Protein AF-0000000083174637 (afdb_homodimer)

Nearest PDB structures (foldseek):
  4gqa-assembly2_C-3  TM=7.521E-01  e=1.423E-23  Klebsiella pneumoniae 342
  4gqa-assembly1_A-2  TM=7.428E-01  e=2.565E-23  Klebsiella pneumoniae 342
  5yab-assembly1_A  TM=7.566E-01  e=2.714E-22  Paracoccus laeviglucosivorans
  6ktk-assembly1_A  TM=7.624E-01  e=8.827E-22  Paracoccus laeviglucosivorans
  1zh8-assembly1_B  TM=8.279E-01  e=1.247E-18  Thermotoga maritima MSB8

Organism: Aspergillus parasiticus (NCBI:txid5067)

pLDDT: mean 96.3, std 4.86, range [44.06, 98.94]

Structure (mmCIF, N/CA/C/O backbone):
data_AF-0000000083174637-model_v1
#
loop_
_entity.id
_entity.type
_entity.pdbx_description
1 polymer 'Uncharacterized protein'
#
loop_
_atom_site.group_PDB
_atom_site.id
_atom_site.type_symbol
_atom_site.label_atom_id
_atom_site.label_alt_id
_atom_site.label_comp_id
_atom_site.label_asym_id
_atom_site.label_entity_id
_atom_site.label_seq_id
_atom_site.pdbx_PDB_ins_code
_atom_site.Cartn_x
_atom_site.Cartn_y
_atom_site.Cartn_z
_atom_site.occupancy
_atom_site.B_iso_or_equiv
_atom_site.auth_seq_id
_atom_site.auth_comp_id
_atom_site.auth_asym_id
_atom_site.auth_atom_id
_atom_site.pdbx_PDB_model_num
ATOM 1 N N . MET A 1 1 ? 16.266 41.781 21.344 1 73.75 1 MET A N 1
ATOM 2 C CA . MET A 1 1 ? 15.414 42.25 20.25 1 73.75 1 MET A CA 1
ATOM 3 C C . MET A 1 1 ? 13.953 42.281 20.672 1 73.75 1 MET A C 1
ATOM 5 O O . MET A 1 1 ? 13.531 41.5 21.531 1 73.75 1 MET A O 1
ATOM 9 N N . SER A 1 2 ? 13.164 43.219 20.297 1 92.94 2 SER A N 1
ATOM 10 C CA . SER A 1 2 ? 11.75 43.312 20.641 1 92.94 2 SER A CA 1
ATOM 11 C C . SER A 1 2 ? 10.961 42.125 20.109 1 92.94 2 SER A C 1
ATOM 13 O O . SER A 1 2 ? 11.281 41.594 19.062 1 92.94 2 SER A O 1
ATOM 15 N N . PRO A 1 3 ? 10.078 41.656 20.859 1 97.19 3 PRO A N 1
ATOM 16 C CA . PRO A 1 3 ? 9.289 40.5 20.422 1 97.19 3 PRO A CA 1
ATOM 17 C C . PRO A 1 3 ? 8.469 40.812 19.156 1 97.19 3 PRO A C 1
ATOM 19 O O . PRO A 1 3 ? 8.102 41.969 18.906 1 97.19 3 PRO A O 1
ATOM 22 N N . ILE A 1 4 ? 8.289 39.812 18.391 1 98.62 4 ILE A N 1
ATOM 23 C CA . ILE A 1 4 ? 7.359 39.906 17.266 1 98.62 4 ILE A CA 1
ATOM 24 C C . ILE A 1 4 ? 5.926 39.969 17.797 1 98.62 4 ILE A C 1
ATOM 26 O O . ILE A 1 4 ? 5.492 39.094 18.547 1 98.62 4 ILE A O 1
ATOM 30 N N . ARG A 1 5 ? 5.195 41.062 17.484 1 98.69 5 ARG A N 1
ATOM 31 C CA . ARG A 1 5 ? 3.832 41.281 17.953 1 98.69 5 ARG A CA 1
ATOM 32 C C . ARG A 1 5 ? 2.824 40.562 17.062 1 98.69 5 ARG A C 1
ATOM 34 O O . ARG A 1 5 ? 2.705 40.875 15.875 1 98.69 5 ARG A O 1
ATOM 41 N N . VAL A 1 6 ? 2.088 39.625 17.703 1 98.81 6 VAL A N 1
ATOM 42 C CA . VAL A 1 6 ? 1.252 38.688 16.969 1 98.81 6 VAL A CA 1
ATOM 43 C C . VAL A 1 6 ? -0.214 39.094 17.078 1 98.81 6 VAL A C 1
ATOM 45 O O . VAL A 1 6 ? -0.707 39.375 18.188 1 98.81 6 VAL A O 1
ATOM 48 N N . GLY A 1 7 ? -0.849 39.25 15.953 1 98.88 7 GLY A N 1
ATOM 49 C CA . GLY A 1 7 ? -2.301 39.156 15.898 1 98.88 7 GLY A CA 1
ATOM 50 C C . GLY A 1 7 ? -2.82 37.781 15.578 1 98.88 7 GLY A C 1
ATOM 51 O O . GLY A 1 7 ? -2.645 37.281 14.461 1 98.88 7 GLY A O 1
ATOM 52 N N . LEU A 1 8 ? -3.512 37.156 16.531 1 98.69 8 LEU A N 1
ATOM 53 C CA . LEU A 1 8 ? -3.984 35.781 16.391 1 98.69 8 LEU A CA 1
ATOM 54 C C . LEU A 1 8 ? -5.441 35.75 15.945 1 98.69 8 LEU A C 1
ATOM 56 O O . LEU A 1 8 ? -6.281 36.469 16.5 1 98.69 8 LEU A O 1
ATOM 60 N N . ILE A 1 9 ? -5.676 34.969 14.891 1 98.5 9 ILE A N 1
ATOM 61 C CA . ILE A 1 9 ? -7.035 34.812 14.383 1 98.5 9 ILE A CA 1
ATOM 62 C C . ILE A 1 9 ? -7.547 33.438 14.719 1 98.5 9 ILE A C 1
ATOM 64 O O . ILE A 1 9 ? -6.98 32.438 14.273 1 98.5 9 ILE A O 1
ATOM 68 N N . GLY A 1 10 ? -8.633 33.344 15.414 1 96.25 10 GLY A N 1
ATOM 69 C CA . GLY A 1 10 ? -9.305 32.062 15.562 1 96.25 10 GLY A CA 1
ATOM 70 C C . GLY A 1 10 ? -8.984 31.375 16.875 1 96.25 10 GLY A C 1
ATOM 71 O O . GLY A 1 10 ? -8.648 30.188 16.891 1 96.25 10 GLY A O 1
ATOM 72 N N . LEU A 1 11 ? -8.969 31.984 18.016 1 96.25 11 LEU A N 1
ATOM 73 C CA . LEU A 1 11 ? -8.93 31.391 19.328 1 96.25 11 LEU A CA 1
ATOM 74 C C . LEU A 1 11 ? -10.344 31.125 19.844 1 96.25 11 LEU A C 1
ATOM 76 O O . LEU A 1 11 ? -11.125 32.062 20.031 1 96.25 11 LEU A O 1
ATOM 80 N N . PRO A 1 12 ? -10.656 29.828 20.062 1 94.81 12 PRO A N 1
ATOM 81 C CA . PRO A 1 12 ? -12.047 29.484 20.344 1 94.81 12 PRO A CA 1
ATOM 82 C C . PRO A 1 12 ? -12.547 30.062 21.672 1 94.81 12 PRO A C 1
ATOM 84 O O . PRO A 1 12 ? -11.836 30.016 22.672 1 94.81 12 PRO A O 1
ATOM 87 N N . SER A 1 13 ? -13.758 30.578 21.656 1 93.81 13 SER A N 1
ATOM 88 C CA . SER A 1 13 ? -14.375 31.156 22.844 1 93.81 13 SER A CA 1
ATOM 89 C C . SER A 1 13 ? -15.547 30.297 23.312 1 93.81 13 SER A C 1
ATOM 91 O O . SER A 1 13 ? -15.984 30.422 24.469 1 93.81 13 SER A O 1
ATOM 93 N N . ALA A 1 14 ? -15.984 29.453 22.453 1 87.81 14 ALA A N 1
ATOM 94 C CA . ALA A 1 14 ? -17.188 28.672 22.734 1 87.81 14 ALA A CA 1
ATOM 95 C C . ALA A 1 14 ? -16.922 27.641 23.828 1 87.81 14 ALA A C 1
ATOM 97 O O . ALA A 1 14 ? -15.781 27.203 24.016 1 87.81 14 ALA A O 1
ATOM 98 N N . SER A 1 15 ? -17.969 27.312 24.484 1 83.31 15 SER A N 1
ATOM 99 C CA . SER A 1 15 ? -17.891 26.219 25.453 1 83.31 15 SER A CA 1
ATOM 100 C C . SER A 1 15 ? -17.672 24.891 24.734 1 83.31 15 SER A C 1
ATOM 102 O O . SER A 1 15 ? -17.891 24.781 23.531 1 83.31 15 SER A O 1
ATOM 104 N N . ALA A 1 16 ? -17.188 23.969 25.484 1 76.69 16 ALA A N 1
ATOM 105 C CA . ALA A 1 16 ? -16.891 22.656 24.953 1 76.69 16 ALA A CA 1
ATOM 106 C C . ALA A 1 16 ? -18.109 22.062 24.234 1 76.69 16 ALA A C 1
ATOM 108 O O . ALA A 1 16 ? -17.969 21.422 23.188 1 76.69 16 ALA A O 1
ATOM 109 N N . GLU A 1 17 ? -19.234 22.281 24.797 1 80.75 17 GLU A N 1
ATOM 110 C CA . GLU A 1 17 ? -20.469 21.703 24.281 1 80.75 17 GLU A CA 1
ATOM 111 C C . GLU A 1 17 ? -20.859 22.328 22.938 1 80.75 17 GLU A C 1
ATOM 113 O O . GLU A 1 17 ? -21.469 21.672 22.094 1 80.75 17 GLU A O 1
ATOM 118 N N . ASN A 1 18 ? -20.453 23.516 22.797 1 84.25 18 ASN A N 1
ATOM 119 C CA . ASN A 1 18 ? -20.875 24.25 21.609 1 84.25 18 ASN A CA 1
ATOM 120 C C . ASN A 1 18 ? -19.734 24.406 20.609 1 84.25 18 ASN A C 1
ATOM 122 O O . ASN A 1 18 ? -19.906 25 19.547 1 84.25 18 ASN A O 1
ATOM 126 N N . TYR A 1 19 ? -18.703 23.828 20.969 1 84.62 19 TYR A N 1
ATOM 127 C CA . TYR A 1 19 ? -17.531 24.016 20.125 1 84.62 19 TYR A CA 1
ATOM 128 C C . TYR A 1 19 ? -17.484 23 19 1 84.62 19 TYR A C 1
ATOM 130 O O . TYR A 1 19 ? -17.766 21.812 19.219 1 84.62 19 TYR A O 1
ATOM 138 N N . GLU A 1 20 ? -17.219 23.469 17.812 1 87.44 20 GLU A N 1
ATOM 139 C CA . GLU A 1 20 ? -16.891 22.625 16.672 1 87.44 20 GLU A CA 1
ATOM 140 C C . GLU A 1 20 ? -15.539 22.984 16.078 1 87.44 20 GLU A C 1
ATOM 142 O O . GLU A 1 20 ? -15.281 24.156 15.781 1 87.44 20 GLU A O 1
ATOM 147 N N . GLY A 1 21 ? -14.688 22.047 16.078 1 89.5 21 GLY A N 1
ATOM 148 C CA . GLY A 1 21 ? -13.328 22.25 15.594 1 89.5 21 GLY A CA 1
ATOM 149 C C . GLY A 1 21 ? -12.305 21.406 16.328 1 89.5 21 GLY A C 1
ATOM 150 O O . GLY A 1 21 ? -12.664 20.531 17.125 1 89.5 21 GLY A O 1
ATOM 151 N N . THR A 1 22 ? -11.039 21.609 16.062 1 88.12 22 THR A N 1
ATOM 152 C CA . THR A 1 22 ? -10 20.75 16.625 1 88.12 22 THR A CA 1
ATOM 153 C C . THR A 1 22 ? -9.18 21.5 17.672 1 88.12 22 THR A C 1
ATOM 155 O O . THR A 1 22 ? -8.25 20.938 18.25 1 88.12 22 THR A O 1
ATOM 158 N N . SER A 1 23 ? -9.469 22.781 17.922 1 91.62 23 SER A N 1
ATOM 159 C CA . SER A 1 23 ? -8.766 23.625 18.891 1 91.62 23 SER A CA 1
ATOM 160 C C . SER A 1 23 ? -7.266 23.656 18.609 1 91.62 23 SER A C 1
ATOM 162 O O . SER A 1 23 ? -6.445 23.594 19.531 1 91.62 23 SER A O 1
ATOM 164 N N . TRP A 1 24 ? -6.949 23.734 17.375 1 95.69 24 TRP A N 1
ATOM 165 C CA . TRP A 1 24 ? -5.547 23.703 16.969 1 95.69 24 TRP A CA 1
ATOM 166 C C . TRP A 1 24 ? -4.816 24.953 17.469 1 95.69 24 TRP A C 1
ATOM 168 O O . TRP A 1 24 ? -3.676 24.859 17.938 1 95.69 24 TRP A O 1
ATOM 178 N N . SER A 1 25 ? -5.449 26.141 17.422 1 96.88 25 SER A N 1
ATOM 179 C CA . SER A 1 25 ? -4.816 27.359 17.891 1 96.88 25 SER A CA 1
ATOM 180 C C . SER A 1 25 ? -4.453 27.266 19.375 1 96.88 25 SER A C 1
ATOM 182 O O . SER A 1 25 ? -3.389 27.719 19.797 1 96.88 25 SER A O 1
ATOM 184 N N . VAL A 1 26 ? -5.297 26.562 20.125 1 97.06 26 VAL A N 1
ATOM 185 C CA . VAL A 1 26 ? -5.105 26.422 21.562 1 97.06 26 VAL A CA 1
ATOM 186 C C . VAL A 1 26 ? -3.975 25.422 21.828 1 97.06 26 VAL A C 1
ATOM 188 O O . VAL A 1 26 ? -3.092 25.688 22.656 1 97.06 26 VAL A O 1
ATOM 191 N N . ASN A 1 27 ? -3.975 24.359 21.094 1 97.44 27 ASN A N 1
ATOM 192 C CA . ASN A 1 27 ? -3.096 23.234 21.406 1 97.44 27 ASN A CA 1
ATOM 193 C C . ASN A 1 27 ? -1.725 23.391 20.766 1 97.44 27 ASN A C 1
ATOM 195 O O . ASN A 1 27 ? -0.72 22.922 21.297 1 97.44 27 ASN A O 1
ATOM 199 N N . ALA A 1 28 ? -1.687 24.094 19.641 1 98.12 28 ALA A N 1
ATOM 200 C CA . ALA A 1 28 ? -0.456 24.109 18.844 1 98.12 28 ALA A CA 1
ATOM 201 C C . ALA A 1 28 ? 0.231 25.469 18.922 1 98.12 28 ALA A C 1
ATOM 203 O O . ALA A 1 28 ? 1.46 25.547 19 1 98.12 28 ALA A O 1
ATOM 204 N N . HIS A 1 29 ? -0.526 26.562 18.969 1 98.62 29 HIS A N 1
ATOM 205 C CA . HIS A 1 29 ? 0.062 27.891 18.875 1 98.62 29 HIS A CA 1
ATOM 206 C C . HIS A 1 29 ? 0.232 28.516 20.266 1 98.62 29 HIS A C 1
ATOM 208 O O . HIS A 1 29 ? 1.304 29.031 20.578 1 98.62 29 HIS A O 1
ATOM 214 N N . LEU A 1 30 ? -0.749 28.438 21.078 1 98.31 30 LEU A N 1
ATOM 215 C CA . LEU A 1 30 ? -0.792 29.172 22.344 1 98.31 30 LEU A CA 1
ATOM 216 C C . LEU A 1 30 ? 0.344 28.75 23.266 1 98.31 30 LEU A C 1
ATOM 218 O O . LEU A 1 30 ? 1.001 29.594 23.875 1 98.31 30 LEU A O 1
ATOM 222 N N . PRO A 1 31 ? 0.582 27.406 23.344 1 98.12 31 PRO A N 1
ATOM 223 C CA . PRO A 1 31 ? 1.629 26.984 24.281 1 98.12 31 PRO A CA 1
ATOM 224 C C . PRO A 1 31 ? 2.984 27.625 23.969 1 98.12 31 PRO A C 1
ATOM 226 O O . PRO A 1 31 ? 3.762 27.906 24.875 1 98.12 31 PRO A O 1
ATOM 229 N N . PHE A 1 32 ? 3.289 27.828 22.75 1 98.31 32 PHE A N 1
ATOM 230 C CA . PHE A 1 32 ? 4.551 28.453 22.359 1 98.31 32 PHE A CA 1
ATOM 231 C C . PHE A 1 32 ? 4.465 29.969 22.5 1 98.31 32 PHE A C 1
ATOM 233 O O . PHE A 1 32 ? 5.344 30.594 23.094 1 98.31 32 PHE A O 1
ATOM 240 N N . LEU A 1 33 ? 3.365 30.578 22 1 98.25 33 LEU A N 1
ATOM 241 C CA . LEU A 1 33 ? 3.25 32.031 21.891 1 98.25 33 LEU A CA 1
ATOM 242 C C . LEU A 1 33 ? 3.164 32.688 23.281 1 98.25 33 LEU A C 1
ATOM 244 O O . LEU A 1 33 ? 3.6 33.812 23.453 1 98.25 33 LEU A O 1
ATOM 248 N N . THR A 1 34 ? 2.645 31.969 24.219 1 97.06 34 THR A N 1
ATOM 249 C CA . THR A 1 34 ? 2.471 32.562 25.547 1 97.06 34 THR A CA 1
ATOM 250 C C . THR A 1 34 ? 3.736 32.375 26.375 1 97.06 34 THR A C 1
ATOM 252 O O . THR A 1 34 ? 3.902 33.031 27.406 1 97.06 34 THR A O 1
ATOM 255 N N . LYS A 1 35 ? 4.609 31.531 25.953 1 95.69 35 LYS A N 1
ATOM 256 C CA . LYS A 1 35 ? 5.809 31.266 26.75 1 95.69 35 LYS A CA 1
ATOM 257 C C . LYS A 1 35 ? 7.043 31.891 26.109 1 95.69 35 LYS A C 1
ATOM 259 O O . LYS A 1 35 ? 8.047 32.125 26.781 1 95.69 35 LYS A O 1
ATOM 264 N N . SER A 1 36 ? 6.977 32.156 24.906 1 96.69 36 SER A N 1
ATOM 265 C CA . SER A 1 36 ? 8.133 32.656 24.172 1 96.69 36 SER A CA 1
ATOM 266 C C . SER A 1 36 ? 8.453 34.094 24.516 1 96.69 36 SER A C 1
ATOM 268 O O . SER A 1 36 ? 7.562 34.938 24.531 1 96.69 36 SER A O 1
ATOM 270 N N . PRO A 1 37 ? 9.734 34.406 24.766 1 96.75 37 PRO A N 1
ATOM 271 C CA . PRO A 1 37 ? 10.117 35.812 24.938 1 96.75 37 PRO A CA 1
ATOM 272 C C . PRO A 1 37 ? 10.242 36.531 23.609 1 96.75 37 PRO A C 1
ATOM 274 O O . PRO A 1 37 ? 10.422 37.75 23.578 1 96.75 37 PRO A O 1
ATOM 277 N N . ASN A 1 38 ? 10.164 35.75 22.531 1 98.12 38 ASN A N 1
ATOM 278 C CA . ASN A 1 38 ? 10.43 36.312 21.219 1 98.12 38 ASN A CA 1
ATOM 279 C C . ASN A 1 38 ? 9.133 36.688 20.484 1 98.12 38 ASN A C 1
ATOM 281 O O . ASN A 1 38 ? 9.164 37.281 19.422 1 98.12 38 ASN A O 1
ATOM 285 N N . TYR A 1 39 ? 8.016 36.312 21.062 1 98.5 39 TYR A N 1
ATOM 286 C CA . TYR A 1 39 ? 6.699 36.594 20.5 1 98.5 39 TYR A CA 1
ATOM 287 C C . TYR A 1 39 ? 5.758 37.125 21.578 1 98.5 39 TYR A C 1
ATOM 289 O O . TYR A 1 39 ? 5.902 36.812 22.75 1 98.5 39 TYR A O 1
ATOM 297 N N . GLU A 1 40 ? 4.84 37.938 21.125 1 97.94 40 GLU A N 1
ATOM 298 C CA . GLU A 1 40 ? 3.824 38.469 22.031 1 97.94 40 GLU A CA 1
ATOM 299 C C . GLU A 1 40 ? 2.482 38.625 21.328 1 97.94 40 GLU A C 1
ATOM 301 O O . GLU A 1 40 ? 2.4 39.281 20.297 1 97.94 40 GLU A O 1
ATOM 306 N N . ILE A 1 41 ? 1.478 38 21.906 1 98.56 41 ILE A N 1
ATOM 307 C CA . ILE A 1 41 ? 0.141 38.219 21.359 1 98.56 41 ILE A CA 1
ATOM 308 C C . ILE A 1 41 ? -0.358 39.625 21.766 1 98.56 41 ILE A C 1
ATOM 310 O O . ILE A 1 41 ? -0.527 39.906 22.953 1 98.56 41 ILE A O 1
ATOM 314 N N . VAL A 1 42 ? -0.657 40.438 20.781 1 98.69 42 VAL A N 1
ATOM 315 C CA . VAL A 1 42 ? -1.045 41.781 21.109 1 98.69 42 VAL A CA 1
ATOM 316 C C . VAL A 1 42 ? -2.477 42.062 20.656 1 98.69 42 VAL A C 1
ATOM 318 O O . VAL A 1 42 ? -3.092 43.062 21.031 1 98.69 42 VAL A O 1
ATOM 321 N N . ALA A 1 43 ? -2.975 41.156 19.844 1 98.88 43 ALA A N 1
ATOM 322 C CA . ALA A 1 43 ? -4.332 41.312 19.328 1 98.88 43 ALA A CA 1
ATOM 323 C C . ALA A 1 43 ? -4.945 39.938 19.016 1 98.88 43 ALA A C 1
ATOM 325 O O . ALA A 1 43 ? -4.23 39 18.688 1 98.88 43 ALA A O 1
ATOM 326 N N . LEU A 1 44 ? -6.25 39.875 19.203 1 98.69 44 LEU A N 1
ATOM 327 C CA . LEU A 1 44 ? -7.027 38.688 18.859 1 98.69 44 LEU A CA 1
ATOM 328 C C . LEU A 1 44 ? -8.211 39.062 17.969 1 98.69 44 LEU A C 1
ATOM 330 O O . LEU A 1 44 ? -8.93 40.031 18.25 1 98.69 44 LEU A O 1
ATOM 334 N N . LEU A 1 45 ? -8.336 38.312 16.844 1 98.69 45 LEU A N 1
ATOM 335 C CA . LEU A 1 45 ? -9.5 38.438 15.969 1 98.69 45 LEU A CA 1
ATOM 336 C C . LEU A 1 45 ? -10.352 37.188 16.031 1 98.69 45 LEU A C 1
ATOM 338 O O . LEU A 1 45 ? -9.859 36.062 15.789 1 98.69 45 LEU A O 1
ATOM 342 N N . ASN A 1 46 ? -11.57 37.281 16.422 1 97.62 46 ASN A N 1
ATOM 343 C CA . ASN A 1 46 ? -12.594 36.25 16.312 1 97.62 46 ASN A CA 1
ATOM 344 C C . ASN A 1 46 ? -13.789 36.719 15.5 1 97.62 46 ASN A C 1
ATOM 346 O O . ASN A 1 46 ? -13.688 37.656 14.742 1 97.62 46 ASN A O 1
ATOM 350 N N . SER A 1 47 ? -14.852 35.906 15.5 1 95.44 47 SER A N 1
ATOM 351 C CA . SER A 1 47 ? -16.031 36.188 14.68 1 95.44 47 SER A CA 1
ATOM 352 C C . SER A 1 47 ? -16.719 37.469 15.164 1 95.44 47 SER A C 1
ATOM 354 O O . SER A 1 47 ? -17.484 38.062 14.414 1 95.44 47 SER A O 1
ATOM 356 N N . SER A 1 48 ? -16.469 37.844 16.469 1 97.38 48 SER A N 1
ATOM 357 C CA . SER A 1 48 ? -16.969 39.094 17.047 1 97.38 48 SER A CA 1
ATOM 358 C C . SER A 1 48 ? -16.016 39.625 18.109 1 97.38 48 SER A C 1
ATOM 360 O O . SER A 1 48 ? -15.164 38.875 18.609 1 97.38 48 SER A O 1
ATOM 362 N N . VAL A 1 49 ? -16.188 40.938 18.359 1 98.25 49 VAL A N 1
ATOM 363 C CA . VAL A 1 49 ? -15.383 41.531 19.406 1 98.25 49 VAL A CA 1
ATOM 364 C C . VAL A 1 49 ? -15.648 40.844 20.734 1 98.25 49 VAL A C 1
ATOM 366 O O . VAL A 1 49 ? -14.711 40.562 21.5 1 98.25 49 VAL A O 1
ATOM 369 N N . GLU A 1 50 ? -16.906 40.5 20.969 1 97.88 50 GLU A N 1
ATOM 370 C CA . GLU A 1 50 ? -17.297 39.844 22.203 1 97.88 50 GLU A CA 1
ATOM 371 C C . GLU A 1 50 ? -16.625 38.469 22.312 1 97.88 50 GLU A C 1
ATOM 373 O O . GLU A 1 50 ? -16.141 38.094 23.391 1 97.88 50 GLU A O 1
ATOM 378 N N . SER A 1 51 ? -16.688 37.719 21.266 1 96.88 51 SER A N 1
ATOM 379 C CA . SER A 1 51 ? -16.047 36.406 21.25 1 96.88 51 SER A CA 1
ATOM 380 C C . SER A 1 51 ? -14.539 36.531 21.5 1 96.88 51 SER A C 1
ATOM 382 O O . SER A 1 51 ? -13.953 35.688 22.188 1 96.88 51 SER A O 1
ATOM 384 N N . ALA A 1 52 ? -13.883 37.531 20.891 1 98.25 52 ALA A N 1
ATOM 385 C CA . ALA A 1 52 ? -12.453 37.781 21.094 1 98.25 52 ALA A CA 1
ATOM 386 C C . ALA A 1 52 ? -12.164 38.094 22.562 1 98.25 52 ALA A C 1
ATOM 388 O O . ALA A 1 52 ? -11.219 37.562 23.141 1 98.25 52 ALA A O 1
ATOM 389 N N . LYS A 1 53 ? -12.984 38.938 23.125 1 98.25 53 LYS A N 1
ATOM 390 C CA . LYS A 1 53 ? -12.812 39.312 24.531 1 98.25 53 LYS A CA 1
ATOM 391 C C . LYS A 1 53 ? -12.969 38.094 25.438 1 98.25 53 LYS A C 1
ATOM 393 O O . LYS A 1 53 ? -12.188 37.906 26.375 1 98.25 53 LYS A O 1
ATOM 398 N N . THR A 1 54 ? -13.961 37.312 25.141 1 97.5 54 THR A N 1
ATOM 399 C CA . THR A 1 54 ? -14.203 36.094 25.906 1 97.5 54 THR A CA 1
ATOM 400 C C . THR A 1 54 ? -13 35.156 25.828 1 97.5 54 THR A C 1
ATOM 402 O O . THR A 1 54 ? -12.594 34.594 26.844 1 97.5 54 THR A O 1
ATOM 405 N N . ALA A 1 55 ? -12.438 35 24.672 1 97.62 55 ALA A N 1
ATOM 406 C CA . ALA A 1 55 ? -11.266 34.156 24.5 1 97.62 55 ALA A CA 1
ATOM 407 C C . ALA A 1 55 ? -10.062 34.688 25.25 1 97.62 55 ALA A C 1
ATOM 409 O O . ALA A 1 55 ? -9.305 33.938 25.875 1 97.62 55 ALA A O 1
ATOM 410 N N . ILE A 1 56 ? -9.844 36.031 25.188 1 98.12 56 ILE A N 1
ATOM 411 C CA . ILE A 1 56 ? -8.742 36.656 25.875 1 98.12 56 ILE A CA 1
ATOM 412 C C . ILE A 1 56 ? -8.812 36.344 27.375 1 98.12 56 ILE A C 1
ATOM 414 O O . ILE A 1 56 ? -7.805 36 27.984 1 98.12 56 ILE A O 1
ATOM 418 N N . GLN A 1 57 ? -10.023 36.406 27.875 1 97.56 57 GLN A N 1
ATOM 419 C CA . GLN A 1 57 ? -10.234 36.094 29.281 1 97.56 57 GLN A CA 1
ATOM 420 C C . GLN A 1 57 ? -10.062 34.625 29.562 1 97.56 57 GLN A C 1
ATOM 422 O O . GLN A 1 57 ? -9.359 34.219 30.5 1 97.56 57 GLN A O 1
ATOM 427 N N . LYS A 1 58 ? -10.641 33.844 28.734 1 96.44 58 LYS A N 1
ATOM 428 C CA . LYS A 1 58 ? -10.648 32.375 28.891 1 96.44 58 LYS A CA 1
ATOM 429 C C . LYS A 1 58 ? -9.234 31.828 28.938 1 96.44 58 LYS A C 1
ATOM 431 O O . LYS A 1 58 ? -8.938 30.922 29.719 1 96.44 58 LYS A O 1
ATOM 436 N N . TYR A 1 59 ? -8.367 32.375 28.125 1 97.19 59 TYR A N 1
ATOM 437 C CA . TYR A 1 59 ? -7.039 31.797 28 1 97.19 59 TYR A CA 1
ATOM 438 C C . TYR A 1 59 ? -6 32.656 28.734 1 97.19 59 TYR A C 1
ATOM 440 O O . TYR A 1 59 ? -4.793 32.438 28.562 1 97.19 59 TYR A O 1
ATOM 448 N N . GLY A 1 60 ? -6.398 33.625 29.438 1 96.81 60 GLY A N 1
ATOM 449 C CA . GLY A 1 60 ? -5.527 34.406 30.312 1 96.81 60 GLY A CA 1
ATOM 450 C C . GLY A 1 60 ? -4.539 35.25 29.562 1 96.81 60 GLY A C 1
ATOM 451 O O . GLY A 1 60 ? -3.389 35.406 29.984 1 96.81 60 GLY A O 1
ATOM 452 N N . LEU A 1 61 ? -4.918 35.75 28.422 1 97.31 61 LEU A N 1
ATOM 453 C CA . LEU A 1 61 ? -4.07 36.688 27.703 1 97.31 61 LEU A CA 1
ATOM 454 C C . LEU A 1 61 ? -4.035 38.062 28.422 1 97.31 61 LEU A C 1
ATOM 456 O O . LEU A 1 61 ? -4.934 38.375 29.203 1 97.31 61 LEU A O 1
ATOM 460 N N . PRO A 1 62 ? -3.004 38.812 28.172 1 95.69 62 PRO A N 1
ATOM 461 C CA . PRO A 1 62 ? -2.914 40.125 28.812 1 95.69 62 PRO A CA 1
ATOM 462 C C . PRO A 1 62 ? -4.133 41 28.547 1 95.69 62 PRO A C 1
ATOM 464 O O . PRO A 1 62 ? -4.664 41 27.422 1 95.69 62 PRO A O 1
ATOM 467 N N . SER A 1 63 ? -4.477 41.844 29.469 1 94.38 63 SER A N 1
ATOM 468 C CA . SER A 1 63 ? -5.664 42.688 29.359 1 94.38 63 SER A CA 1
ATOM 469 C C . SER A 1 63 ? -5.516 43.719 28.25 1 94.38 63 SER A C 1
ATOM 471 O O . SER A 1 63 ? -6.512 44.219 27.734 1 94.38 63 SER A O 1
ATOM 473 N N . GLU A 1 64 ? -4.289 44.031 27.953 1 96.75 64 GLU A N 1
ATOM 474 C CA . GLU A 1 64 ? -4.016 45.031 26.922 1 96.75 64 GLU A CA 1
ATOM 475 C C . GLU A 1 64 ? -4.172 44.438 25.531 1 96.75 64 GLU A C 1
ATOM 477 O O . GLU A 1 64 ? -4.133 45.156 24.531 1 96.75 64 GLU A O 1
ATOM 482 N N . THR A 1 65 ? -4.379 43.094 25.484 1 98.44 65 THR A N 1
ATOM 483 C CA . THR A 1 65 ? -4.598 42.5 24.172 1 98.44 65 THR A CA 1
ATOM 484 C C . THR A 1 65 ? -5.848 43.062 23.516 1 98.44 65 THR A C 1
ATOM 486 O O . THR A 1 65 ? -6.926 43.062 24.094 1 98.44 65 THR A O 1
ATOM 489 N N . LYS A 1 66 ? -5.672 43.5 22.312 1 98.81 66 LYS A N 1
ATOM 490 C CA . LYS A 1 66 ? -6.793 44.125 21.594 1 98.81 66 LYS A CA 1
ATOM 491 C C . LYS A 1 66 ? -7.723 43.031 21.031 1 98.81 66 LYS A C 1
ATOM 493 O O . LYS A 1 66 ? -7.266 41.969 20.594 1 98.81 66 LYS A O 1
ATOM 498 N N . ALA A 1 67 ? -8.992 43.312 21.109 1 98.62 67 ALA A N 1
ATOM 499 C CA . ALA A 1 67 ? -10.016 42.406 20.594 1 98.62 67 ALA A CA 1
ATOM 500 C C . ALA A 1 67 ? -10.656 42.969 19.328 1 98.62 67 ALA A C 1
ATOM 502 O O . ALA A 1 67 ? -11.172 44.062 19.328 1 98.62 67 ALA A O 1
ATOM 503 N N . TYR A 1 68 ? -10.594 42.219 18.297 1 98.69 68 TYR A N 1
ATOM 504 C CA . TYR A 1 68 ? -11.172 42.625 17.016 1 98.69 68 TYR A CA 1
ATOM 505 C C . TYR A 1 68 ? -12.234 41.625 16.562 1 98.69 68 TYR A C 1
ATOM 507 O O . TYR A 1 68 ? -12.156 40.438 16.859 1 98.69 68 TYR A O 1
ATOM 515 N N . GLY A 1 69 ? -13.203 42.094 15.781 1 98.31 69 GLY A N 1
ATOM 516 C CA . GLY A 1 69 ? -14.211 41.281 15.117 1 98.31 69 GLY A CA 1
ATOM 517 C C . GLY A 1 69 ? -14.195 41.469 13.602 1 98.31 69 GLY A C 1
ATOM 518 O O . GLY A 1 69 ? -14.938 40.781 12.898 1 98.31 69 GLY A O 1
ATOM 519 N N . ASP A 1 70 ? -13.367 42.312 13.203 1 98.31 70 ASP A N 1
ATOM 520 C CA . ASP A 1 70 ? -13.227 42.656 11.789 1 98.31 70 ASP A CA 1
ATOM 521 C C . ASP A 1 70 ? -11.781 42.5 11.336 1 98.31 70 ASP A C 1
ATOM 523 O O . ASP A 1 70 ? -10.891 43.188 11.859 1 98.31 70 ASP A O 1
ATOM 527 N N . PRO A 1 71 ? -11.578 41.719 10.305 1 98.69 71 PRO A N 1
ATOM 528 C CA . PRO A 1 71 ? -10.211 41.5 9.812 1 98.69 71 PRO A CA 1
ATOM 529 C C . PRO A 1 71 ? -9.531 42.812 9.414 1 98.69 71 PRO A C 1
ATOM 531 O O . PRO A 1 71 ? -8.312 42.969 9.555 1 98.69 71 PRO A O 1
ATOM 534 N N . GLN A 1 72 ? -10.273 43.781 8.914 1 98.62 72 GLN A N 1
ATOM 535 C CA . GLN A 1 72 ? -9.695 45.031 8.5 1 98.62 72 GLN A CA 1
ATOM 536 C C . GLN A 1 72 ? -9.117 45.812 9.688 1 98.62 72 GLN A C 1
ATOM 538 O O . GLN A 1 72 ? -8.086 46.469 9.57 1 98.62 72 GLN A O 1
ATOM 543 N N . ASP A 1 73 ? -9.82 45.719 10.82 1 98.75 73 ASP A N 1
ATOM 544 C CA . ASP A 1 73 ? -9.336 46.375 12.023 1 98.75 73 ASP A CA 1
ATOM 545 C C . ASP A 1 73 ? -7.992 45.812 12.469 1 98.75 73 ASP A C 1
ATOM 547 O O . ASP A 1 73 ? -7.09 46.531 12.867 1 98.75 73 ASP A O 1
ATOM 551 N N . LEU A 1 74 ? -7.91 44.531 12.422 1 98.75 74 LEU A N 1
ATOM 552 C CA . LEU A 1 74 ? -6.648 43.875 12.758 1 98.75 74 LEU A CA 1
ATOM 553 C C . LEU A 1 74 ? -5.547 44.312 11.797 1 98.75 74 LEU A C 1
ATOM 555 O O . LEU A 1 74 ? -4.426 44.594 12.219 1 98.75 74 LEU A O 1
ATOM 559 N N . ALA A 1 75 ? -5.848 44.344 10.5 1 98.75 75 ALA A N 1
ATOM 560 C CA . ALA A 1 75 ? -4.887 44.75 9.469 1 98.75 75 ALA A CA 1
ATOM 561 C C . ALA A 1 75 ? -4.387 46.156 9.695 1 98.75 75 ALA A C 1
ATOM 563 O O . ALA A 1 75 ? -3.229 46.469 9.398 1 98.75 75 ALA A O 1
ATOM 564 N N . ASN A 1 76 ? -5.227 47.031 10.219 1 98.5 76 ASN A N 1
ATOM 565 C CA . ASN A 1 76 ? -4.918 48.438 10.398 1 98.5 76 ASN A CA 1
ATOM 566 C C . ASN A 1 76 ? -4.09 48.688 11.656 1 98.5 76 ASN A C 1
ATOM 568 O O . ASN A 1 76 ? -3.566 49.781 11.859 1 98.5 76 ASN A O 1
ATOM 572 N N . ASP A 1 77 ? -4.023 47.719 12.523 1 98.62 77 ASP A N 1
ATOM 573 C CA . ASP A 1 77 ? -3.34 47.875 13.797 1 98.62 77 ASP A CA 1
ATOM 574 C C . ASP A 1 77 ? -1.827 47.969 13.602 1 98.62 77 ASP A C 1
ATOM 576 O O . ASP A 1 77 ? -1.186 46.969 13.266 1 98.62 77 ASP A O 1
ATOM 580 N N . PRO A 1 78 ? -1.233 49.094 13.883 1 98.12 78 PRO A N 1
ATOM 581 C CA . PRO A 1 78 ? 0.207 49.219 13.656 1 98.12 78 PRO A CA 1
ATOM 582 C C . PRO A 1 78 ? 1.043 48.438 14.656 1 98.12 78 PRO A C 1
ATOM 584 O O . PRO A 1 78 ? 2.252 48.281 14.469 1 98.12 78 PRO A O 1
ATOM 587 N N . ASP A 1 79 ? 0.407 47.906 15.68 1 97.88 79 ASP A N 1
ATOM 588 C CA . ASP A 1 79 ? 1.137 47.188 16.719 1 97.88 79 ASP A CA 1
ATOM 589 C C . ASP A 1 79 ? 1.207 45.688 16.391 1 97.88 79 ASP A C 1
ATOM 591 O O . ASP A 1 79 ? 1.715 44.906 17.188 1 97.88 79 ASP A O 1
ATOM 595 N N . VAL A 1 80 ? 0.706 45.281 15.266 1 98.75 80 VAL A N 1
ATOM 596 C CA . VAL A 1 80 ? 0.744 43.906 14.859 1 98.75 80 VAL A CA 1
ATOM 597 C C . VAL A 1 80 ? 1.781 43.688 13.758 1 98.75 80 VAL A C 1
ATOM 599 O O . VAL A 1 80 ? 1.691 44.312 12.695 1 98.75 80 VAL A O 1
ATOM 602 N N . ASP A 1 81 ? 2.746 42.812 14.031 1 98.44 81 ASP A N 1
ATOM 603 C CA . ASP A 1 81 ? 3.801 42.5 13.07 1 98.44 81 ASP A CA 1
ATOM 604 C C . ASP A 1 81 ? 3.457 41.25 12.242 1 98.44 81 ASP A C 1
ATOM 606 O O . ASP A 1 81 ? 3.785 41.188 11.062 1 98.44 81 ASP A O 1
ATOM 610 N N . LEU A 1 82 ? 2.891 40.281 12.852 1 98.88 82 LEU A N 1
ATOM 611 C CA . LEU A 1 82 ? 2.592 38.969 12.273 1 98.88 82 LEU A CA 1
ATOM 612 C C . LEU A 1 82 ? 1.151 38.562 12.57 1 98.88 82 LEU A C 1
ATOM 614 O O . LEU A 1 82 ? 0.734 38.531 13.734 1 98.88 82 LEU A O 1
ATOM 618 N N . VAL A 1 83 ? 0.427 38.312 11.555 1 98.94 83 VAL A N 1
ATOM 619 C CA . VAL A 1 83 ? -0.926 37.812 11.703 1 98.94 83 VAL A CA 1
ATOM 620 C C . VAL A 1 83 ? -0.908 36.281 11.555 1 98.94 83 VAL A C 1
ATOM 622 O O . VAL A 1 83 ? -0.397 35.75 10.57 1 98.94 83 VAL A O 1
ATOM 625 N N . VAL A 1 84 ? -1.403 35.531 12.539 1 98.88 84 VAL A N 1
ATOM 626 C CA . VAL A 1 84 ? -1.471 34.062 12.531 1 98.88 84 VAL A CA 1
ATOM 627 C C . VAL A 1 84 ? -2.926 33.625 12.422 1 98.88 84 VAL A C 1
ATOM 629 O O . VAL A 1 84 ? -3.746 33.938 13.289 1 98.88 84 VAL A O 1
ATOM 632 N N . CYS A 1 85 ? -3.182 32.906 11.367 1 98.69 85 CYS A N 1
ATOM 633 C CA . CYS A 1 85 ? -4.551 32.5 11.078 1 98.69 85 CYS A CA 1
ATOM 634 C C . CYS A 1 85 ? -4.738 31 11.305 1 98.69 85 CYS A C 1
ATOM 636 O O . CYS A 1 85 ? -4.117 30.188 10.625 1 98.69 85 CYS A O 1
ATOM 638 N N . SER A 1 86 ? -5.574 30.609 12.203 1 96.69 86 SER A N 1
ATOM 639 C CA . SER A 1 86 ? -5.918 29.234 12.531 1 96.69 86 SER A CA 1
ATOM 640 C C . SER A 1 86 ? -7.426 29.062 12.672 1 96.69 86 SER A C 1
ATOM 642 O O . SER A 1 86 ? -7.926 28.781 13.766 1 96.69 86 SER A O 1
ATOM 644 N N . VAL A 1 87 ? -8.188 29.297 11.648 1 96.44 87 VAL A N 1
ATOM 645 C CA . VAL A 1 87 ? -9.633 29.109 11.57 1 96.44 87 VAL A CA 1
ATOM 646 C C . VAL A 1 87 ? -9.961 28.016 10.547 1 96.44 87 VAL A C 1
ATOM 648 O O . VAL A 1 87 ? -9.062 27.328 10.062 1 96.44 87 VAL A O 1
ATOM 651 N N . ARG A 1 88 ? -11.234 27.75 10.367 1 95.62 88 ARG A N 1
ATOM 652 C CA . ARG A 1 88 ? -11.625 26.734 9.383 1 95.62 88 ARG A CA 1
ATOM 653 C C . ARG A 1 88 ? -11.094 27.094 8 1 95.62 88 ARG A C 1
ATOM 655 O O . ARG A 1 88 ? -11.07 28.266 7.625 1 95.62 88 ARG A O 1
ATOM 662 N N . VAL A 1 89 ? -10.797 26.188 7.23 1 97.5 89 VAL A N 1
ATOM 663 C CA . VAL A 1 89 ? -9.992 26.312 6.016 1 97.5 89 VAL A CA 1
ATOM 664 C C . VAL A 1 89 ? -10.648 27.297 5.055 1 97.5 89 VAL A C 1
ATOM 666 O O . VAL A 1 89 ? -9.984 28.172 4.496 1 97.5 89 VAL A O 1
ATOM 669 N N . ASP A 1 90 ? -11.953 27.203 4.875 1 96.31 90 ASP A N 1
ATOM 670 C CA . ASP A 1 90 ? -12.633 28.016 3.875 1 96.31 90 ASP A CA 1
ATOM 671 C C . ASP A 1 90 ? -12.703 29.484 4.309 1 96.31 90 ASP A C 1
ATOM 673 O O . ASP A 1 90 ? -13.164 30.328 3.551 1 96.31 90 ASP A O 1
ATOM 677 N N . ARG A 1 91 ? -12.148 29.781 5.48 1 96.88 91 ARG A N 1
ATOM 678 C CA . ARG A 1 91 ? -12.188 31.141 6.004 1 96.88 91 ARG A CA 1
ATOM 679 C C . ARG A 1 91 ? -10.805 31.797 5.961 1 96.88 91 ARG A C 1
ATOM 681 O O . ARG A 1 91 ? -10.656 32.969 6.246 1 96.88 91 ARG A O 1
ATOM 688 N N . HIS A 1 92 ? -9.82 31.062 5.598 1 98.56 92 HIS A N 1
ATOM 689 C CA . HIS A 1 92 ? -8.445 31.547 5.664 1 98.56 92 HIS A CA 1
ATOM 690 C C . HIS A 1 92 ? -8.281 32.844 4.855 1 98.56 92 HIS A C 1
ATOM 692 O O . HIS A 1 92 ? -8.016 33.906 5.422 1 98.56 92 HIS A O 1
ATOM 698 N N . PHE A 1 93 ? -8.547 32.75 3.58 1 98.44 93 PHE A N 1
ATOM 699 C CA . PHE A 1 93 ? -8.312 33.875 2.715 1 98.44 93 PHE A CA 1
ATOM 700 C C . PHE A 1 93 ? -9.18 35.062 3.135 1 98.44 93 PHE A C 1
ATOM 702 O O . PHE A 1 93 ? -8.719 36.219 3.158 1 98.44 93 PHE A O 1
ATOM 709 N N . LEU A 1 94 ? -10.406 34.781 3.5 1 97.19 94 LEU A N 1
ATOM 710 C CA . LEU A 1 94 ? -11.352 35.812 3.912 1 97.19 94 LEU A CA 1
ATOM 711 C C . LEU A 1 94 ? -10.82 36.562 5.113 1 97.19 94 LEU A C 1
ATOM 713 O O . LEU A 1 94 ? -11.031 37.781 5.223 1 97.19 94 LEU A O 1
ATOM 717 N N . THR A 1 95 ? -10.109 35.938 5.953 1 98.31 95 THR A N 1
ATOM 718 C CA . THR A 1 95 ? -9.703 36.562 7.211 1 98.31 95 THR A CA 1
ATOM 719 C C . THR A 1 95 ? -8.352 37.25 7.066 1 98.31 95 THR A C 1
ATOM 721 O O . THR A 1 95 ? -8.094 38.25 7.719 1 98.31 95 THR A O 1
ATOM 724 N N . VAL A 1 96 ? -7.473 36.75 6.184 1 98.69 96 VAL A N 1
ATOM 725 C CA . VAL A 1 96 ? -6.113 37.281 6.184 1 98.69 96 VAL A CA 1
ATOM 726 C C . VAL A 1 96 ? -5.938 38.25 5.02 1 98.69 96 VAL A C 1
ATOM 728 O O . VAL A 1 96 ? -4.934 38.969 4.941 1 98.69 96 VAL A O 1
ATOM 731 N N . ARG A 1 97 ? -6.914 38.344 4.105 1 98.69 97 ARG A N 1
ATOM 732 C CA . ARG A 1 97 ? -6.805 39.156 2.904 1 98.69 97 ARG A CA 1
ATOM 733 C C . ARG A 1 97 ? -6.438 40.594 3.256 1 98.69 97 ARG A C 1
ATOM 735 O O . ARG A 1 97 ? -5.48 41.156 2.711 1 98.69 97 ARG A O 1
ATOM 742 N N . PRO A 1 98 ? -7.105 41.281 4.215 1 98.81 98 PRO A N 1
ATOM 743 C CA . PRO A 1 98 ? -6.742 42.656 4.539 1 98.81 98 PRO A CA 1
ATOM 744 C C . PRO A 1 98 ? -5.309 42.812 5.043 1 98.81 98 PRO A C 1
ATOM 746 O O . PRO A 1 98 ? -4.625 43.781 4.734 1 98.81 98 PRO A O 1
ATOM 749 N N . SER A 1 99 ? -4.863 41.844 5.82 1 98.88 99 SER A N 1
ATOM 750 C CA . SER A 1 99 ? -3.508 41.875 6.359 1 98.88 99 SER A CA 1
ATOM 751 C C . SER A 1 99 ? -2.469 41.75 5.254 1 98.88 99 SER A C 1
ATOM 753 O O . SER A 1 99 ? -1.425 42.406 5.285 1 98.88 99 SER A O 1
ATOM 755 N N . LEU A 1 100 ? -2.756 40.875 4.285 1 98.81 100 LEU A N 1
ATOM 756 C CA . LEU A 1 100 ? -1.869 40.719 3.133 1 98.81 100 LEU A CA 1
ATOM 757 C C . LEU A 1 100 ? -1.765 42.031 2.363 1 98.81 100 LEU A C 1
ATOM 759 O O . LEU A 1 100 ? -0.667 42.469 1.994 1 98.81 100 LEU A O 1
ATOM 763 N N . ILE A 1 101 ? -2.885 42.656 2.164 1 98.62 101 ILE A N 1
ATOM 764 C CA . ILE A 1 101 ? -2.932 43.906 1.424 1 98.62 101 ILE A CA 1
ATOM 765 C C . ILE A 1 101 ? -2.148 45 2.178 1 98.62 101 ILE A C 1
ATOM 767 O O . ILE A 1 101 ? -1.483 45.844 1.564 1 98.62 101 ILE A O 1
ATOM 771 N N . ALA A 1 102 ? -2.166 44.938 3.502 1 98.56 102 ALA A N 1
ATOM 772 C CA . ALA A 1 102 ? -1.462 45.906 4.348 1 98.56 102 ALA A CA 1
ATOM 773 C C . ALA A 1 102 ? 0.034 45.625 4.383 1 98.56 102 ALA A C 1
ATOM 775 O O . ALA A 1 102 ? 0.81 46.375 4.969 1 98.56 102 ALA A O 1
ATOM 776 N N . GLY A 1 103 ? 0.423 44.5 3.812 1 98.19 103 GLY A N 1
ATOM 777 C CA . GLY A 1 103 ? 1.83 44.125 3.754 1 98.19 103 GLY A CA 1
ATOM 778 C C . GLY A 1 103 ? 2.338 43.5 5.035 1 98.19 103 GLY A C 1
ATOM 779 O O . GLY A 1 103 ? 3.547 43.438 5.27 1 98.19 103 GLY A O 1
ATOM 780 N N . LYS A 1 104 ? 1.473 43.094 5.883 1 98.56 104 LYS A N 1
ATOM 781 C CA . LYS A 1 104 ? 1.876 42.438 7.117 1 98.56 104 LYS A CA 1
ATOM 782 C C . LYS A 1 104 ? 2.355 41 6.844 1 98.56 104 LYS A C 1
ATOM 784 O O . LYS A 1 104 ? 1.979 40.406 5.84 1 98.56 104 LYS A O 1
ATOM 789 N N . ALA A 1 105 ? 3.232 40.5 7.746 1 98.75 105 ALA A N 1
ATOM 790 C CA . ALA A 1 105 ? 3.539 39.062 7.703 1 98.75 105 ALA A CA 1
ATOM 791 C C . ALA A 1 105 ? 2.322 38.25 8.086 1 98.75 105 ALA A C 1
ATOM 793 O O . ALA A 1 105 ? 1.576 38.594 9 1 98.75 105 ALA A O 1
ATOM 794 N N . VAL A 1 106 ? 2.145 37.156 7.359 1 98.94 106 VAL A N 1
ATOM 795 C CA . VAL A 1 106 ? 0.954 36.344 7.594 1 98.94 106 VAL A CA 1
ATOM 796 C C . VAL A 1 106 ? 1.344 34.875 7.684 1 98.94 106 VAL A C 1
ATOM 798 O O . VAL A 1 106 ? 2.041 34.344 6.809 1 98.94 106 VAL A O 1
ATOM 801 N N . TYR A 1 107 ? 0.95 34.188 8.758 1 98.88 107 TYR A N 1
ATOM 802 C CA . TYR A 1 107 ? 0.982 32.75 8.977 1 98.88 107 TYR A CA 1
ATOM 803 C C . TYR A 1 107 ? -0.399 32.125 8.773 1 98.88 107 TYR A C 1
ATOM 805 O O . TYR A 1 107 ? -1.356 32.5 9.453 1 98.88 107 TYR A O 1
ATOM 813 N N . VAL A 1 108 ? -0.501 31.234 7.836 1 98.88 108 VAL A N 1
ATOM 814 C CA . VAL A 1 108 ? -1.758 30.531 7.629 1 98.88 108 VAL A CA 1
ATOM 815 C C . VAL A 1 108 ? -1.546 29.031 7.844 1 98.88 108 VAL A C 1
ATOM 817 O O . VAL A 1 108 ? -0.584 28.453 7.332 1 98.88 108 VAL A O 1
ATOM 820 N N . GLU A 1 109 ? -2.41 28.453 8.555 1 98.25 109 GLU A N 1
ATOM 821 C CA . GLU A 1 109 ? -2.365 27.016 8.727 1 98.25 109 GLU A CA 1
ATOM 822 C C . GLU A 1 109 ? -2.648 26.281 7.414 1 98.25 109 GLU A C 1
ATOM 824 O O . GLU A 1 109 ? -3.404 26.781 6.574 1 98.25 109 GLU A O 1
ATOM 829 N N . TRP A 1 110 ? -2.01 25.172 7.309 1 98.31 110 TRP A N 1
ATOM 830 C CA . TRP A 1 110 ? -2.311 24.281 6.184 1 98.31 110 TRP A CA 1
ATOM 831 C C . TRP A 1 110 ? -3.709 23.688 6.32 1 98.31 110 TRP A C 1
ATOM 833 O O . TRP A 1 110 ? -4.094 23.234 7.395 1 98.31 110 TRP A O 1
ATOM 843 N N . PRO A 1 111 ? -4.438 23.625 5.188 1 97.94 111 PRO A N 1
ATOM 844 C CA . PRO A 1 111 ? -4.152 24.141 3.842 1 97.94 111 PRO A CA 1
ATOM 845 C C . PRO A 1 111 ? -4.336 25.641 3.729 1 97.94 111 PRO A C 1
ATOM 847 O O . PRO A 1 111 ? -5.02 26.25 4.559 1 97.94 111 PRO A O 1
ATOM 850 N N . LEU A 1 112 ? -3.734 26.234 2.703 1 98.12 112 LEU A N 1
ATOM 851 C CA . LEU A 1 112 ? -3.855 27.672 2.531 1 98.12 112 LEU A CA 1
ATOM 852 C C . LEU A 1 112 ? -5.32 28.094 2.439 1 98.12 112 LEU A C 1
ATOM 854 O O . LEU A 1 112 ? -5.746 29.031 3.111 1 98.12 112 LEU A O 1
ATOM 858 N N . ASP A 1 113 ? -6.012 27.375 1.644 1 98 113 ASP A N 1
ATOM 859 C CA . ASP A 1 113 ? -7.457 27.547 1.517 1 98 113 ASP A CA 1
ATOM 860 C C . ASP A 1 113 ? -8.094 26.328 0.846 1 98 113 ASP A C 1
ATOM 862 O O . ASP A 1 113 ? -7.504 25.25 0.815 1 98 113 ASP A O 1
ATOM 866 N N . ARG A 1 114 ? -9.336 26.422 0.381 1 97.75 114 ARG A N 1
ATOM 867 C CA . ARG A 1 114 ? -10.195 25.297 0.043 1 97.75 114 ARG A CA 1
ATOM 868 C C . ARG A 1 114 ? -9.727 24.609 -1.23 1 97.75 114 ARG A C 1
ATOM 870 O O . ARG A 1 114 ? -10.016 23.422 -1.448 1 97.75 114 ARG A O 1
ATOM 877 N N . ASN A 1 115 ? -9.078 25.328 -2.139 1 97.69 115 ASN A N 1
ATOM 878 C CA . ASN A 1 115 ? -8.617 24.719 -3.385 1 97.69 115 ASN A CA 1
ATOM 879 C C . ASN A 1 115 ? -7.434 25.5 -3.971 1 97.69 115 ASN A C 1
ATOM 881 O O . ASN A 1 115 ? -7 26.5 -3.404 1 97.69 115 ASN A O 1
ATOM 885 N N . LEU A 1 116 ? -6.891 24.969 -5.055 1 98.56 116 LEU A N 1
ATOM 886 C CA . LEU A 1 116 ? -5.695 25.516 -5.688 1 98.56 116 LEU A CA 1
ATOM 887 C C . LEU A 1 116 ? -5.938 26.938 -6.176 1 98.56 116 LEU A C 1
ATOM 889 O O . LEU A 1 116 ? -5.074 27.797 -6.031 1 98.56 116 LEU A O 1
ATOM 893 N N . GLU A 1 117 ? -7.09 27.172 -6.719 1 98.44 117 GLU A N 1
ATOM 894 C CA . GLU A 1 117 ? -7.402 28.484 -7.281 1 98.44 117 GLU A CA 1
ATOM 895 C C . GLU A 1 117 ? -7.309 29.578 -6.215 1 98.44 117 GLU A C 1
ATOM 897 O O . GLU A 1 117 ? -6.664 30.594 -6.426 1 98.44 117 GLU A O 1
ATOM 902 N N . VAL A 1 118 ? -7.922 29.359 -5.082 1 98.62 118 VAL A N 1
ATOM 903 C CA . VAL A 1 118 ? -7.91 30.344 -4.012 1 98.62 118 VAL A CA 1
ATOM 904 C C . VAL A 1 118 ? -6.5 30.469 -3.438 1 98.62 118 VAL A C 1
ATOM 906 O O . VAL A 1 118 ? -6.047 31.562 -3.113 1 98.62 118 VAL A O 1
ATOM 909 N N . ALA A 1 119 ? -5.824 29.359 -3.316 1 98.69 119 ALA A N 1
ATOM 910 C CA . ALA A 1 119 ? -4.453 29.359 -2.816 1 98.69 119 ALA A CA 1
ATOM 911 C C . ALA A 1 119 ? -3.553 30.219 -3.705 1 98.69 119 ALA A C 1
ATOM 913 O O . ALA A 1 119 ? -2.713 30.969 -3.209 1 98.69 119 ALA A O 1
ATOM 914 N N . GLN A 1 120 ? -3.719 30.047 -4.996 1 98.81 120 GLN A N 1
ATOM 915 C CA . GLN A 1 120 ? -2.936 30.844 -5.945 1 98.81 120 GLN A CA 1
ATOM 916 C C . GLN A 1 120 ? -3.236 32.344 -5.809 1 98.81 120 GLN A C 1
ATOM 918 O O . GLN A 1 120 ? -2.328 33.156 -5.883 1 98.81 120 GLN A O 1
ATOM 923 N N . GLU A 1 121 ? -4.477 32.594 -5.648 1 98.62 121 GLU A N 1
ATOM 924 C CA . GLU A 1 121 ? -4.859 34 -5.426 1 98.62 121 GLU A CA 1
ATOM 925 C C . GLU A 1 121 ? -4.188 34.562 -4.18 1 98.62 121 GLU A C 1
ATOM 927 O O . GLU A 1 121 ? -3.697 35.688 -4.191 1 98.62 121 GLU A O 1
ATOM 932 N N . MET A 1 122 ? -4.172 33.812 -3.129 1 98.44 122 MET A N 1
ATOM 933 C CA . MET A 1 122 ? -3.555 34.219 -1.869 1 98.44 122 MET A CA 1
ATOM 934 C C . MET A 1 122 ? -2.068 34.5 -2.057 1 98.44 122 MET A C 1
ATOM 936 O O . MET A 1 122 ? -1.562 35.5 -1.589 1 98.44 122 MET A O 1
ATOM 940 N N . ALA A 1 123 ? -1.378 33.562 -2.717 1 98.69 123 ALA A N 1
ATOM 941 C CA . ALA A 1 123 ? 0.059 33.719 -2.938 1 98.69 123 ALA A CA 1
ATOM 942 C C . ALA A 1 123 ? 0.359 34.938 -3.803 1 98.69 123 ALA A C 1
ATOM 944 O O . ALA A 1 123 ? 1.306 35.688 -3.531 1 98.69 123 ALA A O 1
ATOM 945 N N . THR A 1 124 ? -0.444 35.125 -4.832 1 98.62 124 THR A N 1
ATOM 946 C CA . THR A 1 124 ? -0.276 36.281 -5.727 1 98.62 124 THR A CA 1
ATOM 947 C C . THR A 1 124 ? -0.462 37.594 -4.965 1 98.62 124 THR A C 1
ATOM 949 O O . THR A 1 124 ? 0.318 38.531 -5.137 1 98.62 124 THR A O 1
ATOM 952 N N . LEU A 1 125 ? -1.508 37.625 -4.168 1 98.69 125 LEU A N 1
ATOM 953 C CA . LEU A 1 125 ? -1.79 38.812 -3.389 1 98.69 125 LEU A CA 1
ATOM 954 C C . LEU A 1 125 ? -0.642 39.125 -2.434 1 98.69 125 LEU A C 1
ATOM 956 O O . LEU A 1 125 ? -0.253 40.281 -2.281 1 98.69 125 LEU A O 1
ATOM 960 N N . ALA A 1 126 ? -0.147 38.094 -1.74 1 98.75 126 ALA A N 1
ATOM 961 C CA . ALA A 1 126 ? 0.98 38.281 -0.827 1 98.75 126 ALA A CA 1
ATOM 962 C C . ALA A 1 126 ? 2.188 38.875 -1.55 1 98.75 126 ALA A C 1
ATOM 964 O O . ALA A 1 126 ? 2.83 39.781 -1.044 1 98.75 126 ALA A O 1
ATOM 965 N N . SER A 1 127 ? 2.486 38.312 -2.709 1 98.38 127 SER A N 1
ATOM 966 C CA . SER A 1 127 ? 3.611 38.781 -3.508 1 98.38 127 SER A CA 1
ATOM 967 C C . SER A 1 127 ? 3.41 40.219 -3.947 1 98.38 127 SER A C 1
ATOM 969 O O . SER A 1 127 ? 4.332 41.031 -3.863 1 98.38 127 SER A O 1
ATOM 971 N N . LYS A 1 128 ? 2.268 40.531 -4.402 1 98.44 128 LYS A N 1
ATOM 972 C CA . LYS A 1 128 ? 1.931 41.875 -4.879 1 98.44 128 LYS A CA 1
ATOM 973 C C . LYS A 1 128 ? 2.176 42.938 -3.801 1 98.44 128 LYS A C 1
ATOM 975 O O . LYS A 1 128 ? 2.586 44.062 -4.102 1 98.44 128 LYS A O 1
ATOM 980 N N . HIS A 1 129 ? 1.951 42.656 -2.572 1 98.5 129 HIS A N 1
ATOM 981 C CA . HIS A 1 129 ? 2.025 43.625 -1.492 1 98.5 129 HIS A CA 1
ATOM 982 C C . HIS A 1 129 ? 3.266 43.406 -0.632 1 98.5 129 HIS A C 1
ATOM 984 O O . HIS A 1 129 ? 3.383 43.969 0.454 1 98.5 129 HIS A O 1
ATOM 990 N N . ASN A 1 130 ? 4.156 42.469 -1.08 1 98.19 130 ASN A N 1
ATOM 991 C CA . ASN A 1 130 ? 5.434 42.156 -0.437 1 98.19 130 ASN A CA 1
ATOM 992 C C . ASN A 1 130 ? 5.238 41.688 1.002 1 98.19 130 ASN A C 1
ATOM 994 O O . ASN A 1 130 ? 5.988 42.094 1.896 1 98.19 130 ASN A O 1
ATOM 998 N N . ALA A 1 131 ? 4.172 41.031 1.262 1 98.56 131 ALA A N 1
ATOM 999 C CA . ALA A 1 131 ? 3.932 40.438 2.574 1 98.56 131 ALA A CA 1
ATOM 1000 C C . ALA A 1 131 ? 4.77 39.156 2.768 1 98.56 131 ALA A C 1
ATOM 1002 O O . ALA A 1 131 ? 4.797 38.281 1.9 1 98.56 131 ALA A O 1
ATOM 1003 N N . ARG A 1 132 ? 5.469 39.062 3.881 1 98.56 132 ARG A N 1
ATOM 1004 C CA . ARG A 1 132 ? 6.109 37.812 4.238 1 98.56 132 ARG A CA 1
ATOM 1005 C C . ARG A 1 132 ? 5.074 36.781 4.637 1 98.56 132 ARG A C 1
ATOM 1007 O O . ARG A 1 132 ? 4.074 37.094 5.281 1 98.56 132 ARG A O 1
ATOM 1014 N N . THR A 1 133 ? 5.312 35.531 4.258 1 98.75 133 THR A N 1
ATOM 1015 C CA . THR A 1 133 ? 4.281 34.5 4.469 1 98.75 133 THR A CA 1
ATOM 1016 C C . THR A 1 133 ? 4.875 33.281 5.125 1 98.75 133 THR A C 1
ATOM 1018 O O . THR A 1 133 ? 6.047 32.938 4.926 1 98.75 133 THR A O 1
ATOM 1021 N N . ILE A 1 134 ? 4.105 32.562 5.918 1 98.75 134 ILE A N 1
ATOM 1022 C CA . ILE A 1 134 ? 4.395 31.297 6.578 1 98.75 134 ILE A CA 1
ATOM 1023 C C . ILE A 1 134 ? 3.201 30.359 6.438 1 98.75 134 ILE A C 1
ATOM 1025 O O . ILE A 1 134 ? 2.049 30.781 6.551 1 98.75 134 ILE A O 1
ATOM 1029 N N . VAL A 1 135 ? 3.416 29.156 6.156 1 98.81 135 VAL A N 1
ATOM 1030 C CA . VAL A 1 135 ? 2.35 28.156 6.133 1 98.81 135 VAL A CA 1
ATOM 1031 C C . VAL A 1 135 ? 2.627 27.078 7.18 1 98.81 135 VAL A C 1
ATOM 1033 O O . VAL A 1 135 ? 3.756 26.594 7.297 1 98.81 135 VAL A O 1
ATOM 1036 N N . GLY A 1 136 ? 1.553 26.688 7.891 1 98.44 136 GLY A N 1
ATOM 1037 C CA . GLY A 1 136 ? 1.669 25.688 8.93 1 98.44 136 GLY A CA 1
ATOM 1038 C C . GLY A 1 136 ? 1.706 24.266 8.391 1 98.44 136 GLY A C 1
ATOM 1039 O O . GLY A 1 136 ? 0.913 23.422 8.805 1 98.44 136 GLY A O 1
ATOM 1040 N N . ILE A 1 137 ? 2.51 23.922 7.488 1 98.12 137 ILE A N 1
ATOM 1041 C CA . ILE A 1 137 ? 2.758 22.562 6.988 1 98.12 137 ILE A CA 1
ATOM 1042 C C . ILE A 1 137 ? 4.098 22.062 7.512 1 98.12 137 ILE A C 1
ATOM 1044 O O . ILE A 1 137 ? 5.004 21.75 6.73 1 98.12 137 ILE A O 1
ATOM 1048 N N . GLN A 1 138 ? 4.195 21.859 8.82 1 97.5 138 GLN A N 1
ATOM 1049 C CA . GLN A 1 138 ? 5.402 21.859 9.641 1 97.5 138 GLN A CA 1
ATOM 1050 C C . GLN A 1 138 ? 6.051 20.469 9.648 1 97.5 138 GLN A C 1
ATOM 1052 O O . GLN A 1 138 ? 6.945 20.219 10.461 1 97.5 138 GLN A O 1
ATOM 1057 N N . GLY A 1 139 ? 5.688 19.594 8.781 1 97.12 139 GLY A N 1
ATOM 1058 C CA . GLY A 1 139 ? 6.184 18.219 8.797 1 97.12 139 GLY A CA 1
ATOM 1059 C C . GLY A 1 139 ? 7.695 18.141 8.695 1 97.12 139 GLY A C 1
ATOM 1060 O O . GLY A 1 139 ? 8.32 17.297 9.352 1 97.12 139 GLY A O 1
ATOM 1061 N N . ALA A 1 140 ? 8.281 18.984 7.926 1 97 140 ALA A N 1
ATOM 1062 C CA . ALA A 1 140 ? 9.719 18.953 7.668 1 97 140 ALA A CA 1
ATOM 1063 C C . ALA A 1 140 ? 10.516 19.328 8.914 1 97 140 ALA A C 1
ATOM 1065 O O . ALA A 1 140 ? 11.727 19.109 8.984 1 97 140 ALA A O 1
ATOM 1066 N N . PHE A 1 141 ? 9.859 19.906 9.898 1 97.75 141 PHE A N 1
ATOM 1067 C CA . PHE A 1 141 ? 10.539 20.344 11.109 1 97.75 141 PHE A CA 1
ATOM 1068 C C . PHE A 1 141 ? 10.531 19.25 12.164 1 97.75 141 PHE A C 1
ATOM 1070 O O . PHE A 1 141 ? 11.195 19.359 13.195 1 97.75 141 PHE A O 1
ATOM 1077 N N . SER A 1 142 ? 9.75 18.188 11.938 1 97.88 142 SER A N 1
ATOM 1078 C CA . SER A 1 142 ? 9.68 17.078 12.883 1 97.88 142 SER A CA 1
ATOM 1079 C C . SER A 1 142 ? 11.047 16.422 13.062 1 97.88 142 SER A C 1
ATOM 1081 O O . SER A 1 142 ? 11.703 16.062 12.078 1 97.88 142 SER A O 1
ATOM 1083 N N . PRO A 1 143 ? 11.484 16.234 14.297 1 97.81 143 PRO A N 1
ATOM 1084 C CA . PRO A 1 143 ? 12.773 15.586 14.531 1 97.81 143 PRO A CA 1
ATOM 1085 C C . PRO A 1 143 ? 12.859 14.195 13.891 1 97.81 143 PRO A C 1
ATOM 1087 O O . PRO A 1 143 ? 13.914 13.812 13.391 1 97.81 143 PRO A O 1
ATOM 1090 N N . ILE A 1 144 ? 11.789 13.445 13.914 1 98.06 144 ILE A N 1
ATOM 1091 C CA . ILE A 1 144 ? 11.797 12.102 13.344 1 98.06 144 ILE A CA 1
ATOM 1092 C C . ILE A 1 144 ? 11.969 12.172 11.828 1 98.06 144 ILE A C 1
ATOM 1094 O O . ILE A 1 144 ? 12.664 11.352 11.234 1 98.06 144 ILE A O 1
ATOM 1098 N N . ILE A 1 145 ? 11.336 13.125 11.156 1 98.44 145 ILE A N 1
ATOM 1099 C CA . ILE A 1 145 ? 11.461 13.32 9.711 1 98.44 145 ILE A CA 1
ATOM 1100 C C . ILE A 1 145 ? 12.883 13.758 9.375 1 98.44 145 ILE A C 1
ATOM 1102 O O . ILE A 1 145 ? 13.477 13.266 8.406 1 98.44 145 ILE A O 1
ATOM 1106 N N . ARG A 1 146 ? 13.398 14.68 10.156 1 98.19 146 ARG A N 1
ATOM 1107 C CA . ARG A 1 146 ? 14.773 15.125 9.953 1 98.19 146 ARG A CA 1
ATOM 1108 C C . ARG A 1 146 ? 15.75 13.969 10.102 1 98.19 146 ARG A C 1
ATOM 1110 O O . ARG A 1 146 ? 16.719 13.867 9.359 1 98.19 146 ARG A O 1
ATOM 1117 N N . LYS A 1 147 ? 15.508 13.133 11.094 1 98.44 147 LYS A N 1
ATOM 1118 C CA . LYS A 1 147 ? 16.359 11.969 11.281 1 98.44 147 LYS A CA 1
ATOM 1119 C C . LYS A 1 147 ? 16.297 11.031 10.078 1 98.44 147 LYS A C 1
ATOM 1121 O O . LYS A 1 147 ? 17.312 10.555 9.602 1 98.44 147 LYS A O 1
ATOM 1126 N N . MET A 1 148 ? 15.125 10.75 9.602 1 98.69 148 MET A N 1
ATOM 1127 C CA . MET A 1 148 ? 14.961 9.922 8.414 1 98.69 148 MET A CA 1
ATOM 1128 C C . MET A 1 148 ? 15.711 10.516 7.223 1 98.69 148 MET A C 1
ATOM 1130 O O . MET A 1 148 ? 16.422 9.805 6.508 1 98.69 148 MET A O 1
ATOM 1134 N N . ARG A 1 149 ? 15.5 11.781 7.016 1 98.25 149 ARG A N 1
ATOM 1135 C CA . ARG A 1 149 ? 16.172 12.477 5.926 1 98.25 149 ARG A CA 1
ATOM 1136 C C . ARG A 1 149 ? 17.688 12.32 6.039 1 98.25 149 ARG A C 1
ATOM 1138 O O . ARG A 1 149 ? 18.359 12.055 5.043 1 98.25 149 ARG A O 1
ATOM 1145 N N . SER A 1 150 ? 18.203 12.523 7.227 1 98.19 150 SER A N 1
ATOM 1146 C CA . SER A 1 150 ? 19.641 12.398 7.457 1 98.19 150 SER A CA 1
ATOM 1147 C C . SER A 1 150 ? 20.141 11.008 7.094 1 98.19 150 SER A C 1
ATOM 1149 O O . SER A 1 150 ? 21.203 10.859 6.484 1 98.19 150 SER A O 1
ATOM 1151 N N . VAL A 1 151 ? 19.391 9.953 7.453 1 98.12 151 VAL A N 1
ATOM 1152 C CA . VAL A 1 151 ? 19.75 8.57 7.156 1 98.12 151 VAL A CA 1
ATOM 1153 C C . VAL A 1 151 ? 19.859 8.375 5.648 1 98.12 151 VAL A C 1
ATOM 1155 O O . VAL A 1 151 ? 20.812 7.773 5.16 1 98.12 151 VAL A O 1
ATOM 1158 N N . ILE A 1 152 ? 18.922 8.906 4.922 1 98.25 152 ILE A N 1
ATOM 1159 C CA . ILE A 1 152 ? 18.875 8.773 3.471 1 98.25 152 ILE A CA 1
ATOM 1160 C C . ILE A 1 152 ? 20.016 9.562 2.848 1 98.25 152 ILE A C 1
ATOM 1162 O O . ILE A 1 152 ? 20.734 9.047 1.986 1 98.25 152 ILE A O 1
ATOM 1166 N N . GLU A 1 153 ? 20.234 10.781 3.293 1 97.5 153 GLU A N 1
ATOM 1167 C CA . GLU A 1 153 ? 21.25 11.664 2.744 1 97.5 153 GLU A CA 1
ATOM 1168 C C . GLU A 1 153 ? 22.656 11.102 2.984 1 97.5 153 GLU A C 1
ATOM 1170 O O . GLU A 1 153 ? 23.547 11.273 2.15 1 97.5 153 GLU A O 1
ATOM 1175 N N . ARG A 1 154 ? 22.844 10.484 4.086 1 97.56 154 ARG A N 1
ATOM 1176 C CA . ARG A 1 154 ? 24.141 9.93 4.434 1 97.56 154 ARG A CA 1
ATOM 1177 C C . ARG A 1 154 ? 24.359 8.594 3.734 1 97.56 154 ARG A C 1
ATOM 1179 O O . ARG A 1 154 ? 25.438 7.988 3.869 1 97.56 154 ARG A O 1
ATOM 1186 N N . GLY A 1 155 ? 23.375 8.055 3.098 1 97.25 155 GLY A N 1
ATOM 1187 C CA . GLY A 1 155 ? 23.5 6.828 2.328 1 97.25 155 GLY A CA 1
ATOM 1188 C C . GLY A 1 155 ? 23.562 5.586 3.193 1 97.25 155 GLY A C 1
ATOM 1189 O O . GLY A 1 155 ? 24.156 4.578 2.805 1 97.25 155 GLY A O 1
ATOM 1190 N N . GLU A 1 156 ? 22.969 5.668 4.363 1 97.38 156 GLU A N 1
ATOM 1191 C CA . GLU A 1 156 ? 23.109 4.574 5.324 1 97.38 156 GLU A CA 1
ATOM 1192 C C . GLU A 1 156 ? 22.391 3.32 4.836 1 97.38 156 GLU A C 1
ATOM 1194 O O . GLU A 1 156 ? 22.719 2.209 5.246 1 97.38 156 GLU A O 1
ATOM 1199 N N . ILE A 1 157 ? 21.422 3.463 3.939 1 97.44 157 ILE A N 1
ATOM 1200 C CA . ILE A 1 157 ? 20.766 2.285 3.395 1 97.44 157 ILE A CA 1
ATOM 1201 C C . ILE A 1 157 ? 21.016 2.193 1.893 1 97.44 157 ILE A C 1
ATOM 1203 O O . ILE A 1 157 ? 20.281 1.506 1.173 1 97.44 157 ILE A O 1
ATOM 1207 N N . GLY A 1 158 ? 21.953 2.883 1.38 1 96.69 158 GLY A N 1
ATOM 1208 C CA . GLY A 1 158 ? 22.234 2.914 -0.044 1 96.69 158 GLY A CA 1
ATOM 1209 C C . GLY A 1 158 ? 21.219 3.688 -0.846 1 96.69 158 GLY A C 1
ATOM 1210 O O . GLY A 1 158 ? 20.469 4.504 -0.293 1 96.69 158 GLY A O 1
ATOM 1211 N N . ARG A 1 159 ? 21.266 3.496 -2.17 1 96.25 159 ARG A N 1
ATOM 1212 C CA . ARG A 1 159 ? 20.281 4.121 -3.035 1 96.25 159 ARG A CA 1
ATOM 1213 C C . ARG A 1 159 ? 18.875 3.641 -2.689 1 96.25 159 ARG A C 1
ATOM 1215 O O . ARG A 1 159 ? 18.641 2.441 -2.51 1 96.25 159 ARG A O 1
ATOM 1222 N N . VAL A 1 160 ? 17.953 4.598 -2.547 1 98.06 160 VAL A N 1
ATOM 1223 C CA . VAL A 1 160 ? 16.578 4.238 -2.27 1 98.06 160 VAL A CA 1
ATOM 1224 C C . VAL A 1 160 ? 15.961 3.539 -3.482 1 98.06 160 VAL A C 1
ATOM 1226 O O . VAL A 1 160 ? 16.031 4.051 -4.602 1 98.06 160 VAL A O 1
ATOM 1229 N N . LEU A 1 161 ? 15.383 2.385 -3.258 1 96.94 161 LEU A N 1
ATOM 1230 C CA . LEU A 1 161 ? 14.789 1.586 -4.328 1 96.94 161 LEU A CA 1
ATOM 1231 C C . LEU A 1 161 ? 13.289 1.834 -4.426 1 96.94 161 LEU A C 1
ATOM 1233 O O . LEU A 1 161 ? 12.742 1.926 -5.527 1 96.94 161 LEU A O 1
ATOM 1237 N N . ALA A 1 162 ? 12.641 1.932 -3.305 1 98.19 162 ALA A N 1
ATOM 1238 C CA . ALA A 1 162 ? 11.203 2.146 -3.242 1 98.19 162 ALA A CA 1
ATOM 1239 C C . ALA A 1 162 ? 10.766 2.537 -1.832 1 98.19 162 ALA A C 1
ATOM 1241 O O . ALA A 1 162 ? 11.508 2.344 -0.869 1 98.19 162 ALA A O 1
ATOM 1242 N N . SER A 1 163 ? 9.648 3.102 -1.724 1 98.81 163 SER A N 1
ATOM 1243 C CA . SER A 1 163 ? 9.047 3.477 -0.45 1 98.81 163 SER A CA 1
ATOM 1244 C C . SER A 1 163 ? 7.543 3.195 -0.445 1 98.81 163 SER A C 1
ATOM 1246 O O . SER A 1 163 ? 6.855 3.455 -1.435 1 98.81 163 SER A O 1
ATOM 1248 N N . THR A 1 164 ? 7.031 2.594 0.625 1 98.81 164 THR A N 1
ATOM 1249 C CA . THR A 1 164 ? 5.613 2.307 0.808 1 98.81 164 THR A CA 1
ATOM 1250 C C . THR A 1 164 ? 5.125 2.828 2.154 1 98.81 164 THR A C 1
ATOM 1252 O O . THR A 1 164 ? 5.703 2.514 3.197 1 98.81 164 THR A O 1
ATOM 1255 N N . ILE A 1 165 ? 4.094 3.598 2.115 1 98.69 165 ILE A N 1
ATOM 1256 C CA . ILE A 1 165 ? 3.457 4.121 3.318 1 98.69 165 ILE A CA 1
ATOM 1257 C C . ILE A 1 165 ? 2.004 3.656 3.377 1 98.69 165 ILE A C 1
ATOM 1259 O O . ILE A 1 165 ? 1.249 3.834 2.418 1 98.69 165 ILE A O 1
ATOM 1263 N N . THR A 1 166 ? 1.606 3.029 4.426 1 98.44 166 THR A N 1
ATOM 1264 C CA . THR A 1 166 ? 0.228 2.627 4.684 1 98.44 166 THR A CA 1
ATOM 1265 C C . THR A 1 166 ? -0.267 3.205 6.004 1 98.44 166 THR A C 1
ATOM 1267 O O . THR A 1 166 ? 0.472 3.232 6.992 1 98.44 166 THR A O 1
ATOM 1270 N N . GLY A 1 167 ? -1.441 3.732 5.98 1 97.94 167 GLY A N 1
ATOM 1271 C CA . GLY A 1 167 ? -1.923 4.328 7.219 1 97.94 167 GLY A CA 1
ATOM 1272 C C . GLY A 1 167 ? -3.438 4.379 7.305 1 97.94 167 GLY A C 1
ATOM 1273 O O . GLY A 1 167 ? -4.125 4.336 6.281 1 97.94 167 GLY A O 1
ATOM 1274 N N . SER A 1 168 ? -3.938 4.48 8.562 1 97.31 168 SER A N 1
ATOM 1275 C CA . SER A 1 168 ? -5.344 4.664 8.898 1 97.31 168 SER A CA 1
ATOM 1276 C C . SER A 1 168 ? -5.594 6.043 9.492 1 97.31 168 SER A C 1
ATOM 1278 O O . SER A 1 168 ? -4.793 6.539 10.289 1 97.31 168 SER A O 1
ATOM 1280 N N . PHE A 1 169 ? -6.688 6.574 9.125 1 94.75 169 PHE A N 1
ATOM 1281 C CA . PHE A 1 169 ? -7.027 7.871 9.695 1 94.75 169 PHE A CA 1
ATOM 1282 C C . PHE A 1 169 ? -7.445 7.727 11.156 1 94.75 169 PHE A C 1
ATOM 1284 O O . PHE A 1 169 ? -7.457 8.711 11.906 1 94.75 169 PHE A O 1
ATOM 1291 N N . GLY A 1 170 ? -7.836 6.516 11.578 1 90.56 170 GLY A N 1
ATOM 1292 C CA . GLY A 1 170 ? -8.055 6.207 12.984 1 90.56 170 GLY A CA 1
ATOM 1293 C C . GLY A 1 170 ? -9.438 6.582 13.477 1 90.56 170 GLY A C 1
ATOM 1294 O O . GLY A 1 170 ? -9.742 6.453 14.664 1 90.56 170 GLY A O 1
ATOM 1295 N N . ASN A 1 171 ? -10.242 7.125 12.648 1 85.94 171 ASN A N 1
ATOM 1296 C CA . ASN A 1 171 ? -11.602 7.484 13.039 1 85.94 171 ASN A CA 1
ATOM 1297 C C . ASN A 1 171 ? -12.516 6.262 13.078 1 85.94 171 ASN A C 1
ATOM 1299 O O . ASN A 1 171 ? -12.102 5.16 12.727 1 85.94 171 ASN A O 1
ATOM 1303 N N . ASN A 1 172 ? -13.68 6.566 13.625 1 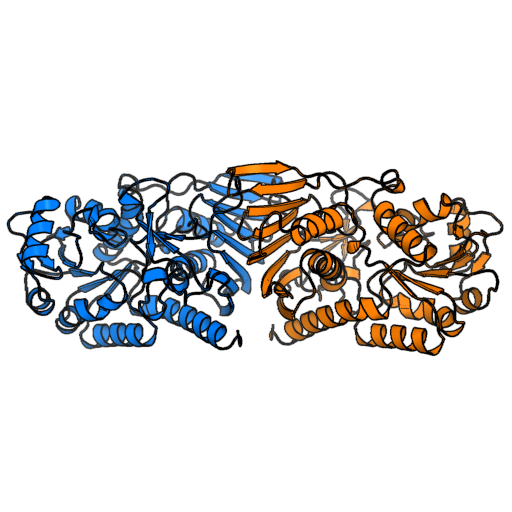84.75 172 ASN A N 1
ATOM 1304 C CA . ASN A 1 172 ? -14.672 5.496 13.602 1 84.75 172 ASN A CA 1
ATOM 1305 C C . ASN A 1 172 ? -15.172 5.223 12.188 1 84.75 172 ASN A C 1
ATOM 1307 O O . ASN A 1 172 ? -15.336 6.148 11.391 1 84.75 172 ASN A O 1
ATOM 1311 N N . ILE A 1 173 ? -15.422 4.023 11.922 1 80.62 173 ILE A N 1
ATOM 1312 C CA . ILE A 1 173 ? -15.758 3.607 10.57 1 80.62 173 ILE A CA 1
ATOM 1313 C C . ILE A 1 173 ? -17.172 4.066 10.227 1 80.62 173 ILE A C 1
ATOM 1315 O O . ILE A 1 173 ? -17.453 4.461 9.086 1 80.62 173 ILE A O 1
ATOM 1319 N N . ASP A 1 174 ? -18.016 4.125 11.148 1 86 174 ASP A N 1
ATOM 1320 C CA . ASP A 1 174 ? -19.422 4.324 10.828 1 86 174 ASP A CA 1
ATOM 1321 C C . ASP A 1 174 ? -19.891 5.711 11.258 1 86 174 ASP A C 1
ATOM 1323 O O . ASP A 1 174 ? -21.078 6.023 11.18 1 86 174 ASP A O 1
ATOM 1327 N N . ALA A 1 175 ? -18.938 6.504 11.766 1 92.75 175 ALA A N 1
ATOM 1328 C CA . ALA A 1 175 ? -19.359 7.828 12.219 1 92.75 175 ALA A CA 1
ATOM 1329 C C . ALA A 1 175 ? -18.188 8.812 12.203 1 92.75 175 ALA A C 1
ATOM 1331 O O . ALA A 1 175 ? -17.031 8.406 12.258 1 92.75 175 ALA A O 1
ATOM 1332 N N . GLU A 1 176 ? -18.547 10.047 12.109 1 93.94 176 GLU A N 1
ATOM 1333 C CA . GLU A 1 176 ? -17.625 11.164 12.266 1 93.94 176 GLU A CA 1
ATOM 1334 C C . GLU A 1 176 ? -18.031 12.062 13.422 1 93.94 176 GLU A C 1
ATOM 1336 O O . GLU A 1 176 ? -19.219 12.172 13.742 1 93.94 176 GLU A O 1
ATOM 1341 N N . SER A 1 177 ? -17.109 12.672 14.07 1 93.88 177 SER A N 1
ATOM 1342 C CA . SER A 1 177 ? -17.391 13.594 15.172 1 93.88 177 SER A CA 1
ATOM 1343 C C . SER A 1 177 ? -18.078 14.859 14.664 1 93.88 177 SER A C 1
ATOM 1345 O O . SER A 1 177 ? -17.703 15.398 13.625 1 93.88 177 SER A O 1
ATOM 1347 N N . LYS A 1 178 ? -18.984 15.336 15.445 1 94.19 178 LYS A N 1
ATOM 1348 C CA . LYS A 1 178 ? -19.625 16.609 15.133 1 94.19 178 LYS A CA 1
ATOM 1349 C C . LYS A 1 178 ? -18.594 17.734 15.023 1 94.19 178 LYS A C 1
ATOM 1351 O O . LYS A 1 178 ? -18.766 18.656 14.234 1 94.19 178 LYS A O 1
ATOM 1356 N N . ASN A 1 179 ? -17.5 17.625 15.719 1 92.94 179 ASN A N 1
ATOM 1357 C CA . ASN A 1 179 ? -16.453 18.656 15.773 1 92.94 179 ASN A CA 1
ATOM 1358 C C . ASN A 1 179 ? -15.773 18.828 14.422 1 92.94 179 ASN A C 1
ATOM 1360 O O . ASN A 1 179 ? -15.266 19.906 14.125 1 92.94 179 ASN A O 1
ATOM 1364 N N . VAL A 1 180 ? -15.766 17.781 13.633 1 94.19 180 VAL A N 1
ATOM 1365 C CA . VAL A 1 180 ? -15.094 17.859 12.336 1 94.19 180 VAL A CA 1
ATOM 1366 C C . VAL A 1 180 ? -16.047 17.406 11.234 1 94.19 180 VAL A C 1
ATOM 1368 O O . VAL A 1 180 ? -15.609 16.828 10.234 1 94.19 180 VAL A O 1
ATOM 1371 N N . ARG A 1 181 ? -17.312 17.594 11.422 1 94.62 181 ARG A N 1
ATOM 1372 C CA . ARG A 1 181 ? -18.297 17.172 10.438 1 94.62 181 ARG A CA 1
ATOM 1373 C C . ARG A 1 181 ? -17.984 17.75 9.062 1 94.62 181 ARG A C 1
ATOM 1375 O O . ARG A 1 181 ? -18.328 17.141 8.039 1 94.62 181 ARG A O 1
ATOM 1382 N N . TYR A 1 182 ? -17.344 18.891 9.031 1 94.56 182 TYR A N 1
ATOM 1383 C CA . TYR A 1 182 ? -17 19.562 7.781 1 94.56 182 TYR A CA 1
ATOM 1384 C C . TYR A 1 182 ? -15.977 18.75 6.992 1 94.56 182 TYR A C 1
ATOM 1386 O O . TYR A 1 182 ? -15.758 19.016 5.809 1 94.56 182 TYR A O 1
ATOM 1394 N N . PHE A 1 183 ? -15.352 17.75 7.551 1 96 183 PHE A N 1
ATOM 1395 C CA . PHE A 1 183 ? -14.406 16.875 6.863 1 96 183 PHE A CA 1
ATOM 1396 C C . PHE A 1 183 ? -15.102 16.078 5.762 1 96 183 PHE A C 1
ATOM 1398 O O . PHE A 1 183 ? -14.445 15.562 4.859 1 96 183 PHE A O 1
ATOM 1405 N N . LEU A 1 184 ? -16.422 16 5.828 1 96.69 184 LEU A N 1
ATOM 1406 C CA . LEU A 1 184 ? -17.203 15.242 4.852 1 96.69 184 LEU A CA 1
ATOM 1407 C C . LEU A 1 184 ? -17.531 16.094 3.631 1 96.69 184 LEU A C 1
ATOM 1409 O O . LEU A 1 184 ? -18.016 15.578 2.619 1 96.69 184 LEU A O 1
ATOM 1413 N N . ASP A 1 185 ? -17.234 17.375 3.73 1 97.44 185 ASP A N 1
ATOM 1414 C CA . ASP A 1 185 ? -17.656 18.328 2.697 1 97.44 185 ASP A CA 1
ATOM 1415 C C . ASP A 1 185 ? -16.453 18.844 1.917 1 97.44 185 ASP A C 1
ATOM 1417 O O . ASP A 1 185 ? -15.734 19.734 2.385 1 97.44 185 ASP A O 1
ATOM 1421 N N . ARG A 1 186 ? -16.281 18.391 0.702 1 97.31 186 ARG A N 1
ATOM 1422 C CA . ARG A 1 186 ? -15.164 18.766 -0.157 1 97.31 186 ARG A CA 1
ATOM 1423 C C . ARG A 1 186 ? -15.055 20.281 -0.308 1 97.31 186 ARG A C 1
ATOM 1425 O O . ARG A 1 186 ? -13.953 20.828 -0.375 1 97.31 186 ARG A O 1
ATOM 1432 N N . GLU A 1 187 ? -16.125 20.984 -0.281 1 97.19 187 GLU A N 1
ATOM 1433 C CA . GLU A 1 187 ? -16.156 22.406 -0.584 1 97.19 187 GLU A CA 1
ATOM 1434 C C . GLU A 1 187 ? -15.531 23.219 0.546 1 97.19 187 GLU A C 1
ATOM 1436 O O . GLU A 1 187 ? -15.078 24.344 0.329 1 97.19 187 GLU A O 1
ATOM 1441 N N . VAL A 1 188 ? -15.461 22.656 1.742 1 96.94 188 VAL A N 1
ATOM 1442 C CA . VAL A 1 188 ? -14.898 23.359 2.893 1 96.94 188 VAL A CA 1
ATOM 1443 C C . VAL A 1 188 ? -13.375 23.391 2.779 1 96.94 188 VAL A C 1
ATOM 1445 O O . VAL A 1 188 ? -12.727 24.312 3.287 1 96.94 188 VAL A O 1
ATOM 1448 N N . GLY A 1 189 ? -12.797 22.375 2.154 1 97 189 GLY A N 1
ATOM 1449 C CA . GLY A 1 189 ? -11.367 22.375 1.885 1 97 189 GLY A CA 1
ATOM 1450 C C . GLY A 1 189 ? -10.57 21.609 2.93 1 97 189 GLY A C 1
ATOM 1451 O O . GLY A 1 189 ? -9.5 21.078 2.633 1 97 189 GLY A O 1
ATOM 1452 N N . GLY A 1 190 ? -11.031 21.672 4.188 1 96.69 190 GLY A N 1
ATOM 1453 C CA . GLY A 1 190 ? -10.398 20.875 5.227 1 96.69 190 GLY A CA 1
ATOM 1454 C C . GLY A 1 190 ? -10.969 19.469 5.324 1 96.69 190 GLY A C 1
ATOM 1455 O O . GLY A 1 190 ? -12.086 19.281 5.809 1 96.69 190 GLY A O 1
ATOM 1456 N N . ASN A 1 191 ? -10.305 18.547 4.875 1 96.62 191 ASN A N 1
ATOM 1457 C CA . ASN A 1 191 ? -10.734 17.141 4.828 1 96.62 191 ASN A CA 1
ATOM 1458 C C . ASN A 1 191 ? -9.547 16.188 4.816 1 96.62 191 ASN A C 1
ATOM 1460 O O . ASN A 1 191 ? -8.391 16.625 4.766 1 96.62 191 ASN A O 1
ATOM 1464 N N . PRO A 1 192 ? -9.758 14.867 4.852 1 95.31 192 PRO A N 1
ATOM 1465 C CA . PRO A 1 192 ? -8.656 13.914 4.938 1 95.31 192 PRO A CA 1
ATOM 1466 C C . PRO A 1 192 ? -7.703 14 3.744 1 95.31 192 PRO A C 1
ATOM 1468 O O . PRO A 1 192 ? -6.5 13.773 3.893 1 95.31 192 PRO A O 1
ATOM 1471 N N . ILE A 1 193 ? -8.133 14.344 2.588 1 96.69 193 ILE A N 1
ATOM 1472 C CA . ILE A 1 193 ? -7.289 14.461 1.405 1 96.69 193 ILE A CA 1
ATOM 1473 C C . ILE A 1 193 ? -6.336 15.641 1.564 1 96.69 193 ILE A C 1
ATOM 1475 O O . ILE A 1 193 ? -5.121 15.484 1.419 1 96.69 193 ILE A O 1
ATOM 1479 N N . THR A 1 194 ? -6.891 16.75 1.927 1 97.5 194 THR A N 1
ATOM 1480 C CA . THR A 1 194 ? -6.062 17.953 1.982 1 97.5 194 THR A CA 1
ATOM 1481 C C . THR A 1 194 ? -5.199 17.953 3.24 1 97.5 194 THR A C 1
ATOM 1483 O O . THR A 1 194 ? -4.062 18.422 3.219 1 97.5 194 THR A O 1
ATOM 1486 N N . ILE A 1 195 ? -5.73 17.422 4.301 1 96.5 195 ILE A N 1
ATOM 1487 C CA . ILE A 1 195 ? -5.008 17.516 5.562 1 96.5 195 ILE A CA 1
ATOM 1488 C C . ILE A 1 195 ? -4.043 16.344 5.699 1 96.5 195 ILE A C 1
ATOM 1490 O O . ILE A 1 195 ? -2.824 16.516 5.648 1 96.5 195 ILE A O 1
ATOM 1494 N N . HIS A 1 196 ? -4.594 15.125 5.754 1 95.75 196 HIS A N 1
ATOM 1495 C CA . HIS A 1 196 ? -3.74 13.969 6.023 1 95.75 196 HIS A CA 1
ATOM 1496 C C . HIS A 1 196 ? -2.83 13.672 4.836 1 95.75 196 HIS A C 1
ATOM 1498 O O . HIS A 1 196 ? -1.623 13.492 5.008 1 95.75 196 HIS A O 1
ATOM 1504 N N . VAL A 1 197 ? -3.373 13.617 3.652 1 97.62 197 VAL A N 1
ATOM 1505 C CA . VAL A 1 197 ? -2.562 13.336 2.473 1 97.62 197 VAL A CA 1
ATOM 1506 C C . VAL A 1 197 ? -1.628 14.508 2.195 1 97.62 197 VAL A C 1
ATOM 1508 O O . VAL A 1 197 ? -0.443 14.312 1.912 1 97.62 197 VAL A O 1
ATOM 1511 N N . GLY A 1 198 ? -2.158 15.711 2.283 1 98.19 198 GLY A N 1
ATOM 1512 C CA . GLY A 1 198 ? -1.339 16.891 2.047 1 98.19 198 GLY A CA 1
ATOM 1513 C C . GLY A 1 198 ? -0.121 16.969 2.949 1 98.19 198 GLY A C 1
ATOM 1514 O O . GLY A 1 198 ? 1.001 17.141 2.473 1 98.19 198 GLY A O 1
ATOM 1515 N N . HIS A 1 199 ? -0.327 16.828 4.273 1 98.44 199 HIS A N 1
ATOM 1516 C CA . HIS A 1 199 ? 0.798 16.812 5.203 1 98.44 199 HIS A CA 1
ATOM 1517 C C . HIS A 1 199 ? 1.759 15.672 4.879 1 98.44 199 HIS A C 1
ATOM 1519 O O . HIS A 1 199 ? 2.977 15.82 5.004 1 98.44 199 HIS A O 1
ATOM 1525 N N . SER A 1 200 ? 1.249 14.562 4.48 1 98.31 200 SER A N 1
ATOM 1526 C CA . SER A 1 200 ? 2.09 13.406 4.18 1 98.31 200 SER A CA 1
ATOM 1527 C C . SER A 1 200 ? 2.975 13.672 2.967 1 98.31 200 SER A C 1
ATOM 1529 O O . SER A 1 200 ? 4.16 13.328 2.969 1 98.31 200 SER A O 1
ATOM 1531 N N . LEU A 1 201 ? 2.357 14.25 1.936 1 98.44 201 LEU A N 1
ATOM 1532 C CA . LEU A 1 201 ? 3.152 14.57 0.755 1 98.44 201 LEU A CA 1
ATOM 1533 C C . LEU A 1 201 ? 4.332 15.469 1.121 1 98.44 201 LEU A C 1
ATOM 1535 O O . LEU A 1 201 ? 5.426 15.312 0.569 1 98.44 201 LEU A O 1
ATOM 1539 N N . GLU A 1 202 ? 4.129 16.375 2.066 1 98.25 202 GLU A N 1
ATOM 1540 C CA . GLU A 1 202 ? 5.18 17.297 2.5 1 98.25 202 GLU A CA 1
ATOM 1541 C C . GLU A 1 202 ? 6.32 16.547 3.18 1 98.25 202 GLU A C 1
ATOM 1543 O O . GLU A 1 202 ? 7.484 16.688 2.799 1 98.25 202 GLU A O 1
ATOM 1548 N N . TYR A 1 203 ? 5.996 15.711 4.234 1 98.31 203 TYR A N 1
ATOM 1549 C CA . TYR A 1 203 ? 7.098 15.102 4.969 1 98.31 203 TYR A CA 1
ATOM 1550 C C . TYR A 1 203 ? 7.719 13.961 4.176 1 98.31 203 TYR A C 1
ATOM 1552 O O . TYR A 1 203 ? 8.898 13.641 4.352 1 98.31 203 TYR A O 1
ATOM 1560 N N . ILE A 1 204 ? 7.004 13.305 3.246 1 98.62 204 ILE A N 1
ATOM 1561 C CA . ILE A 1 204 ? 7.586 12.289 2.371 1 98.62 204 ILE A CA 1
ATOM 1562 C C . ILE A 1 204 ? 8.586 12.945 1.418 1 98.62 204 ILE A C 1
ATOM 1564 O O . ILE A 1 204 ? 9.695 12.445 1.229 1 98.62 204 ILE A O 1
ATOM 1568 N N . ALA A 1 205 ? 8.18 14.078 0.823 1 98.31 205 ALA A N 1
ATOM 1569 C CA . ALA A 1 205 ? 9.086 14.805 -0.062 1 98.31 205 ALA A CA 1
ATOM 1570 C C . ALA A 1 205 ? 10.328 15.289 0.693 1 98.31 205 ALA A C 1
ATOM 1572 O O . ALA A 1 205 ? 11.43 15.312 0.139 1 98.31 205 ALA A O 1
ATOM 1573 N N . ALA A 1 206 ? 10.109 15.695 1.917 1 98.25 206 ALA A N 1
ATOM 1574 C CA . ALA A 1 206 ? 11.234 16.141 2.738 1 98.25 206 ALA A CA 1
ATOM 1575 C C . ALA A 1 206 ? 12.258 15.023 2.924 1 98.25 206 ALA A C 1
ATOM 1577 O O . ALA A 1 206 ? 13.461 15.281 2.98 1 98.25 206 ALA A O 1
ATOM 1578 N N . VAL A 1 207 ? 11.805 13.805 3.008 1 98.69 207 VAL A N 1
ATOM 1579 C CA . VAL A 1 207 ? 12.68 12.672 3.295 1 98.69 207 VAL A CA 1
ATOM 1580 C C . VAL A 1 207 ? 13.25 12.117 1.991 1 98.69 207 VAL A C 1
ATOM 1582 O O . VAL A 1 207 ? 14.453 11.844 1.898 1 98.69 207 VAL A O 1
ATOM 1585 N N . LEU A 1 208 ? 12.422 11.992 0.961 1 98.62 208 LEU A N 1
ATOM 1586 C CA . LEU A 1 208 ? 12.781 11.203 -0.214 1 98.62 208 LEU A CA 1
ATOM 1587 C C . LEU A 1 208 ? 13.094 12.109 -1.399 1 98.62 208 LEU A C 1
ATOM 1589 O O . LEU A 1 208 ? 13.672 11.664 -2.393 1 98.62 208 LEU A O 1
ATOM 1593 N N . GLY A 1 209 ? 12.734 13.352 -1.33 1 97.88 209 GLY A N 1
ATOM 1594 C CA . GLY A 1 209 ? 12.789 14.273 -2.451 1 97.88 209 GLY A CA 1
ATOM 1595 C C . GLY A 1 209 ? 11.438 14.547 -3.07 1 97.88 209 GLY A C 1
ATOM 1596 O O . GLY A 1 209 ? 10.453 13.875 -2.752 1 97.88 209 GLY A O 1
ATOM 1597 N N . GLU A 1 210 ? 11.414 15.547 -3.953 1 97.94 210 GLU A N 1
ATOM 1598 C CA . GLU A 1 210 ? 10.156 15.961 -4.566 1 97.94 210 GLU A CA 1
ATOM 1599 C C . GLU A 1 210 ? 9.648 14.906 -5.547 1 97.94 210 GLU A C 1
ATOM 1601 O O . GLU A 1 210 ? 10.438 14.227 -6.203 1 97.94 210 GLU A O 1
ATOM 1606 N N . PHE A 1 211 ? 8.344 14.781 -5.668 1 97.56 211 PHE A N 1
ATOM 1607 C CA . PHE A 1 211 ? 7.727 13.867 -6.621 1 97.56 211 PHE A CA 1
ATOM 1608 C C . PHE A 1 211 ? 7.957 14.344 -8.055 1 97.56 211 PHE A C 1
ATOM 1610 O O . PHE A 1 211 ? 7.641 15.484 -8.391 1 97.56 211 PHE A O 1
ATOM 1617 N N . LYS A 1 212 ? 8.547 13.492 -8.828 1 96.44 212 LYS A N 1
ATOM 1618 C CA . LYS A 1 212 ? 8.648 13.719 -10.266 1 96.44 212 LYS A CA 1
ATOM 1619 C C . LYS A 1 212 ? 7.34 13.391 -10.969 1 96.44 212 LYS A C 1
ATOM 1621 O O . LYS A 1 212 ? 6.918 14.102 -11.883 1 96.44 212 LYS A O 1
ATOM 1626 N N . THR A 1 213 ? 6.801 12.32 -10.633 1 96.5 213 THR A N 1
ATOM 1627 C CA . THR A 1 213 ? 5.469 11.914 -11.07 1 96.5 213 THR A CA 1
ATOM 1628 C C . THR A 1 213 ? 4.566 11.648 -9.867 1 96.5 213 THR A C 1
ATOM 1630 O O . THR A 1 213 ? 5.035 11.188 -8.828 1 96.5 213 THR A O 1
ATOM 1633 N N . LEU A 1 214 ? 3.285 11.945 -9.984 1 97.69 214 LEU A N 1
ATOM 1634 C CA . LEU A 1 214 ? 2.289 11.672 -8.961 1 97.69 214 LEU A CA 1
ATOM 1635 C C . LEU A 1 214 ? 0.932 11.367 -9.586 1 97.69 214 LEU A C 1
ATOM 1637 O O . LEU A 1 214 ? 0.411 12.164 -10.367 1 97.69 214 LEU A O 1
ATOM 1641 N N . ARG A 1 215 ? 0.431 10.211 -9.328 1 97.5 215 ARG A N 1
ATOM 1642 C CA . ARG A 1 215 ? -0.905 9.773 -9.711 1 97.5 215 ARG A CA 1
ATOM 1643 C C . ARG A 1 215 ? -1.679 9.25 -8.508 1 97.5 215 ARG A C 1
ATOM 1645 O O . ARG A 1 215 ? -1.103 9.031 -7.441 1 97.5 215 ARG A O 1
ATOM 1652 N N . SER A 1 216 ? -2.969 9.102 -8.734 1 98 216 SER A N 1
ATOM 1653 C CA . SER A 1 216 ? -3.764 8.664 -7.594 1 98 216 SER A CA 1
ATOM 1654 C C . SER A 1 216 ? -4.996 7.887 -8.047 1 98 216 SER A C 1
ATOM 1656 O O . SER A 1 216 ? -5.359 7.918 -9.227 1 98 216 SER A O 1
ATOM 1658 N N . PHE A 1 217 ? -5.48 7.117 -7.168 1 97.81 217 PHE A N 1
ATOM 1659 C CA . PHE A 1 217 ? -6.75 6.398 -7.227 1 97.81 217 PHE A CA 1
ATOM 1660 C C . PHE A 1 217 ? -7.465 6.457 -5.883 1 97.81 217 PHE A C 1
ATOM 1662 O O . PHE A 1 217 ? -6.934 6.004 -4.871 1 97.81 217 PHE A O 1
ATOM 1669 N N . SER A 1 218 ? -8.625 7.082 -5.883 1 97 218 SER A N 1
ATOM 1670 C CA . SER A 1 218 ? -9.352 7.215 -4.625 1 97 218 SER A CA 1
ATOM 1671 C C . SER A 1 218 ? -10.836 6.934 -4.812 1 97 218 SER A C 1
ATOM 1673 O O . SER A 1 218 ? -11.359 7.016 -5.93 1 97 218 SER A O 1
ATOM 1675 N N . SER A 1 219 ? -11.508 6.523 -3.73 1 96.44 219 SER A N 1
ATOM 1676 C CA . SER A 1 219 ? -12.93 6.195 -3.781 1 96.44 219 SER A CA 1
ATOM 1677 C C . SER A 1 219 ? -13.625 6.531 -2.465 1 96.44 219 SER A C 1
ATOM 1679 O O . SER A 1 219 ? -12.961 6.707 -1.438 1 96.44 219 SER A O 1
ATOM 1681 N N . ILE A 1 220 ? -14.891 6.754 -2.572 1 96.56 220 ILE A N 1
ATOM 1682 C CA . ILE A 1 220 ? -15.75 6.887 -1.398 1 96.56 220 ILE A CA 1
ATOM 1683 C C . ILE A 1 220 ? -16.391 5.539 -1.065 1 96.56 220 ILE A C 1
ATOM 1685 O O . ILE A 1 220 ? -17.281 5.078 -1.769 1 96.56 220 ILE A O 1
ATOM 1689 N N . SER A 1 221 ? -15.945 4.902 -0.034 1 95.5 221 SER A N 1
ATOM 1690 C CA . SER A 1 221 ? -16.484 3.605 0.364 1 95.5 221 SER A CA 1
ATOM 1691 C C . SER A 1 221 ? -17.719 3.766 1.245 1 95.5 221 SER A C 1
ATOM 1693 O O . SER A 1 221 ? -18.531 2.846 1.361 1 95.5 221 SER A O 1
ATOM 1695 N N . ARG A 1 222 ? -17.812 4.934 1.85 1 95 222 ARG A N 1
ATOM 1696 C CA . ARG A 1 222 ? -18.969 5.27 2.676 1 95 222 ARG A CA 1
ATOM 1697 C C . ARG A 1 222 ? -19.594 6.582 2.223 1 95 222 ARG A C 1
ATOM 1699 O O . ARG A 1 222 ? -19.297 7.645 2.775 1 95 222 ARG A O 1
ATOM 1706 N N . PRO A 1 223 ? -20.547 6.492 1.333 1 95.88 223 PRO A N 1
ATOM 1707 C CA . PRO A 1 223 ? -21.141 7.711 0.792 1 95.88 223 PRO A CA 1
ATOM 1708 C C . PRO A 1 223 ? -21.984 8.461 1.823 1 95.88 223 PRO A C 1
ATOM 1710 O O . PRO A 1 223 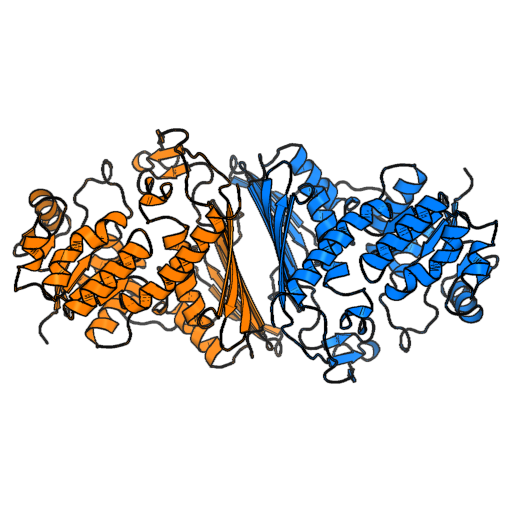? -22.266 9.656 1.65 1 95.88 223 PRO A O 1
ATOM 1713 N N . THR A 1 224 ? -22.422 7.711 2.889 1 96.5 224 THR A N 1
ATOM 1714 C CA . THR A 1 224 ? -23.125 8.312 4.02 1 96.5 224 THR A CA 1
ATOM 1715 C C . THR A 1 224 ? -22.547 7.809 5.34 1 96.5 224 THR A C 1
ATOM 1717 O O . THR A 1 224 ? -22.125 6.656 5.445 1 96.5 224 THR A O 1
ATOM 1720 N N . ILE A 1 225 ? -22.469 8.703 6.273 1 95.31 225 ILE A N 1
ATOM 1721 C CA . ILE A 1 225 ? -21.938 8.352 7.578 1 95.31 225 ILE A CA 1
ATOM 1722 C C . ILE A 1 225 ? -22.656 9.148 8.664 1 95.31 225 ILE A C 1
ATOM 1724 O O . ILE A 1 225 ? -23.062 10.289 8.438 1 95.31 225 ILE A O 1
ATOM 1728 N N . ASP A 1 226 ? -22.797 8.617 9.797 1 96.56 226 ASP A N 1
ATOM 1729 C CA . ASP A 1 226 ? -23.453 9.32 10.898 1 96.56 226 ASP A CA 1
ATOM 1730 C C . ASP A 1 226 ? -22.5 10.352 11.516 1 96.56 226 ASP A C 1
ATOM 1732 O O . ASP A 1 226 ? -21.297 10.125 11.586 1 96.56 226 ASP A O 1
ATOM 1736 N N . ILE A 1 227 ? -23.078 11.477 11.945 1 96.81 227 ILE A N 1
ATOM 1737 C CA . ILE A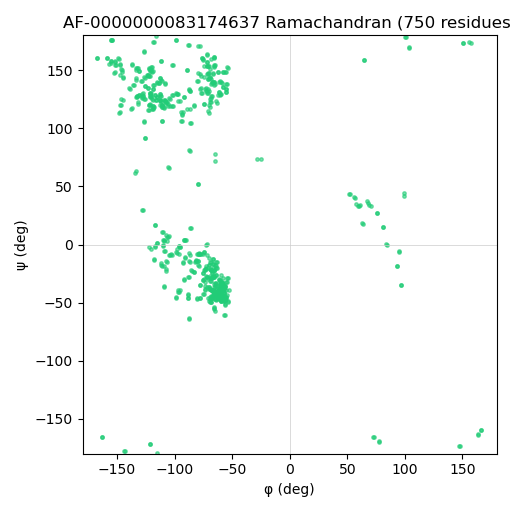 1 227 ? -22.359 12.445 12.766 1 96.81 227 ILE A CA 1
ATOM 1738 C C . ILE A 1 227 ? -22.719 12.258 14.234 1 96.81 227 ILE A C 1
ATOM 1740 O O . ILE A 1 227 ? -23.891 12.227 14.586 1 96.81 227 ILE A O 1
ATOM 1744 N N . LYS A 1 228 ? -21.672 12.188 15.023 1 95.75 228 LYS A N 1
ATOM 1745 C CA . LYS A 1 228 ? -21.938 11.93 16.438 1 95.75 228 LYS A CA 1
ATOM 1746 C C . LYS A 1 228 ? -21.328 13.023 17.312 1 95.75 228 LYS A C 1
ATOM 1748 O O . LYS A 1 228 ? -20.281 13.594 16.969 1 95.75 228 LYS A O 1
ATOM 1753 N N . ASP A 1 229 ? -21.984 13.32 18.359 1 94.62 229 ASP A N 1
ATOM 1754 C CA . ASP A 1 229 ? -21.484 14.18 19.438 1 94.62 229 ASP A CA 1
ATOM 1755 C C . ASP A 1 229 ? -20.844 13.344 20.547 1 94.62 229 ASP A C 1
ATOM 1757 O O . ASP A 1 229 ? -21.547 12.68 21.312 1 94.62 229 ASP A O 1
ATOM 1761 N N . TYR A 1 230 ? -19.609 13.453 20.688 1 88.88 230 TYR A N 1
ATOM 1762 C CA . TYR A 1 230 ? -18.906 12.609 21.641 1 88.88 230 TYR A CA 1
ATOM 1763 C C . TYR A 1 230 ? -18.703 13.336 22.969 1 88.88 230 TYR A C 1
ATOM 1765 O O . TYR A 1 230 ? -18.047 12.82 23.875 1 88.88 230 TYR A O 1
ATOM 1773 N N . SER A 1 231 ? -19.156 14.586 23.062 1 85.94 231 SER A N 1
ATOM 1774 C CA . SER A 1 231 ? -19.062 15.312 24.328 1 85.94 231 SER A CA 1
ATOM 1775 C C . SER A 1 231 ? -19.953 14.688 25.391 1 85.94 231 SER A C 1
ATOM 1777 O O . SER A 1 231 ? -19.797 14.969 26.578 1 85.94 231 SER A O 1
ATOM 1779 N N . VAL A 1 232 ? -20.922 13.836 25 1 83.56 232 VAL A N 1
ATOM 1780 C CA . VAL A 1 232 ? -21.891 13.289 25.938 1 83.56 232 VAL A CA 1
ATOM 1781 C C . VAL A 1 232 ? -21.469 11.891 26.375 1 83.56 232 VAL A C 1
ATOM 1783 O O . VAL A 1 232 ? -22.078 11.297 27.266 1 83.56 232 VAL A O 1
ATOM 1786 N N . GLY A 1 233 ? -20.406 11.312 25.844 1 82.06 233 GLY A N 1
ATOM 1787 C CA . GLY A 1 233 ? -19.891 10.008 26.219 1 82.06 233 GLY A CA 1
ATOM 1788 C C . GLY A 1 233 ? -19.078 9.352 25.109 1 82.06 233 GLY A C 1
ATOM 1789 O O . GLY A 1 233 ? -19.094 9.812 23.969 1 82.06 233 GLY A O 1
ATOM 1790 N N . ASP A 1 234 ? -18.484 8.242 25.391 1 78.44 234 ASP A N 1
ATOM 1791 C CA . ASP A 1 234 ? -17.547 7.566 24.5 1 78.44 234 ASP A CA 1
ATOM 1792 C C . ASP A 1 234 ? -18.266 6.996 23.281 1 78.44 234 ASP A C 1
ATOM 1794 O O . ASP A 1 234 ? -17.688 6.938 22.188 1 78.44 234 ASP A O 1
ATOM 1798 N N . THR A 1 235 ? -19.453 6.633 23.5 1 84.62 235 THR A N 1
ATOM 1799 C CA . THR A 1 235 ? -20.203 6.039 22.391 1 84.62 235 THR A CA 1
ATOM 1800 C C . THR A 1 235 ? -20.781 7.125 21.484 1 84.62 235 THR A C 1
ATOM 1802 O O . THR A 1 235 ? -21.125 6.855 20.328 1 84.62 235 THR A O 1
ATOM 1805 N N . GLY A 1 236 ? -20.766 8.32 21.953 1 88.94 236 GLY A N 1
ATOM 1806 C CA . GLY A 1 236 ? -21.297 9.445 21.203 1 88.94 236 GLY A CA 1
ATOM 1807 C C . GLY A 1 236 ? -22.781 9.344 20.969 1 88.94 236 GLY A C 1
ATOM 1808 O O . GLY A 1 236 ? -23.375 8.281 21.141 1 88.94 236 GLY A O 1
ATOM 1809 N N . LYS A 1 237 ? -23.469 10.43 20.688 1 94 237 LYS A N 1
ATOM 1810 C CA . LYS A 1 237 ? -24.875 10.508 20.281 1 94 237 LYS A CA 1
ATOM 1811 C C . LYS A 1 237 ? -25 10.992 18.844 1 94 237 LYS A C 1
ATOM 1813 O O . LYS A 1 237 ? -24.406 12.008 18.469 1 94 237 LYS A O 1
ATOM 1818 N N . VAL A 1 238 ? -25.797 10.203 18.062 1 95.94 238 VAL A N 1
ATOM 1819 C CA . VAL A 1 238 ? -26.016 10.602 16.672 1 95.94 238 VAL A CA 1
ATOM 1820 C C . VAL A 1 238 ? -26.75 11.938 16.625 1 95.94 238 VAL A C 1
ATOM 1822 O O . VAL A 1 238 ? -27.828 12.078 17.203 1 95.94 238 VAL A O 1
ATOM 1825 N N . VAL A 1 239 ? -26.141 12.852 16 1 95.75 239 VAL A N 1
ATOM 1826 C CA . VAL A 1 239 ? -26.781 14.156 15.883 1 95.75 239 VAL A CA 1
ATOM 1827 C C . VAL A 1 239 ? -27.234 14.391 14.445 1 95.75 239 VAL A C 1
ATOM 1829 O O . VAL A 1 239 ? -28.047 15.281 14.172 1 95.75 239 VAL A O 1
ATOM 1832 N N . GLU A 1 240 ? -26.734 13.695 13.5 1 96.75 240 GLU A N 1
ATOM 1833 C CA . GLU A 1 240 ? -27.141 13.672 12.094 1 96.75 240 GLU A CA 1
ATOM 1834 C C . GLU A 1 240 ? -26.938 12.289 11.484 1 96.75 240 GLU A C 1
ATOM 1836 O O . GLU A 1 240 ? -25.797 11.82 11.359 1 96.75 240 GLU A O 1
ATOM 1841 N N . ALA A 1 241 ? -28.016 11.672 11.141 1 96.44 241 ALA A N 1
ATOM 1842 C CA . ALA A 1 241 ? -27.938 10.328 10.578 1 96.44 241 ALA A CA 1
ATOM 1843 C C . ALA A 1 241 ? -27.734 10.391 9.062 1 96.44 241 ALA A C 1
ATOM 1845 O O . ALA A 1 241 ? -28.391 11.164 8.367 1 96.44 241 ALA A O 1
ATOM 1846 N N . GLY A 1 242 ? -26.75 9.602 8.594 1 96.62 242 GLY A N 1
ATOM 1847 C CA . GLY A 1 242 ? -26.578 9.422 7.164 1 96.62 242 GLY A CA 1
ATOM 1848 C C . GLY A 1 242 ? -26.141 10.688 6.453 1 96.62 242 GLY A C 1
ATOM 1849 O O . GLY A 1 242 ? -26.656 11.023 5.387 1 96.62 242 GLY A O 1
ATOM 1850 N N . ALA A 1 243 ? -25.266 11.438 7.148 1 97.5 243 ALA A N 1
ATOM 1851 C CA . ALA A 1 243 ? -24.703 12.617 6.492 1 97.5 243 ALA A CA 1
ATOM 1852 C C . ALA A 1 243 ? -23.969 12.242 5.215 1 97.5 243 ALA A C 1
ATOM 1854 O O . ALA A 1 243 ? -23.266 11.227 5.18 1 97.5 243 ALA A O 1
ATOM 1855 N N . ARG A 1 244 ? -24.172 13.094 4.16 1 97.31 244 ARG A N 1
ATOM 1856 C CA . ARG A 1 244 ? -23.547 12.828 2.873 1 97.31 244 ARG A CA 1
ATOM 1857 C C . ARG A 1 244 ? -22.031 13.055 2.939 1 97.31 244 ARG A C 1
ATOM 1859 O O . ARG A 1 244 ? -21.578 14.078 3.465 1 97.31 244 ARG A O 1
ATOM 1866 N N . ASN A 1 245 ? -21.281 12.117 2.443 1 97.44 245 ASN A N 1
ATOM 1867 C CA . ASN A 1 245 ? -19.828 12.211 2.332 1 97.44 245 ASN A CA 1
ATOM 1868 C C . ASN A 1 245 ? -19.391 12.484 0.894 1 97.44 245 ASN A C 1
ATOM 1870 O O . ASN A 1 245 ? -19.656 11.68 0 1 97.44 245 ASN A O 1
ATOM 1874 N N . THR A 1 246 ? -18.734 13.578 0.646 1 97.62 246 THR A N 1
ATOM 1875 C CA . THR A 1 246 ? -18.297 13.93 -0.703 1 97.62 246 THR A CA 1
ATOM 1876 C C . THR A 1 246 ? -16.781 13.836 -0.821 1 97.62 246 THR A C 1
ATOM 1878 O O . THR A 1 246 ? -16.188 14.305 -1.802 1 97.62 246 THR A O 1
ATOM 1881 N N . VAL A 1 247 ? -16.109 13.258 0.19 1 97.44 247 VAL A N 1
ATOM 1882 C CA . VAL A 1 247 ? -14.648 13.18 0.25 1 97.44 247 VAL A CA 1
ATOM 1883 C C . VAL A 1 247 ? -14.211 11.719 0.234 1 97.44 247 VAL A C 1
ATOM 1885 O O . VAL A 1 247 ? -14.695 10.914 1.027 1 97.44 247 VAL A O 1
ATOM 1888 N N . PRO A 1 248 ? -13.297 11.375 -0.653 1 97.06 248 PRO A N 1
ATOM 1889 C CA . PRO A 1 248 ? -12.789 10.008 -0.661 1 97.06 248 PRO A CA 1
ATOM 1890 C C . PRO A 1 248 ? -12.227 9.578 0.693 1 97.06 248 PRO A C 1
ATOM 1892 O O . PRO A 1 248 ? -11.586 10.375 1.378 1 97.06 248 PRO A O 1
ATOM 1895 N N . ASP A 1 249 ? -12.57 8.305 1.036 1 96.81 249 ASP A N 1
ATOM 1896 C CA . ASP A 1 249 ? -12.102 7.785 2.314 1 96.81 249 ASP A CA 1
ATOM 1897 C C . ASP A 1 249 ? -11.164 6.594 2.109 1 96.81 249 ASP A C 1
ATOM 1899 O O . ASP A 1 249 ? -10.727 5.969 3.078 1 96.81 249 ASP A O 1
ATOM 1903 N N . GLN A 1 250 ? -10.922 6.16 0.895 1 97.38 250 GLN A N 1
ATOM 1904 C CA . GLN A 1 250 ? -9.883 5.242 0.445 1 97.38 250 GLN A CA 1
ATOM 1905 C C . GLN A 1 250 ? -8.953 5.918 -0.557 1 97.38 250 GLN A C 1
ATOM 1907 O O . GLN A 1 250 ? -9.383 6.336 -1.633 1 97.38 250 GLN A O 1
ATOM 1912 N N . ILE A 1 251 ? -7.676 5.996 -0.199 1 98 251 ILE A N 1
ATOM 1913 C CA . ILE A 1 251 ? -6.789 6.824 -1.012 1 98 251 ILE A CA 1
ATOM 1914 C C . ILE A 1 251 ? -5.527 6.039 -1.361 1 98 251 ILE A C 1
ATOM 1916 O O . ILE A 1 251 ? -4.895 5.449 -0.484 1 98 251 ILE A O 1
ATOM 1920 N N . LEU A 1 252 ? -5.219 6.008 -2.613 1 98.69 252 LEU A N 1
ATOM 1921 C CA . LEU A 1 252 ? -3.943 5.543 -3.143 1 98.69 252 LEU A CA 1
ATOM 1922 C C . LEU A 1 252 ? -3.258 6.637 -3.953 1 98.69 252 LEU A C 1
ATOM 1924 O O . LEU A 1 252 ? -3.855 7.199 -4.875 1 98.69 252 LEU A O 1
ATOM 1928 N N . ALA A 1 253 ? -2.121 7.035 -3.574 1 98.62 253 ALA A N 1
ATOM 1929 C CA . ALA A 1 253 ? -1.247 7.902 -4.355 1 98.62 253 ALA A CA 1
ATOM 1930 C C . ALA A 1 253 ? 0.096 7.23 -4.625 1 98.62 253 ALA A C 1
ATOM 1932 O O . ALA A 1 253 ? 0.601 6.48 -3.787 1 98.62 253 ALA A O 1
ATOM 1933 N N . TYR A 1 254 ? 0.664 7.492 -5.789 1 98.56 254 TYR A N 1
ATOM 1934 C CA . TYR A 1 254 ? 1.903 6.812 -6.152 1 98.56 254 TYR A CA 1
ATOM 1935 C C . TYR A 1 254 ? 2.652 7.586 -7.23 1 98.56 254 TYR A C 1
ATOM 1937 O O . TYR A 1 254 ? 2.064 8.406 -7.938 1 98.56 254 TYR A O 1
ATOM 1945 N N . GLY A 1 255 ? 3.885 7.316 -7.348 1 97.62 255 GLY A N 1
ATOM 1946 C CA . GLY A 1 255 ? 4.734 7.93 -8.352 1 97.62 255 GLY A CA 1
ATOM 1947 C C . GLY A 1 255 ? 6.215 7.723 -8.094 1 97.62 255 GLY A C 1
ATOM 1948 O O . GLY A 1 255 ? 6.605 6.738 -7.465 1 97.62 255 GLY A O 1
ATOM 1949 N N . THR A 1 256 ? 7.023 8.586 -8.703 1 97.69 256 THR A N 1
ATOM 1950 C CA . THR A 1 256 ? 8.469 8.523 -8.539 1 97.69 256 THR A CA 1
ATOM 1951 C C . THR A 1 256 ? 9 9.836 -7.961 1 97.69 256 THR A C 1
ATOM 1953 O O . THR A 1 256 ? 8.391 10.891 -8.133 1 97.69 256 THR A O 1
ATOM 1956 N N . VAL A 1 257 ? 10.055 9.711 -7.227 1 97.69 257 VAL A N 1
ATOM 1957 C CA . VAL A 1 257 ? 10.672 10.898 -6.633 1 97.69 257 VAL A CA 1
ATOM 1958 C C . VAL A 1 257 ? 12.031 11.148 -7.277 1 97.69 257 VAL A C 1
ATOM 1960 O O . VAL A 1 257 ? 12.609 10.25 -7.895 1 97.69 257 VAL A O 1
ATOM 1963 N N . GLU A 1 258 ? 12.492 12.328 -7.195 1 95.75 258 GLU A N 1
ATOM 1964 C CA . GLU A 1 258 ? 13.812 12.703 -7.691 1 95.75 258 GLU A CA 1
ATOM 1965 C C . GLU A 1 258 ? 14.75 13.07 -6.543 1 95.75 258 GLU A C 1
ATOM 1967 O O . GLU A 1 258 ? 14.32 13.641 -5.539 1 95.75 258 GLU A O 1
ATOM 1972 N N . PRO A 1 259 ? 16.016 12.758 -6.59 1 92 259 PRO A N 1
ATOM 1973 C CA . PRO A 1 259 ? 16.703 12.289 -7.797 1 92 259 PRO A CA 1
ATOM 1974 C C . PRO A 1 259 ? 16.781 10.773 -7.879 1 92 259 PRO A C 1
ATOM 1976 O O . PRO A 1 259 ? 17.281 10.227 -8.867 1 92 259 PRO A O 1
ATOM 1979 N N . SER A 1 260 ? 16.297 10.039 -6.906 1 93.12 260 SER A N 1
ATOM 1980 C CA . SER A 1 260 ? 16.547 8.602 -6.812 1 93.12 260 SER A CA 1
ATOM 1981 C C . SER A 1 260 ? 15.719 7.836 -7.844 1 93.12 260 SER A C 1
ATOM 1983 O O . SER A 1 260 ? 16 6.672 -8.133 1 93.12 260 SER A O 1
ATOM 1985 N N . ASN A 1 261 ? 14.633 8.453 -8.32 1 94.62 261 ASN A N 1
ATOM 1986 C CA . ASN A 1 261 ? 13.648 7.828 -9.203 1 94.62 261 ASN A CA 1
ATOM 1987 C C . ASN A 1 261 ? 12.961 6.652 -8.516 1 94.62 261 ASN A C 1
ATOM 1989 O O . ASN A 1 261 ? 12.422 5.766 -9.18 1 94.62 261 ASN A O 1
ATOM 1993 N N . ALA A 1 262 ? 13.047 6.613 -7.211 1 97.56 262 ALA A N 1
ATOM 1994 C CA . ALA A 1 262 ? 12.422 5.535 -6.449 1 97.56 262 ALA A CA 1
ATOM 1995 C C . ALA A 1 262 ? 10.898 5.59 -6.566 1 97.56 262 ALA A C 1
ATOM 1997 O O . ALA A 1 262 ? 10.312 6.672 -6.586 1 97.56 262 ALA A O 1
ATOM 1998 N N . ALA A 1 263 ? 10.289 4.418 -6.688 1 97.94 263 ALA A N 1
ATOM 1999 C CA . ALA A 1 263 ? 8.836 4.32 -6.66 1 97.94 263 ALA A CA 1
ATOM 2000 C C . ALA A 1 263 ? 8.297 4.551 -5.25 1 97.94 263 ALA A C 1
ATOM 2002 O O . ALA A 1 263 ? 8.789 3.955 -4.289 1 97.94 263 ALA A O 1
ATOM 2003 N N . VAL A 1 264 ? 7.293 5.391 -5.125 1 98.75 264 VAL A N 1
ATOM 2004 C CA . VAL A 1 264 ? 6.66 5.68 -3.844 1 98.75 264 VAL A CA 1
ATOM 2005 C C . VAL A 1 264 ? 5.172 5.34 -3.912 1 98.75 264 VAL A C 1
ATOM 2007 O O . VAL A 1 264 ? 4.492 5.691 -4.879 1 98.75 264 VAL A O 1
ATOM 2010 N N . THR A 1 265 ? 4.691 4.602 -2.957 1 98.88 265 THR A N 1
ATOM 2011 C CA . THR A 1 265 ? 3.279 4.258 -2.824 1 98.88 265 THR A CA 1
ATOM 2012 C C . THR A 1 265 ? 2.732 4.73 -1.48 1 98.88 265 THR A C 1
ATOM 2014 O O . THR A 1 265 ? 3.322 4.457 -0.433 1 98.88 265 THR A O 1
ATOM 2017 N N . ILE A 1 266 ? 1.65 5.453 -1.526 1 98.81 266 ILE A N 1
ATOM 2018 C CA . ILE A 1 266 ? 0.958 5.953 -0.344 1 98.81 266 ILE A CA 1
ATOM 2019 C C . ILE A 1 266 ? -0.468 5.406 -0.312 1 98.81 266 ILE A C 1
ATOM 2021 O O . ILE A 1 266 ? -1.269 5.688 -1.206 1 98.81 266 ILE A O 1
ATOM 2025 N N . LYS A 1 267 ? -0.788 4.629 0.68 1 98.88 267 LYS A N 1
ATOM 2026 C CA . LYS A 1 267 ? -2.125 4.062 0.838 1 98.88 267 LYS A CA 1
ATOM 2027 C C . LYS A 1 267 ? -2.727 4.445 2.188 1 98.88 267 LYS A C 1
ATOM 2029 O O . LYS A 1 267 ? -2.232 4.023 3.236 1 98.88 267 LYS A O 1
ATOM 2034 N N . TYR A 1 268 ? -3.803 5.199 2.164 1 98.44 268 TYR A N 1
ATOM 2035 C CA . TYR A 1 268 ? -4.523 5.602 3.367 1 98.44 268 TYR A CA 1
ATOM 2036 C C . TYR A 1 268 ? -5.977 5.156 3.307 1 98.44 268 TYR A C 1
ATOM 2038 O O . TYR A 1 268 ? -6.559 5.055 2.225 1 98.44 268 TYR A O 1
ATOM 2046 N N . HIS A 1 269 ? -6.539 4.93 4.453 1 97.44 269 HIS A N 1
ATOM 2047 C CA . HIS A 1 269 ? -7.949 4.57 4.516 1 97.44 269 HIS A CA 1
ATOM 2048 C C . HIS A 1 269 ? -8.609 5.129 5.773 1 97.44 269 HIS A C 1
ATOM 2050 O O . HIS A 1 269 ? -7.941 5.324 6.793 1 97.44 269 HIS A O 1
ATOM 2056 N N . ALA A 1 270 ? -9.867 5.398 5.676 1 95.94 270 ALA A N 1
ATOM 2057 C CA . ALA A 1 270 ? -10.664 5.773 6.84 1 95.94 270 ALA A CA 1
ATOM 2058 C C . ALA A 1 270 ? -10.891 4.578 7.758 1 95.94 270 ALA A C 1
ATOM 2060 O O . ALA A 1 270 ? -10.828 3.428 7.316 1 95.94 270 ALA A O 1
ATOM 2061 N N . GLY A 1 271 ? -11.094 4.918 9.039 1 94.12 271 GLY A N 1
ATOM 2062 C CA . GLY A 1 271 ? -11.359 3.887 10.023 1 94.12 271 GLY A CA 1
ATOM 2063 C C . GLY A 1 271 ? -10.141 3.529 10.852 1 94.12 271 GLY A C 1
ATOM 2064 O O . GLY A 1 271 ? -9.047 4.051 10.617 1 94.12 271 GLY A O 1
ATOM 2065 N N . LYS A 1 272 ? -10.352 2.635 11.766 1 93.81 272 LYS A N 1
ATOM 2066 C CA . LYS A 1 272 ? -9.281 2.162 12.641 1 93.81 272 LYS A CA 1
ATOM 2067 C C . LYS A 1 272 ? -8.414 1.126 11.938 1 93.81 272 LYS A C 1
ATOM 2069 O O . LYS A 1 272 ? -8.891 0.402 11.062 1 93.81 272 LYS A O 1
ATOM 2074 N N . GLU A 1 273 ? -7.16 1.132 12.281 1 95 273 GLU A N 1
ATOM 2075 C CA . GLU A 1 273 ? -6.258 0.085 11.812 1 95 273 GLU A CA 1
ATOM 2076 C C . GLU A 1 273 ? -6.641 -1.273 12.391 1 95 273 GLU A C 1
ATOM 2078 O O . GLU A 1 273 ? -7.445 -1.353 13.32 1 95 273 GLU A O 1
ATOM 2083 N N . PHE A 1 274 ? -6.156 -2.32 11.75 1 96.31 274 PHE A N 1
ATOM 2084 C CA . PHE A 1 274 ? -6.293 -3.637 12.367 1 96.31 274 PHE A CA 1
ATOM 2085 C C . PHE A 1 274 ? -5.691 -3.646 13.766 1 96.31 274 PHE A C 1
ATOM 2087 O O . PHE A 1 274 ? -4.566 -3.186 13.969 1 96.31 274 PHE A O 1
ATOM 2094 N N . PRO A 1 275 ? -6.465 -4.242 14.742 1 95.19 275 PRO A N 1
ATOM 2095 C CA . PRO A 1 275 ? -5.957 -4.219 16.125 1 95.19 275 PRO A CA 1
ATOM 2096 C C . PRO A 1 275 ? -4.562 -4.832 16.234 1 95.19 275 PRO A C 1
ATOM 2098 O O . PRO A 1 275 ? -4.305 -5.906 15.688 1 95.19 275 PRO A O 1
ATOM 2101 N N . GLY A 1 276 ? -3.695 -4.09 16.906 1 93 276 GLY A N 1
ATOM 2102 C CA . GLY A 1 276 ? -2.338 -4.566 17.125 1 93 276 GLY A CA 1
ATOM 2103 C C . GLY A 1 276 ? -1.363 -4.098 16.062 1 93 276 GLY A C 1
ATOM 2104 O O . GLY A 1 276 ? -0.148 -4.219 16.219 1 93 276 GLY A O 1
ATOM 2105 N N . GLN A 1 277 ? -1.822 -3.676 14.93 1 94.81 277 GLN A N 1
ATOM 2106 C CA . GLN A 1 277 ? -0.968 -3.105 13.891 1 94.81 277 GLN A CA 1
ATOM 2107 C C . GLN A 1 277 ? -0.816 -1.598 14.078 1 94.81 277 GLN A C 1
ATOM 2109 O O . GLN A 1 277 ? -1.691 -0.945 14.648 1 94.81 277 GLN A O 1
ATOM 2114 N N . PRO A 1 278 ? 0.326 -1.081 13.648 1 96.19 278 PRO A N 1
ATOM 2115 C CA . PRO A 1 278 ? 0.451 0.374 13.758 1 96.19 278 PRO A CA 1
ATOM 2116 C C . PRO A 1 278 ? -0.526 1.119 12.852 1 96.19 278 PRO A C 1
ATOM 2118 O O . PRO A 1 278 ? -0.895 0.615 11.789 1 96.19 278 PRO A O 1
ATOM 2121 N N . ARG A 1 279 ? -0.857 2.291 13.242 1 97.06 279 ARG A N 1
ATOM 2122 C CA . ARG A 1 279 ? -1.734 3.141 12.445 1 97.06 279 ARG A CA 1
ATOM 2123 C C . ARG A 1 279 ? -1.024 3.631 11.188 1 97.06 279 ARG A C 1
ATOM 2125 O O . ARG A 1 279 ? -1.657 3.824 10.148 1 97.06 279 ARG A O 1
ATOM 2132 N N . LEU A 1 280 ? 0.202 3.896 11.328 1 98.38 280 LEU A N 1
ATOM 2133 C CA . LEU A 1 280 ? 1.039 4.273 10.195 1 98.38 280 LEU A CA 1
ATOM 2134 C C . LEU A 1 280 ? 2.285 3.395 10.125 1 98.38 280 LEU A C 1
ATOM 2136 O O . LEU A 1 280 ? 2.963 3.191 11.133 1 98.38 280 LEU A O 1
ATOM 2140 N N . ASP A 1 281 ? 2.551 2.811 9.039 1 98.56 281 ASP A N 1
ATOM 2141 C CA . ASP A 1 281 ? 3.729 2.01 8.719 1 98.56 281 ASP A CA 1
ATOM 2142 C C . ASP A 1 281 ? 4.402 2.51 7.441 1 98.56 281 ASP A C 1
ATOM 2144 O O . ASP A 1 281 ? 3.838 2.4 6.352 1 98.56 281 ASP A O 1
ATOM 2148 N N . TRP A 1 282 ? 5.527 3.168 7.566 1 98.81 282 TRP A N 1
ATOM 2149 C CA . TRP A 1 282 ? 6.301 3.709 6.453 1 98.81 282 TRP A CA 1
ATOM 2150 C C . TRP A 1 282 ? 7.609 2.947 6.277 1 98.81 282 TRP A C 1
ATOM 2152 O O . TRP A 1 282 ? 8.477 2.969 7.16 1 98.81 282 TRP A O 1
ATOM 2162 N N . ARG A 1 283 ? 7.781 2.328 5.129 1 98.81 283 ARG A N 1
ATOM 2163 C CA . ARG A 1 283 ? 8.961 1.51 4.848 1 98.81 283 ARG A CA 1
ATOM 2164 C C . ARG A 1 283 ? 9.711 2.031 3.627 1 98.81 283 ARG A C 1
ATOM 2166 O O . ARG A 1 283 ? 9.109 2.252 2.572 1 98.81 283 ARG A O 1
ATOM 2173 N N . ILE A 1 284 ? 10.953 2.182 3.781 1 98.81 284 ILE A N 1
ATOM 2174 C CA . ILE A 1 284 ? 11.844 2.602 2.699 1 98.81 284 ILE A CA 1
ATOM 2175 C C . ILE A 1 284 ? 12.883 1.52 2.434 1 98.81 284 ILE A C 1
ATOM 2177 O O . ILE A 1 284 ? 13.688 1.191 3.312 1 98.81 284 ILE A O 1
ATOM 2181 N N . GLN A 1 285 ? 12.859 0.969 1.239 1 98.19 285 GLN A N 1
ATOM 2182 C CA . GLN A 1 285 ? 13.82 -0.05 0.823 1 98.19 285 GLN A CA 1
ATOM 2183 C C . GLN A 1 285 ? 15.031 0.58 0.146 1 98.19 285 GLN A C 1
ATOM 2185 O O . GLN A 1 285 ? 14.891 1.352 -0.804 1 98.19 285 GLN A O 1
ATOM 2190 N N . GLY A 1 286 ? 16.156 0.256 0.62 1 97.31 286 GLY A N 1
ATOM 2191 C CA . GLY A 1 286 ? 17.406 0.647 -0.022 1 97.31 286 GLY A CA 1
ATOM 2192 C C . GLY A 1 286 ? 18.234 -0.536 -0.477 1 97.31 286 GLY A C 1
ATOM 2193 O O . GLY A 1 286 ? 17.906 -1.686 -0.186 1 97.31 286 GLY A O 1
ATOM 2194 N N . GLU A 1 287 ? 19.297 -0.256 -1.156 1 95.5 287 GLU A N 1
ATOM 2195 C CA . GLU A 1 287 ? 20.203 -1.281 -1.662 1 95.5 287 GLU A CA 1
ATOM 2196 C C . GLU A 1 287 ? 20.891 -2.02 -0.52 1 95.5 287 GLU A C 1
ATOM 2198 O O . GLU A 1 287 ? 21.219 -3.201 -0.646 1 95.5 287 GLU A O 1
ATOM 2203 N N . LYS A 1 288 ? 21.031 -1.307 0.6 1 96.12 288 LYS A N 1
ATOM 2204 C CA . LYS A 1 288 ? 21.859 -1.856 1.664 1 96.12 288 LYS A CA 1
ATOM 2205 C C . LYS A 1 288 ? 21.031 -2.166 2.908 1 96.12 288 LYS A C 1
ATOM 2207 O O . LYS A 1 288 ? 21.578 -2.625 3.92 1 96.12 288 LYS A O 1
ATOM 2212 N N . GLY A 1 289 ? 19.797 -1.936 2.832 1 96.94 289 GLY A N 1
ATOM 2213 C CA . GLY A 1 289 ? 18.969 -2.193 3.998 1 96.94 289 GLY A CA 1
ATOM 2214 C C . GLY A 1 289 ? 17.609 -1.525 3.924 1 96.94 289 GLY A C 1
ATOM 2215 O O . GLY A 1 289 ? 17.125 -1.22 2.834 1 96.94 289 GLY A O 1
ATOM 2216 N N . TRP A 1 290 ? 16.969 -1.451 5.121 1 98.31 290 TRP A N 1
ATOM 2217 C CA . TRP A 1 290 ? 15.625 -0.891 5.246 1 98.31 290 TRP A CA 1
ATOM 2218 C C . TRP A 1 290 ? 15.594 0.213 6.297 1 98.31 290 TRP A C 1
ATOM 2220 O O . TRP A 1 290 ? 16.344 0.174 7.27 1 98.31 290 TRP A O 1
ATOM 2230 N N . LEU A 1 291 ? 14.828 1.205 6.043 1 98.81 291 LEU A N 1
ATOM 2231 C CA . LEU A 1 291 ? 14.352 2.145 7.055 1 98.81 291 LEU A CA 1
ATOM 2232 C C . LEU A 1 291 ? 12.852 2.006 7.27 1 98.81 291 LEU A C 1
ATOM 2234 O O . LEU A 1 291 ? 12.086 1.992 6.305 1 98.81 291 LEU A O 1
ATOM 2238 N N . ARG A 1 292 ? 12.383 1.836 8.516 1 98.88 292 ARG A N 1
ATOM 2239 C CA . ARG A 1 292 ? 10.961 1.654 8.805 1 98.88 292 ARG A CA 1
ATOM 2240 C C . ARG A 1 292 ? 10.516 2.555 9.945 1 98.88 292 ARG A C 1
ATOM 2242 O O . ARG A 1 292 ? 11.164 2.604 10.992 1 98.88 292 ARG A O 1
ATOM 2249 N N . LEU A 1 293 ? 9.484 3.287 9.711 1 98.81 293 LEU A N 1
ATOM 2250 C CA . LEU A 1 293 ? 8.828 4.074 10.75 1 98.81 293 LEU A CA 1
ATOM 2251 C C . LEU A 1 293 ? 7.434 3.535 11.047 1 98.81 293 LEU A C 1
ATOM 2253 O O . LEU A 1 293 ? 6.629 3.348 10.133 1 98.81 293 LEU A O 1
ATOM 2257 N N . SER A 1 294 ? 7.121 3.199 12.25 1 98.5 294 SER A N 1
ATOM 2258 C CA . SER A 1 294 ? 5.785 2.832 12.711 1 98.5 294 SER A CA 1
ATOM 2259 C C . SER A 1 294 ? 5.258 3.838 13.727 1 98.5 294 SER A C 1
ATOM 2261 O O . SER A 1 294 ? 6.008 4.32 14.578 1 98.5 294 SER A O 1
ATOM 2263 N N . SER A 1 295 ? 4 4.16 13.625 1 98.19 295 SER A N 1
ATOM 2264 C CA . SER A 1 295 ? 3.447 5.23 14.445 1 98.19 295 SER A CA 1
ATOM 2265 C C . SER A 1 295 ? 2.008 4.934 14.852 1 98.19 295 SER A C 1
ATOM 2267 O O . SER A 1 295 ? 1.238 4.383 14.062 1 98.19 295 SER A O 1
ATOM 2269 N N . PRO A 1 296 ? 1.604 5.312 16.078 1 95.88 296 PRO A N 1
ATOM 2270 C CA . PRO A 1 296 ? 0.202 5.203 16.5 1 95.88 296 PRO A CA 1
ATOM 2271 C C . PRO A 1 296 ? -0.684 6.277 15.867 1 95.88 296 PRO A C 1
ATOM 2273 O O . PRO A 1 296 ? -1.904 6.258 16.047 1 95.88 296 PRO A O 1
ATOM 2276 N N . LEU A 1 297 ? -0.086 7.234 15.148 1 93.81 297 LEU A N 1
ATOM 2277 C CA . LEU A 1 297 ? -0.824 8.273 14.445 1 93.81 297 LEU A CA 1
ATOM 2278 C C . LEU A 1 297 ? -0.326 8.414 13.008 1 93.81 297 LEU A C 1
ATOM 2280 O O . LEU A 1 297 ? 0.855 8.195 12.734 1 93.81 297 LEU A O 1
ATOM 2284 N N . VAL A 1 298 ? -1.214 8.844 12.164 1 94.31 298 VAL A N 1
ATOM 2285 C CA . VAL A 1 298 ? -0.845 9.039 10.766 1 94.31 298 VAL A CA 1
ATOM 2286 C C . VAL A 1 298 ? -0.174 10.398 10.594 1 94.31 298 VAL A C 1
ATOM 2288 O O . VAL A 1 298 ? 0.633 10.594 9.688 1 94.31 298 VAL A O 1
ATOM 2291 N N . SER A 1 299 ? -0.395 11.375 11.453 1 95.56 299 SER A N 1
ATOM 2292 C CA . SER A 1 299 ? 0.035 12.766 11.336 1 95.56 299 SER A CA 1
ATOM 2293 C C . SER A 1 299 ? 1.435 12.961 11.906 1 95.56 299 SER A C 1
ATOM 2295 O O . SER A 1 299 ? 1.598 13.57 12.969 1 95.56 299 SER A O 1
ATOM 2297 N N . LEU A 1 300 ? 2.42 12.625 11.109 1 97.06 300 LEU A N 1
ATOM 2298 C CA . LEU A 1 300 ? 3.801 12.75 11.562 1 97.06 300 LEU A CA 1
ATOM 2299 C C . LEU A 1 300 ? 4.207 14.211 11.688 1 97.06 300 LEU A C 1
ATOM 2301 O O . LEU A 1 300 ? 5.203 14.531 12.336 1 97.06 300 LEU A O 1
ATOM 2305 N N . ASN A 1 301 ? 3.43 15.094 11.039 1 97.06 301 ASN A N 1
ATOM 2306 C CA . ASN A 1 301 ? 3.666 16.531 11.172 1 97.06 301 ASN A CA 1
ATOM 2307 C C . ASN A 1 301 ? 3.373 17.016 12.586 1 97.06 301 ASN A C 1
ATOM 2309 O O . ASN A 1 301 ? 3.861 18.062 13 1 97.06 301 ASN A O 1
ATOM 2313 N N . VAL A 1 302 ? 2.471 16.297 13.273 1 96.5 302 VAL A N 1
ATOM 2314 C CA . VAL A 1 302 ? 2.176 16.594 14.672 1 96.5 302 VAL A CA 1
ATOM 2315 C C . VAL A 1 302 ? 3.129 15.82 15.578 1 96.5 302 VAL A C 1
ATOM 2317 O O . VAL A 1 302 ? 3.77 16.406 16.453 1 96.5 302 VAL A O 1
ATOM 2320 N N . GLY A 1 303 ? 3.307 14.586 15.297 1 92.94 303 GLY A N 1
ATOM 2321 C CA . GLY A 1 303 ? 4.16 13.703 16.078 1 92.94 303 GLY A CA 1
ATOM 2322 C C . GLY A 1 303 ? 3.514 13.234 17.375 1 92.94 303 GLY A C 1
ATOM 2323 O O . GLY A 1 303 ? 2.293 13.305 17.516 1 92.94 303 GLY A O 1
ATOM 2324 N N . GLY A 1 304 ? 4.32 12.633 18.188 1 90.88 304 GLY A N 1
ATOM 2325 C CA . GLY A 1 304 ? 3.84 12.133 19.469 1 90.88 304 GLY A CA 1
ATOM 2326 C C . GLY A 1 304 ? 4.594 10.914 19.953 1 90.88 304 GLY A C 1
ATOM 2327 O O . GLY A 1 304 ? 5.504 10.43 19.281 1 90.88 304 GLY A O 1
ATOM 2328 N N . PRO A 1 305 ? 4.277 10.547 21.125 1 92.62 305 PRO A N 1
ATOM 2329 C CA . PRO A 1 305 ? 4.941 9.367 21.688 1 92.62 305 PRO A CA 1
ATOM 2330 C C . PRO A 1 305 ? 4.59 8.086 20.938 1 92.62 305 PRO A C 1
ATOM 2332 O O . PRO A 1 305 ? 3.551 8.016 20.281 1 92.62 305 PRO A O 1
ATOM 2335 N N . GLY A 1 306 ? 5.434 7.121 20.984 1 96 306 GLY A N 1
ATOM 2336 C CA . GLY A 1 306 ? 5.145 5.801 20.453 1 96 306 GLY A CA 1
ATOM 2337 C C . GLY A 1 306 ? 5.641 5.609 19.031 1 96 306 GLY A C 1
ATOM 2338 O O . GLY A 1 306 ? 5.516 4.52 18.469 1 96 306 GLY A O 1
ATOM 2339 N N . ILE A 1 307 ? 6.156 6.652 18.391 1 97.75 307 ILE A N 1
ATOM 2340 C CA . ILE A 1 307 ? 6.75 6.527 17.062 1 97.75 307 ILE A CA 1
ATOM 2341 C C . ILE A 1 307 ? 8.078 5.781 17.156 1 97.75 307 ILE A C 1
ATOM 2343 O O . ILE A 1 307 ? 8.914 6.094 18.016 1 97.75 307 ILE A O 1
ATOM 2347 N N . LYS A 1 308 ? 8.25 4.812 16.359 1 98.12 308 LYS A N 1
ATOM 2348 C CA . LYS A 1 308 ? 9.477 4.02 16.328 1 98.12 308 LYS A CA 1
ATOM 2349 C C . LYS A 1 308 ? 10.141 4.094 14.953 1 98.12 308 LYS A C 1
ATOM 2351 O O . LYS A 1 308 ? 9.484 3.895 13.93 1 98.12 308 LYS A O 1
ATOM 2356 N N . LEU A 1 309 ? 11.359 4.434 14.906 1 98.62 309 LEU A N 1
ATOM 2357 C CA . LEU A 1 309 ? 12.188 4.43 13.703 1 98.62 309 LEU A CA 1
ATOM 2358 C C . LEU A 1 309 ? 13.273 3.365 13.789 1 98.62 309 LEU A C 1
ATOM 2360 O O . LEU A 1 309 ? 14.062 3.355 14.742 1 98.62 309 LEU A O 1
ATOM 2364 N N . GLU A 1 310 ? 13.281 2.486 12.82 1 98.81 310 GLU A N 1
ATOM 2365 C CA . GLU A 1 310 ? 14.219 1.366 12.836 1 98.81 310 GLU A CA 1
ATOM 2366 C C . GLU A 1 310 ? 14.977 1.268 11.516 1 98.81 310 GLU A C 1
ATOM 2368 O O . GLU A 1 310 ? 14.422 1.539 10.453 1 98.81 310 GLU A O 1
ATOM 2373 N N . ILE A 1 311 ? 16.219 0.961 11.617 1 98.69 311 ILE A N 1
ATOM 2374 C CA . ILE A 1 311 ? 17.062 0.721 10.438 1 98.69 311 ILE A CA 1
ATOM 2375 C C . ILE A 1 311 ? 17.531 -0.731 10.438 1 98.69 311 ILE A C 1
ATOM 2377 O O . ILE A 1 311 ? 18 -1.245 11.453 1 98.69 311 ILE A O 1
ATOM 2381 N N . ALA A 1 312 ? 17.281 -1.459 9.398 1 98.31 312 ALA A N 1
ATOM 2382 C CA . ALA A 1 312 ? 17.797 -2.803 9.172 1 98.31 312 ALA A CA 1
ATOM 2383 C C . ALA A 1 312 ? 18.969 -2.777 8.188 1 98.31 312 ALA A C 1
ATOM 2385 O O . ALA A 1 312 ? 18.844 -2.232 7.086 1 98.31 312 ALA A O 1
ATOM 2386 N N . ARG A 1 313 ? 20.031 -3.357 8.531 1 96.12 313 ARG A N 1
ATOM 2387 C CA . ARG A 1 313 ? 21.234 -3.385 7.684 1 96.12 313 ARG A CA 1
ATOM 2388 C C . ARG A 1 313 ? 21.469 -4.781 7.121 1 96.12 313 ARG A C 1
ATOM 2390 O O . ARG A 1 313 ? 21.609 -5.746 7.875 1 96.12 313 ARG A O 1
ATOM 2397 N N . ASN A 1 314 ? 21.562 -4.863 5.824 1 91.94 314 ASN A N 1
ATOM 2398 C CA . ASN A 1 314 ? 21.719 -6.152 5.16 1 91.94 314 ASN A CA 1
ATOM 2399 C C . ASN A 1 314 ? 23.031 -6.832 5.559 1 91.94 314 ASN A C 1
ATOM 2401 O O . ASN A 1 314 ? 23.062 -8.047 5.734 1 91.94 314 ASN A O 1
ATOM 2405 N N . GLU A 1 315 ? 24.031 -6.047 5.656 1 89.5 315 GLU A N 1
ATOM 2406 C CA . GLU A 1 315 ? 25.375 -6.574 5.91 1 89.5 315 GLU A CA 1
ATOM 2407 C C . GLU A 1 315 ? 25.438 -7.301 7.25 1 89.5 315 GLU A C 1
ATOM 2409 O O . GLU A 1 315 ? 26.047 -8.367 7.355 1 89.5 315 GLU A O 1
ATOM 2414 N N . THR A 1 316 ? 24.797 -6.766 8.234 1 91.19 316 THR A N 1
ATOM 2415 C CA . THR A 1 316 ? 24.891 -7.316 9.578 1 91.19 316 THR A CA 1
ATOM 2416 C C . THR A 1 316 ? 23.641 -8.102 9.938 1 91.19 316 THR A C 1
ATOM 2418 O O . THR A 1 316 ? 23.609 -8.789 10.969 1 91.19 316 THR A O 1
ATOM 2421 N N . ASN A 1 317 ? 22.656 -8.008 9.109 1 89.19 317 ASN A N 1
ATOM 2422 C CA . ASN A 1 317 ? 21.359 -8.625 9.398 1 89.19 317 ASN A CA 1
ATOM 2423 C C . ASN A 1 317 ? 20.844 -8.227 10.773 1 89.19 317 ASN A C 1
ATOM 2425 O O . ASN A 1 317 ? 20.375 -9.078 11.539 1 89.19 317 ASN A O 1
ATOM 2429 N N . THR A 1 318 ? 20.953 -6.988 11.109 1 94.81 318 THR A N 1
ATOM 2430 C CA . THR A 1 318 ? 20.5 -6.461 12.391 1 94.81 318 THR A CA 1
ATOM 2431 C C . THR A 1 318 ? 19.453 -5.367 12.18 1 94.81 318 THR A C 1
ATOM 2433 O O . THR A 1 318 ? 19.422 -4.719 11.133 1 94.81 318 THR A O 1
ATOM 2436 N N . VAL A 1 319 ? 18.625 -5.266 13.117 1 97.81 319 VAL A N 1
ATOM 2437 C CA . VAL A 1 319 ? 17.672 -4.168 13.203 1 97.81 319 VAL A CA 1
ATOM 2438 C C . VAL A 1 319 ? 17.969 -3.316 14.43 1 97.81 319 VAL A C 1
ATOM 2440 O O . VAL A 1 319 ? 18.109 -3.84 15.539 1 97.81 319 VAL A O 1
ATOM 2443 N N . GLU A 1 320 ? 18.109 -2.043 14.227 1 97.88 320 GLU A N 1
ATOM 2444 C CA . GLU A 1 320 ? 18.391 -1.111 15.32 1 97.88 320 GLU A CA 1
ATOM 2445 C C . GLU A 1 320 ? 17.359 0.022 15.352 1 97.88 320 GLU A C 1
ATOM 2447 O O . GLU A 1 320 ? 16.969 0.535 14.305 1 97.88 320 GLU A O 1
ATOM 2452 N N . GLU A 1 321 ? 16.938 0.311 16.516 1 98.12 321 GLU A N 1
ATOM 2453 C CA . GLU A 1 321 ? 16.125 1.514 16.672 1 98.12 321 GLU A CA 1
ATOM 2454 C C . GLU A 1 321 ? 16.984 2.77 16.656 1 98.12 321 GLU A C 1
ATOM 2456 O O . GLU A 1 321 ? 18.047 2.809 17.297 1 98.12 321 GLU A O 1
ATOM 2461 N N . ILE A 1 322 ? 16.547 3.734 15.922 1 97.5 322 ILE A N 1
ATOM 2462 C CA . ILE A 1 322 ? 17.25 5.008 15.844 1 97.5 322 ILE A CA 1
ATOM 2463 C C . ILE A 1 322 ? 16.406 6.113 16.453 1 97.5 322 ILE A C 1
ATOM 2465 O O . ILE A 1 322 ? 15.195 6.18 16.203 1 97.5 322 ILE A O 1
ATOM 2469 N N . LEU A 1 323 ? 17.047 6.98 17.188 1 97.12 323 LEU A N 1
ATOM 2470 C CA . LEU A 1 323 ? 16.344 8.047 17.875 1 97.12 323 LEU A CA 1
ATOM 2471 C C . LEU A 1 323 ? 16.625 9.398 17.234 1 97.12 323 LEU A C 1
ATOM 2473 O O . LEU A 1 323 ? 17.766 9.664 16.812 1 97.12 323 LEU A O 1
ATOM 2477 N N . PRO A 1 324 ? 15.609 10.211 17.109 1 96.38 324 PRO A N 1
ATOM 2478 C CA . PRO A 1 324 ? 15.867 11.562 16.609 1 96.38 324 PRO A CA 1
ATOM 2479 C C . PRO A 1 324 ? 16.594 12.445 17.625 1 96.38 324 PRO A C 1
ATOM 2481 O O . PRO A 1 324 ? 16.641 12.102 18.812 1 96.38 324 PRO A O 1
ATOM 2484 N N . GLU A 1 325 ? 17.125 13.523 17.094 1 94.69 325 GLU A N 1
ATOM 2485 C CA . GLU A 1 325 ? 17.734 14.508 17.984 1 94.69 325 GLU A CA 1
ATOM 2486 C C . GLU A 1 325 ? 16.672 15.266 18.766 1 94.69 325 GLU A C 1
ATOM 2488 O O . GLU A 1 325 ? 15.562 15.5 18.266 1 94.69 325 GLU A O 1
ATOM 2493 N N . THR A 1 326 ? 17.047 15.602 19.938 1 94.62 326 THR A N 1
ATOM 2494 C CA . THR A 1 326 ? 16.141 16.359 20.781 1 94.62 326 THR A CA 1
ATOM 2495 C C . THR A 1 326 ? 16.531 17.844 20.797 1 94.62 326 THR A C 1
ATOM 2497 O O . THR A 1 326 ? 17.672 18.188 20.453 1 94.62 326 THR A O 1
ATOM 2500 N N . ASP A 1 327 ? 15.555 18.672 21.062 1 96 327 ASP A N 1
ATOM 2501 C CA . ASP A 1 327 ? 15.812 20.094 21.281 1 96 327 ASP A CA 1
ATOM 2502 C C . ASP A 1 327 ? 14.883 20.672 22.344 1 96 327 ASP A C 1
ATOM 2504 O O . ASP A 1 327 ? 14.156 19.922 23 1 96 327 ASP A O 1
ATOM 2508 N N . GLU A 1 328 ? 14.969 21.969 22.609 1 96.31 328 GLU A N 1
ATOM 2509 C CA . GLU A 1 328 ? 14.266 22.609 23.719 1 96.31 328 GLU A CA 1
ATOM 2510 C C . GLU A 1 328 ? 12.75 22.578 23.5 1 96.31 328 GLU A C 1
ATOM 2512 O O . GLU A 1 328 ? 11.984 22.688 24.469 1 96.31 328 GLU A O 1
ATOM 2517 N N . TRP A 1 329 ? 12.305 22.406 22.312 1 97.31 329 TRP A N 1
ATOM 2518 C CA . TRP A 1 329 ? 10.883 22.484 22.016 1 97.31 329 TRP A CA 1
ATOM 2519 C C . TRP A 1 329 ? 10.172 21.188 22.406 1 97.31 329 TRP A C 1
ATOM 2521 O O . TRP A 1 329 ? 8.945 21.156 22.484 1 97.31 329 TRP A O 1
ATOM 2531 N N . ASP A 1 330 ? 10.938 20.156 22.656 1 96.31 330 ASP A N 1
ATOM 2532 C CA . ASP A 1 330 ? 10.375 18.859 23.062 1 96.31 330 ASP A CA 1
ATOM 2533 C C . ASP A 1 330 ? 9.664 18.984 24.406 1 96.31 330 ASP A C 1
ATOM 2535 O O . ASP A 1 330 ? 8.906 18.094 24.797 1 96.31 330 ASP A O 1
ATOM 2539 N N . GLU A 1 331 ? 9.891 20.062 25.141 1 96.56 331 GLU A N 1
ATOM 2540 C CA . GLU A 1 331 ? 9.266 20.25 26.438 1 96.56 331 GLU A CA 1
ATOM 2541 C C . GLU A 1 331 ? 7.828 20.734 26.297 1 96.56 331 GLU A C 1
ATOM 2543 O O . GLU A 1 331 ? 7.051 20.672 27.25 1 96.56 331 GLU A O 1
ATOM 2548 N N . LEU A 1 332 ? 7.5 21.25 25.125 1 98.06 332 LEU A N 1
ATOM 2549 C CA . LEU A 1 332 ? 6.145 21.719 24.875 1 98.06 332 LEU A CA 1
ATOM 2550 C C . LEU A 1 332 ? 5.191 20.547 24.656 1 98.06 332 LEU A C 1
ATOM 2552 O O . LEU A 1 332 ? 5.625 19.438 24.359 1 98.06 332 LEU A O 1
ATOM 2556 N N . PRO A 1 333 ? 3.879 20.859 24.859 1 97.75 333 PRO A N 1
ATOM 2557 C CA . PRO A 1 333 ? 2.938 19.828 24.422 1 97.75 333 PRO A CA 1
ATOM 2558 C C . PRO A 1 333 ? 3.146 19.422 22.953 1 97.75 333 PRO A C 1
ATOM 2560 O O . PRO A 1 333 ? 3.537 20.25 22.141 1 97.75 333 PRO A O 1
ATOM 2563 N N . VAL A 1 334 ? 2.82 18.25 22.562 1 97.12 334 VAL A N 1
ATOM 2564 C CA . VAL A 1 334 ? 3.168 17.594 21.297 1 97.12 334 VAL A CA 1
ATOM 2565 C C . VAL A 1 334 ? 2.697 18.469 20.141 1 97.12 334 VAL A C 1
ATOM 2567 O O . VAL A 1 334 ? 3.479 18.781 19.234 1 97.12 334 VAL A O 1
ATOM 2570 N N . PRO A 1 335 ? 1.473 18.953 20.156 1 97.62 335 PRO A N 1
ATOM 2571 C CA . PRO A 1 335 ? 1.027 19.719 18.984 1 97.62 335 PRO A CA 1
ATOM 2572 C C . PRO A 1 335 ? 1.821 21.016 18.781 1 97.62 335 PRO A C 1
ATOM 2574 O O . PRO A 1 335 ? 1.876 21.531 17.672 1 97.62 335 PRO A O 1
ATOM 2577 N N . ALA A 1 336 ? 2.463 21.5 19.781 1 98.5 336 ALA A N 1
ATOM 2578 C CA . ALA A 1 336 ? 3.133 22.797 19.734 1 98.5 336 ALA A CA 1
ATOM 2579 C C . ALA A 1 336 ? 4.59 22.641 19.312 1 98.5 336 ALA A C 1
ATOM 2581 O O . ALA A 1 336 ? 5.25 23.625 18.969 1 98.5 336 ALA A O 1
ATOM 2582 N N . GLN A 1 337 ? 5.09 21.453 19.359 1 98.44 337 GLN A N 1
ATOM 2583 C CA . GLN A 1 337 ? 6.527 21.25 19.234 1 98.44 337 GLN A CA 1
ATOM 2584 C C . GLN A 1 337 ? 7.012 21.641 17.844 1 98.44 337 GLN A C 1
ATOM 2586 O O . GLN A 1 337 ? 7.863 22.531 17.703 1 98.44 337 GLN A O 1
ATOM 2591 N N . ASN A 1 338 ? 6.438 21.062 16.812 1 98.5 338 ASN A N 1
ATOM 2592 C CA . ASN A 1 338 ? 6.875 21.375 15.461 1 98.5 338 ASN A CA 1
ATOM 2593 C C . ASN A 1 338 ? 6.43 22.766 15.039 1 98.5 338 ASN A C 1
ATOM 2595 O O . ASN A 1 338 ? 7.098 23.422 14.227 1 98.5 338 ASN A O 1
ATOM 2599 N N . ILE A 1 339 ? 5.352 23.266 15.586 1 98.56 339 ILE A N 1
ATOM 2600 C CA . ILE A 1 339 ? 4.879 24.625 15.359 1 98.56 339 ILE A CA 1
ATOM 2601 C C . ILE A 1 339 ? 5.887 25.625 15.922 1 98.56 339 ILE A C 1
ATOM 2603 O O . ILE A 1 339 ? 6.207 26.625 15.281 1 98.56 339 ILE A O 1
ATOM 2607 N N . ALA A 1 340 ? 6.395 25.328 17.109 1 98.69 340 ALA A N 1
ATOM 2608 C CA . ALA A 1 340 ? 7.418 26.156 17.719 1 98.69 340 ALA A CA 1
ATOM 2609 C C . ALA A 1 340 ? 8.672 26.219 16.844 1 98.69 340 ALA A C 1
ATOM 2611 O O . ALA A 1 340 ? 9.242 27.297 16.641 1 98.69 340 ALA A O 1
ATOM 2612 N N . ARG A 1 341 ? 9.039 25.094 16.359 1 98.69 341 ARG A N 1
ATOM 2613 C CA . ARG A 1 341 ? 10.211 25.031 15.5 1 98.69 341 ARG A CA 1
ATOM 2614 C C . ARG A 1 341 ? 10.008 25.875 14.242 1 98.69 341 ARG A C 1
ATOM 2616 O O . ARG A 1 341 ? 10.938 26.547 13.781 1 98.69 341 ARG A O 1
ATOM 2623 N N . LEU A 1 342 ? 8.836 25.859 13.703 1 98.75 342 LEU A N 1
ATOM 2624 C CA . LEU A 1 342 ? 8.5 26.656 12.531 1 98.75 342 LEU A CA 1
ATOM 2625 C C . LEU A 1 342 ? 8.562 28.156 12.844 1 98.75 342 LEU A C 1
ATOM 2627 O O . LEU A 1 342 ? 9.164 28.922 12.094 1 98.75 342 LEU A O 1
ATOM 2631 N N . TYR A 1 343 ? 7.961 28.578 13.977 1 98.69 343 TYR A N 1
ATOM 2632 C CA . TYR A 1 343 ? 8.023 29.969 14.406 1 98.69 343 TYR A CA 1
ATOM 2633 C C . TYR A 1 343 ? 9.469 30.438 14.523 1 98.69 343 TYR A C 1
ATOM 2635 O O . TYR A 1 343 ? 9.812 31.547 14.086 1 98.69 343 TYR A O 1
ATOM 2643 N N . GLU A 1 344 ? 10.281 29.609 15.125 1 98.5 344 GLU A N 1
ATOM 2644 C CA . GLU A 1 344 ? 11.672 29.984 15.367 1 98.5 344 GLU A CA 1
ATOM 2645 C C . GLU A 1 344 ? 12.453 30.062 14.062 1 98.5 344 GLU A C 1
ATOM 2647 O O . GLU A 1 344 ? 13.336 30.922 13.906 1 98.5 344 GLU A O 1
ATOM 2652 N N . ALA A 1 345 ? 12.172 29.156 13.172 1 98.56 345 ALA A N 1
ATOM 2653 C CA . ALA A 1 345 ? 12.805 29.25 11.859 1 98.56 345 ALA A CA 1
ATOM 2654 C C . ALA A 1 345 ? 12.492 30.594 11.203 1 98.56 345 ALA A C 1
ATOM 2656 O O . ALA A 1 345 ? 13.383 31.234 10.633 1 98.56 345 ALA A O 1
ATOM 2657 N N . TYR A 1 346 ? 11.234 30.984 11.258 1 98.44 346 TYR A N 1
ATOM 2658 C CA . TYR A 1 346 ? 10.836 32.281 10.711 1 98.44 346 TYR A CA 1
ATOM 2659 C C . TYR A 1 346 ? 11.586 33.406 11.406 1 98.44 346 TYR A C 1
ATOM 2661 O O . TYR A 1 346 ? 12.148 34.281 10.742 1 98.44 346 TYR A O 1
ATOM 2669 N N . ARG A 1 347 ? 11.625 33.406 12.727 1 98.31 347 ARG A N 1
ATOM 2670 C CA . ARG A 1 347 ? 12.258 34.469 13.508 1 98.31 347 ARG A CA 1
ATOM 2671 C C . ARG A 1 347 ? 13.734 34.594 13.156 1 98.31 347 ARG A C 1
ATOM 2673 O O . ARG A 1 347 ? 14.273 35.719 13.109 1 98.31 347 ARG A O 1
ATOM 2680 N N . LYS A 1 348 ? 14.359 33.469 12.906 1 97.69 348 LYS A N 1
ATOM 2681 C CA . LYS A 1 348 ? 15.805 33.438 12.664 1 97.69 348 LYS A CA 1
ATOM 2682 C C . LYS A 1 348 ? 16.109 33.594 11.18 1 97.69 348 LYS A C 1
ATOM 2684 O O . LYS A 1 348 ? 17.266 33.438 10.758 1 97.69 348 LYS A O 1
ATOM 2689 N N . ASN A 1 349 ? 15.094 33.812 10.398 1 97.88 349 ASN A N 1
ATOM 2690 C CA . ASN A 1 349 ? 15.227 33.969 8.953 1 97.88 349 ASN A CA 1
ATOM 2691 C C . ASN A 1 349 ? 15.82 32.719 8.312 1 97.88 349 ASN A C 1
ATOM 2693 O O . ASN A 1 349 ? 16.641 32.812 7.398 1 97.88 349 ASN A O 1
ATOM 2697 N N . GLU A 1 350 ? 15.492 31.562 8.883 1 98.06 350 GLU A N 1
ATOM 2698 C CA . GLU A 1 350 ? 15.82 30.266 8.289 1 98.06 350 GLU A CA 1
ATOM 2699 C C . GLU A 1 350 ? 14.727 29.812 7.324 1 98.06 350 GLU A C 1
ATOM 2701 O O . GLU A 1 350 ? 13.695 30.469 7.195 1 98.06 350 GLU A O 1
ATOM 2706 N N . TRP A 1 351 ? 15.047 28.766 6.641 1 97.81 351 TRP A N 1
ATOM 2707 C CA . TRP A 1 351 ? 14.062 28.266 5.695 1 97.81 351 TRP A CA 1
ATOM 2708 C C . TRP A 1 351 ? 12.758 27.922 6.402 1 97.81 351 TRP A C 1
ATOM 2710 O O . TRP A 1 351 ? 12.766 27.297 7.473 1 97.81 351 TRP A O 1
ATOM 2720 N N . HIS A 1 352 ? 11.672 28.297 5.84 1 98.38 352 HIS A N 1
ATOM 2721 C CA . HIS A 1 352 ? 10.32 27.922 6.254 1 98.38 352 HIS A CA 1
ATOM 2722 C C . HIS A 1 352 ? 9.359 27.938 5.066 1 98.38 352 HIS A C 1
ATOM 2724 O O . HIS A 1 352 ? 9.609 28.609 4.066 1 98.38 352 HIS A O 1
ATOM 2730 N N . PRO A 1 353 ? 8.281 27.141 5.152 1 98.56 353 PRO A N 1
ATOM 2731 C CA . PRO A 1 353 ? 7.336 27.094 4.035 1 98.56 353 PRO A CA 1
ATOM 2732 C C . PRO A 1 353 ? 6.555 28.406 3.867 1 98.56 353 PRO A C 1
ATOM 2734 O O . PRO A 1 353 ? 5.898 28.859 4.805 1 98.56 353 PRO A O 1
ATOM 2737 N N . THR A 1 354 ? 6.629 28.922 2.676 1 98.69 354 THR A N 1
ATOM 2738 C CA . THR A 1 354 ? 5.887 30.125 2.287 1 98.69 354 THR A CA 1
ATOM 2739 C C . THR A 1 354 ? 4.621 29.75 1.521 1 98.69 354 THR A C 1
ATOM 2741 O O . THR A 1 354 ? 4.363 28.562 1.278 1 98.69 354 THR A O 1
ATOM 2744 N N . PHE A 1 355 ? 3.801 30.781 1.188 1 98.81 355 PHE A N 1
ATOM 2745 C CA . PHE A 1 355 ? 2.623 30.531 0.363 1 98.81 355 PHE A CA 1
ATOM 2746 C C . PHE A 1 355 ? 3.02 29.922 -0.972 1 98.81 355 PHE A C 1
ATOM 2748 O O . PHE A 1 355 ? 2.373 28.984 -1.443 1 98.81 355 PHE A O 1
ATOM 2755 N N . ASP A 1 356 ? 4.156 30.375 -1.529 1 98.19 356 ASP A N 1
ATOM 2756 C CA . ASP A 1 356 ? 4.637 29.828 -2.795 1 98.19 356 ASP A CA 1
ATOM 2757 C C . ASP A 1 356 ? 5.031 28.359 -2.646 1 98.19 356 ASP A C 1
ATOM 2759 O O . ASP A 1 356 ? 4.754 27.547 -3.527 1 98.19 356 ASP A O 1
ATOM 2763 N N . TRP A 1 357 ? 5.691 28.047 -1.593 1 98.06 357 TRP A N 1
ATOM 2764 C CA . TRP A 1 357 ? 6.062 26.656 -1.332 1 98.06 357 TRP A CA 1
ATOM 2765 C C . TRP A 1 357 ? 4.824 25.781 -1.229 1 98.06 357 TRP A C 1
ATOM 2767 O O . TRP A 1 357 ? 4.781 24.688 -1.804 1 98.06 357 TRP A O 1
ATOM 2777 N N . ALA A 1 358 ? 3.844 26.281 -0.532 1 98.06 358 ALA A N 1
ATOM 2778 C CA . ALA A 1 358 ? 2.625 25.516 -0.272 1 98.06 358 ALA A CA 1
ATOM 2779 C C . ALA A 1 358 ? 1.876 25.219 -1.568 1 98.06 358 ALA A C 1
ATOM 2781 O O . ALA A 1 358 ? 1.09 24.266 -1.636 1 98.06 358 ALA A O 1
ATOM 2782 N N . LEU A 1 359 ? 2.041 26.062 -2.611 1 98.5 359 LEU A N 1
ATOM 2783 C CA . LEU A 1 359 ? 1.361 25.859 -3.885 1 98.5 359 LEU A CA 1
ATOM 2784 C C . LEU A 1 359 ? 1.761 24.531 -4.504 1 98.5 359 LEU A C 1
ATOM 2786 O O . LEU A 1 359 ? 0.951 23.875 -5.172 1 98.5 359 LEU A O 1
ATOM 2790 N N . LYS A 1 360 ? 3 24.078 -4.234 1 97.5 360 LYS A N 1
ATOM 2791 C CA . LYS A 1 360 ? 3.441 22.781 -4.746 1 97.5 360 LYS A CA 1
ATOM 2792 C C . LYS A 1 360 ? 2.545 21.656 -4.242 1 97.5 360 LYS A C 1
ATOM 2794 O O . LYS A 1 360 ? 2.145 20.781 -5.016 1 97.5 360 LYS A O 1
ATOM 2799 N N . ARG A 1 361 ? 2.242 21.734 -3 1 98.25 361 ARG A N 1
ATOM 2800 C CA . ARG A 1 361 ? 1.388 20.703 -2.408 1 98.25 361 ARG A CA 1
ATOM 2801 C C . ARG A 1 361 ? -0.058 20.875 -2.865 1 98.25 361 ARG A C 1
ATOM 2803 O O . ARG A 1 361 ? -0.757 19.875 -3.096 1 98.25 361 ARG A O 1
ATOM 2810 N N . HIS A 1 362 ? -0.522 22.125 -2.967 1 98.69 362 HIS A N 1
ATOM 2811 C CA . HIS A 1 362 ? -1.869 22.359 -3.473 1 98.69 362 HIS A CA 1
ATOM 2812 C C . HIS A 1 362 ? -2.02 21.844 -4.902 1 98.69 362 HIS A C 1
ATOM 2814 O O . HIS A 1 362 ? -3.072 21.312 -5.266 1 98.69 362 HIS A O 1
ATOM 2820 N N . GLU A 1 363 ? -1.016 22.047 -5.707 1 98.56 363 GLU A N 1
ATOM 2821 C CA . GLU A 1 363 ? -1.038 21.531 -7.074 1 98.56 363 GLU A CA 1
ATOM 2822 C C . GLU A 1 363 ? -1.136 20.016 -7.094 1 98.56 363 GLU A C 1
ATOM 2824 O O . GLU A 1 363 ? -1.888 19.438 -7.887 1 98.56 363 GLU A O 1
ATOM 2829 N N . ALA A 1 364 ? -0.368 19.359 -6.285 1 98.31 364 ALA A N 1
ATOM 2830 C CA . ALA A 1 364 ? -0.427 17.906 -6.168 1 98.31 364 ALA A CA 1
ATOM 2831 C C . ALA A 1 364 ? -1.826 17.438 -5.77 1 98.31 364 ALA A C 1
ATOM 2833 O O . ALA A 1 364 ? -2.365 16.5 -6.352 1 98.31 364 ALA A O 1
ATOM 2834 N N . LEU A 1 365 ? -2.416 18.078 -4.82 1 98.31 365 LEU A N 1
ATOM 2835 C CA . LEU A 1 365 ? -3.742 17.703 -4.336 1 98.31 365 LEU A CA 1
ATOM 2836 C C . LEU A 1 365 ? -4.801 17.969 -5.402 1 98.31 365 LEU A C 1
ATOM 2838 O O . LEU A 1 365 ? -5.773 17.219 -5.508 1 98.31 365 LEU A O 1
ATOM 2842 N N . ASP A 1 366 ? -4.625 19.078 -6.102 1 98.38 366 ASP A N 1
ATOM 2843 C CA . ASP A 1 366 ? -5.539 19.359 -7.207 1 98.38 366 ASP A CA 1
ATOM 2844 C C . ASP A 1 366 ? -5.539 18.219 -8.219 1 98.38 366 ASP A C 1
ATOM 2846 O O . ASP A 1 366 ? -6.594 17.844 -8.742 1 98.38 366 ASP A O 1
ATOM 2850 N N . LYS A 1 367 ? -4.391 17.719 -8.484 1 97.62 367 LYS A N 1
ATOM 2851 C CA . LYS A 1 367 ? -4.293 16.562 -9.383 1 97.62 367 LYS A CA 1
ATOM 2852 C C . LYS A 1 367 ? -5.043 15.367 -8.82 1 97.62 367 LYS A C 1
ATOM 2854 O O . LYS A 1 367 ? -5.742 14.664 -9.555 1 97.62 367 LYS A O 1
ATOM 2859 N N . VAL A 1 368 ? -4.938 15.086 -7.578 1 97.38 368 VAL A N 1
ATOM 2860 C CA . VAL A 1 368 ? -5.641 13.992 -6.918 1 97.38 368 VAL A CA 1
ATOM 2861 C C . VAL A 1 368 ? -7.148 14.164 -7.105 1 97.38 368 VAL A C 1
ATOM 2863 O O . VAL A 1 368 ? -7.844 13.211 -7.465 1 97.38 368 VAL A O 1
ATOM 2866 N N . TRP A 1 369 ? -7.645 15.398 -6.891 1 97.62 369 TRP A N 1
ATOM 2867 C CA . TRP A 1 369 ? -9.07 15.68 -7.035 1 97.62 369 TRP A CA 1
ATOM 2868 C C . TRP A 1 369 ? -9.516 15.484 -8.484 1 97.62 369 TRP A C 1
ATOM 2870 O O . TRP A 1 369 ? -10.586 14.922 -8.734 1 97.62 369 TRP A O 1
ATOM 2880 N N . LYS A 1 370 ? -8.719 15.984 -9.414 1 97.62 370 LYS A N 1
ATOM 2881 C CA . LYS A 1 370 ? -9.062 15.852 -10.828 1 97.62 370 LYS A CA 1
ATOM 2882 C C . LYS A 1 370 ? -9.141 14.383 -11.242 1 97.62 370 LYS A C 1
ATOM 2884 O O . LYS A 1 370 ? -10.031 13.992 -12.008 1 97.62 370 LYS A O 1
ATOM 2889 N N . GLU A 1 371 ? -8.219 13.594 -10.773 1 97.5 371 GLU A N 1
ATOM 2890 C CA . GLU A 1 371 ? -8.227 12.164 -11.078 1 97.5 371 GLU A CA 1
ATOM 2891 C C . GLU A 1 371 ? -9.43 11.469 -10.438 1 97.5 371 GLU A C 1
ATOM 2893 O O . GLU A 1 371 ? -10.039 10.594 -11.055 1 97.5 371 GLU A O 1
ATOM 2898 N N . PHE A 1 372 ? -9.781 11.836 -9.266 1 97.38 372 PHE A N 1
ATOM 2899 C CA . PHE A 1 372 ? -10.984 11.32 -8.625 1 97.38 372 PHE A CA 1
ATOM 2900 C C . PHE A 1 372 ? -12.219 11.633 -9.461 1 97.38 372 PHE A C 1
ATOM 2902 O O . PHE A 1 372 ? -13.062 10.758 -9.688 1 97.38 372 PHE A O 1
ATOM 2909 N N . ASP A 1 373 ? -12.273 12.852 -9.875 1 96.81 373 ASP A N 1
ATOM 2910 C CA . ASP A 1 373 ? -13.43 13.297 -10.648 1 96.81 373 ASP A CA 1
ATOM 2911 C C . ASP A 1 373 ? -13.508 12.57 -11.992 1 96.81 373 ASP A C 1
ATOM 2913 O O . ASP A 1 373 ? -14.594 12.367 -12.531 1 96.81 373 ASP A O 1
ATOM 2917 N N . ALA A 1 374 ? -12.336 12.281 -12.508 1 94.12 374 ALA A N 1
ATOM 2918 C CA . ALA A 1 374 ? -12.281 11.625 -13.805 1 94.12 374 ALA A CA 1
ATOM 2919 C C . ALA A 1 374 ? -12.695 10.156 -13.695 1 94.12 374 ALA A C 1
ATOM 2921 O O . ALA A 1 374 ? -13.109 9.547 -14.688 1 94.12 374 ALA A O 1
ATOM 2922 N N . GLU A 1 375 ? -12.336 9.508 -12.57 1 82.06 375 GLU A N 1
ATOM 2923 C CA . GLU A 1 375 ? -12.672 8.102 -12.391 1 82.06 375 GLU A CA 1
ATOM 2924 C C . GLU A 1 375 ? -14.18 7.898 -12.305 1 82.06 375 GLU A C 1
ATOM 2926 O O . GLU A 1 375 ? -14.891 8.695 -11.68 1 82.06 375 GLU A O 1
ATOM 2931 N N . ASN A 1 376 ? -15.055 7.891 -13.398 1 60.34 376 ASN A N 1
ATOM 2932 C CA . ASN A 1 376 ? -16.5 7.695 -13.477 1 60.34 376 ASN A CA 1
ATOM 2933 C C . ASN A 1 376 ? -17 6.809 -12.344 1 60.34 376 ASN A C 1
ATOM 2935 O O . ASN A 1 376 ? -16.641 5.633 -12.258 1 60.34 376 ASN A O 1
ATOM 2939 N N . HIS A 1 377 ? -17.031 7.355 -11.164 1 45.78 377 HIS A N 1
ATOM 2940 C CA . HIS A 1 377 ? -17.703 6.527 -10.164 1 45.78 377 HIS A CA 1
ATOM 2941 C C . HIS A 1 377 ? -19.188 6.379 -10.477 1 45.78 377 HIS A C 1
ATOM 2943 O O . HIS A 1 377 ? -19.781 7.273 -11.078 1 45.78 377 HIS A O 1
ATOM 2949 N N . MET B 1 1 ? -13.031 -47.469 -10.891 1 73.69 1 MET B N 1
ATOM 2950 C CA . MET B 1 1 ? -12.797 -46.844 -12.203 1 73.69 1 MET B CA 1
ATOM 2951 C C . MET B 1 1 ? -11.32 -46.906 -12.578 1 73.69 1 MET B C 1
ATOM 2953 O O . MET B 1 1 ? -10.453 -46.906 -11.695 1 73.69 1 MET B O 1
ATOM 2957 N N . SER B 1 2 ? -10.945 -47.156 -13.781 1 92.81 2 SER B N 1
ATOM 2958 C CA . SER B 1 2 ? -9.555 -47.219 -14.227 1 92.81 2 SER B CA 1
ATOM 2959 C C . SER B 1 2 ? -8.844 -45.875 -14.008 1 92.81 2 SER B C 1
ATOM 2961 O O . SER B 1 2 ? -9.461 -44.812 -14.117 1 92.81 2 SER B O 1
ATOM 2963 N N . PRO B 1 3 ? -7.672 -45.938 -13.617 1 97.19 3 PRO B N 1
ATOM 2964 C CA . PRO B 1 3 ? -6.93 -44.688 -13.383 1 97.19 3 PRO B CA 1
ATOM 2965 C C . PRO B 1 3 ? -6.758 -43.844 -14.648 1 97.19 3 PRO B C 1
ATOM 2967 O O . PRO B 1 3 ? -6.738 -44.406 -15.758 1 97.19 3 PRO B O 1
ATOM 2970 N N . ILE B 1 4 ? -6.723 -42.594 -14.484 1 98.62 4 ILE B N 1
ATOM 2971 C CA . ILE B 1 4 ? -6.352 -41.688 -15.562 1 98.62 4 ILE B CA 1
ATOM 2972 C C . ILE B 1 4 ? -4.867 -41.844 -15.891 1 98.62 4 ILE B C 1
ATOM 2974 O O . ILE B 1 4 ? -4.016 -41.719 -15.008 1 98.62 4 ILE B O 1
ATOM 2978 N N . ARG B 1 5 ? -4.535 -42.25 -17.125 1 98.69 5 ARG B N 1
ATOM 2979 C CA . ARG B 1 5 ? -3.16 -42.5 -17.547 1 98.69 5 ARG B CA 1
ATOM 2980 C C . ARG B 1 5 ? -2.488 -41.188 -17.969 1 98.69 5 ARG B C 1
ATOM 2982 O O . ARG B 1 5 ? -2.922 -40.531 -18.922 1 98.69 5 ARG B O 1
ATOM 2989 N N . VAL B 1 6 ? -1.396 -40.875 -17.25 1 98.81 6 VAL B N 1
ATOM 2990 C CA . VAL B 1 6 ? -0.776 -39.562 -17.344 1 98.81 6 VAL B CA 1
ATOM 2991 C C . VAL B 1 6 ? 0.512 -39.656 -18.172 1 98.81 6 VAL B C 1
ATOM 2993 O O . VAL B 1 6 ? 1.353 -40.531 -17.906 1 98.81 6 VAL B O 1
ATOM 2996 N N . GLY B 1 7 ? 0.598 -38.844 -19.172 1 98.88 7 GLY B N 1
ATOM 2997 C CA . GLY B 1 7 ? 1.89 -38.5 -19.75 1 98.88 7 GLY B CA 1
ATOM 2998 C C . GLY B 1 7 ? 2.477 -37.219 -19.172 1 98.88 7 GLY B C 1
ATOM 2999 O O . GLY B 1 7 ? 1.954 -36.125 -19.391 1 98.88 7 GLY B O 1
ATOM 3000 N N . LEU B 1 8 ? 3.59 -37.344 -18.453 1 98.69 8 LEU B N 1
ATOM 3001 C CA . LEU B 1 8 ? 4.203 -36.219 -17.766 1 98.69 8 LEU B CA 1
ATOM 3002 C C . LEU B 1 8 ? 5.336 -35.625 -18.594 1 98.69 8 LEU B C 1
ATOM 3004 O O . LEU B 1 8 ? 6.184 -36.344 -19.109 1 98.69 8 LEU B O 1
ATOM 3008 N N . ILE B 1 9 ? 5.27 -34.312 -18.75 1 98.5 9 ILE B N 1
ATOM 3009 C CA . ILE B 1 9 ? 6.312 -33.594 -19.484 1 98.5 9 ILE B CA 1
ATOM 3010 C C . ILE B 1 9 ? 7.16 -32.781 -18.5 1 98.5 9 ILE B C 1
ATOM 3012 O O . ILE B 1 9 ? 6.648 -31.875 -17.828 1 98.5 9 ILE B O 1
ATOM 3016 N N . GLY B 1 10 ? 8.43 -33 -18.484 1 96.25 10 GLY B N 1
ATOM 3017 C CA . GLY B 1 10 ? 9.32 -32.094 -17.766 1 96.25 10 GLY B CA 1
ATOM 3018 C C . GLY B 1 10 ? 9.703 -32.625 -16.391 1 96.25 10 GLY B C 1
ATOM 3019 O O . GLY B 1 10 ? 9.633 -31.875 -15.406 1 96.25 10 GLY B O 1
ATOM 3020 N N . LEU B 1 11 ? 10.008 -33.844 -16.141 1 96.19 11 LEU B N 1
ATOM 3021 C CA . LEU B 1 11 ? 10.625 -34.375 -14.93 1 96.19 11 LEU B CA 1
ATOM 3022 C C . LEU B 1 11 ? 12.148 -34.281 -15.023 1 96.19 11 LEU B C 1
ATOM 3024 O O . LEU B 1 11 ? 12.758 -34.906 -15.906 1 96.19 11 LEU B O 1
ATOM 3028 N N . PRO B 1 12 ? 12.75 -33.5 -14.125 1 94.75 12 PRO B N 1
ATOM 3029 C CA . PRO B 1 12 ? 14.18 -33.219 -14.273 1 94.75 12 PRO B CA 1
ATOM 3030 C C . PRO B 1 12 ? 15.047 -34.469 -14.125 1 94.75 12 PRO B C 1
ATOM 3032 O O . PRO B 1 12 ? 14.836 -35.281 -13.211 1 94.75 12 PRO B O 1
ATOM 3035 N N . SER B 1 13 ? 16.047 -34.594 -14.984 1 93.81 13 SER B N 1
ATOM 3036 C CA . SER B 1 13 ? 16.984 -35.719 -14.945 1 93.81 13 SER B CA 1
ATOM 3037 C C . SER B 1 13 ? 18.375 -35.25 -14.531 1 93.81 13 SER B C 1
ATOM 3039 O O . SER B 1 13 ? 19.219 -36.062 -14.133 1 93.81 13 SER B O 1
ATOM 3041 N N . ALA B 1 14 ? 18.594 -34 -14.633 1 87.62 14 ALA B N 1
ATOM 3042 C CA . ALA B 1 14 ? 19.922 -33.438 -14.398 1 87.62 14 ALA B CA 1
ATOM 3043 C C . ALA B 1 14 ? 20.312 -33.531 -12.93 1 87.62 14 ALA B C 1
ATOM 3045 O O . ALA B 1 14 ? 19.438 -33.594 -12.055 1 87.62 14 ALA B O 1
ATOM 3046 N N . SER B 1 15 ? 21.594 -33.625 -12.727 1 83.38 15 SER B N 1
ATOM 3047 C CA . SER B 1 15 ? 22.109 -33.562 -11.367 1 83.38 15 SER B CA 1
ATOM 3048 C C . SER B 1 15 ? 21.875 -32.188 -10.742 1 83.38 15 SER B C 1
ATOM 3050 O O . SER B 1 15 ? 21.625 -31.203 -11.453 1 83.38 15 SER B O 1
ATOM 3052 N N . ALA B 1 16 ? 21.938 -32.188 -9.461 1 79.44 16 ALA B N 1
ATOM 3053 C CA . ALA B 1 16 ? 21.672 -30.953 -8.719 1 79.44 16 ALA B CA 1
ATOM 3054 C C . ALA B 1 16 ? 22.578 -29.828 -9.203 1 79.44 16 ALA B C 1
ATOM 3056 O O . ALA B 1 16 ? 22.156 -28.672 -9.328 1 79.44 16 ALA B O 1
ATOM 3057 N N . GLU B 1 17 ? 23.75 -30.125 -9.484 1 80.12 17 GLU B N 1
ATOM 3058 C CA . GLU B 1 17 ? 24.766 -29.141 -9.875 1 80.12 17 GLU B CA 1
ATOM 3059 C C . GLU B 1 17 ? 24.453 -28.547 -11.258 1 80.12 17 GLU B C 1
ATOM 3061 O O . GLU B 1 17 ? 24.766 -27.391 -11.523 1 80.12 17 GLU B O 1
ATOM 3066 N N . ASN B 1 18 ? 23.781 -29.344 -12.016 1 83.69 18 ASN B N 1
ATOM 3067 C CA . ASN B 1 18 ? 23.562 -28.922 -13.391 1 83.69 18 ASN B CA 1
ATOM 3068 C C . ASN B 1 18 ? 22.109 -28.547 -13.633 1 83.69 18 ASN B C 1
ATOM 3070 O O . ASN B 1 18 ? 21.734 -28.172 -14.742 1 83.69 18 ASN B O 1
ATOM 3074 N N . TYR B 1 19 ? 21.406 -28.594 -12.625 1 84.44 19 TYR B N 1
ATOM 3075 C CA . TYR B 1 19 ? 19.984 -28.359 -12.781 1 84.44 19 TYR B CA 1
ATOM 3076 C C . TYR B 1 19 ? 19.672 -26.875 -12.695 1 84.44 19 TYR B C 1
ATOM 3078 O O . TYR B 1 19 ? 20.219 -26.156 -11.844 1 84.44 19 TYR B O 1
ATOM 3086 N N . GLU B 1 20 ? 18.891 -26.406 -13.617 1 87.25 20 GLU B N 1
ATOM 3087 C CA . GLU B 1 20 ? 18.281 -25.062 -13.57 1 87.25 20 GLU B CA 1
ATOM 3088 C C . GLU B 1 20 ? 16.766 -25.141 -13.633 1 87.25 20 GLU B C 1
ATOM 3090 O O . GLU B 1 20 ? 16.203 -25.781 -14.516 1 87.25 20 GLU B O 1
ATOM 3095 N N . GLY B 1 21 ? 16.172 -24.641 -12.609 1 89.31 21 GLY B N 1
ATOM 3096 C CA . GLY B 1 21 ? 14.719 -24.688 -12.484 1 89.31 21 GLY B CA 1
ATOM 3097 C C . GLY B 1 21 ? 14.242 -24.812 -11.047 1 89.31 21 GLY B C 1
ATOM 3098 O O . GLY B 1 21 ? 15.047 -24.734 -10.117 1 89.31 21 GLY B O 1
ATOM 3099 N N . THR B 1 22 ? 12.953 -25 -10.844 1 88.12 22 THR B N 1
ATOM 3100 C CA . THR B 1 22 ? 12.406 -24.984 -9.492 1 88.12 22 THR B CA 1
ATOM 3101 C C . THR B 1 22 ? 11.961 -26.375 -9.078 1 88.12 22 THR B C 1
ATOM 3103 O O . THR B 1 22 ? 11.453 -26.578 -7.973 1 88.12 22 THR B O 1
ATOM 3106 N N . SER B 1 23 ? 12.094 -27.391 -9.945 1 91.56 23 SER B N 1
ATOM 3107 C CA . SER B 1 23 ? 11.711 -28.766 -9.672 1 91.56 23 SER B CA 1
ATOM 3108 C C . SER B 1 23 ? 10.242 -28.859 -9.273 1 91.56 23 SER B C 1
ATOM 3110 O O . SER B 1 23 ? 9.883 -29.609 -8.359 1 91.56 23 SER B O 1
ATOM 3112 N N . TRP B 1 24 ? 9.438 -28.109 -9.914 1 95.62 24 TRP B N 1
ATOM 3113 C CA . TRP B 1 24 ? 8.023 -28.047 -9.57 1 95.62 24 TRP B CA 1
ATOM 3114 C C . TRP B 1 24 ? 7.34 -29.391 -9.852 1 95.62 24 TRP B C 1
ATOM 3116 O O . TRP B 1 24 ? 6.523 -29.859 -9.055 1 95.62 24 TRP B O 1
ATOM 3126 N N . SER B 1 25 ? 7.672 -30.047 -10.977 1 96.88 25 SER B N 1
ATOM 3127 C CA . SER B 1 25 ? 7.074 -31.344 -11.297 1 96.88 25 SER B CA 1
ATOM 3128 C C . SER B 1 25 ? 7.367 -32.375 -10.219 1 96.88 25 SER B C 1
ATOM 3130 O O . SER B 1 25 ? 6.496 -33.156 -9.852 1 96.88 25 SER B O 1
ATOM 3132 N N . VAL B 1 26 ? 8.547 -32.281 -9.633 1 97 26 VAL B N 1
ATOM 3133 C CA . VAL B 1 26 ? 8.984 -33.219 -8.609 1 97 26 VAL B CA 1
ATOM 3134 C C . VAL B 1 26 ? 8.266 -32.938 -7.297 1 97 26 VAL B C 1
ATOM 3136 O O . VAL B 1 26 ? 7.754 -33.844 -6.645 1 97 26 VAL B O 1
ATOM 3139 N N . ASN B 1 27 ? 8.156 -31.672 -6.973 1 97.38 27 ASN B N 1
ATOM 3140 C CA . ASN B 1 27 ? 7.703 -31.281 -5.641 1 97.38 27 ASN B CA 1
ATOM 3141 C C . ASN B 1 27 ? 6.184 -31.172 -5.578 1 97.38 27 ASN B C 1
ATOM 3143 O O . ASN B 1 27 ? 5.586 -31.406 -4.523 1 97.38 27 ASN B O 1
ATOM 3147 N N . ALA B 1 28 ? 5.57 -30.875 -6.707 1 98.12 28 ALA B N 1
ATOM 3148 C CA . ALA B 1 28 ? 4.148 -30.547 -6.676 1 98.12 28 ALA B CA 1
ATOM 3149 C C . ALA B 1 28 ? 3.312 -31.656 -7.309 1 98.12 28 ALA B C 1
ATOM 3151 O O . ALA B 1 28 ? 2.221 -31.969 -6.824 1 98.12 28 ALA B O 1
ATOM 3152 N N . HIS B 1 29 ? 3.812 -32.312 -8.352 1 98.62 29 HIS B N 1
ATOM 3153 C CA . HIS B 1 29 ? 3.004 -33.281 -9.102 1 98.62 29 HIS B CA 1
ATOM 3154 C C . HIS B 1 29 ? 3.297 -34.719 -8.672 1 98.62 29 HIS B C 1
ATOM 3156 O O . HIS B 1 29 ? 2.373 -35.469 -8.406 1 98.62 29 HIS B O 1
ATOM 3162 N N . LEU B 1 30 ? 4.531 -35.062 -8.523 1 98.31 30 LEU B N 1
ATOM 3163 C CA . LEU B 1 30 ? 4.945 -36.438 -8.328 1 98.31 30 LEU B CA 1
ATOM 3164 C C . LEU B 1 30 ? 4.379 -37 -7.027 1 98.31 30 LEU B C 1
ATOM 3166 O O . LEU B 1 30 ? 3.885 -38.125 -6.992 1 98.31 30 LEU B O 1
ATOM 3170 N N . PRO B 1 31 ? 4.438 -36.188 -5.949 1 98.06 31 PRO B N 1
ATOM 3171 C CA . PRO B 1 31 ? 3.955 -36.75 -4.688 1 98.06 31 PRO B CA 1
ATOM 3172 C C . PRO B 1 31 ? 2.5 -37.188 -4.762 1 98.06 31 PRO B C 1
ATOM 3174 O O . PRO B 1 31 ? 2.121 -38.188 -4.109 1 98.06 31 PRO B O 1
ATOM 3177 N N . PHE B 1 32 ? 1.695 -36.531 -5.496 1 98.31 32 PHE B N 1
ATOM 3178 C CA . PHE B 1 32 ? 0.297 -36.938 -5.652 1 98.31 32 PHE B CA 1
ATOM 3179 C C . PHE B 1 32 ? 0.154 -38.062 -6.676 1 98.31 32 PHE B C 1
ATOM 3181 O O . PHE B 1 32 ? -0.498 -39.062 -6.406 1 98.31 32 PHE B O 1
ATOM 3188 N N . LEU B 1 33 ? 0.827 -37.906 -7.84 1 98.25 33 LEU B N 1
ATOM 3189 C CA . LEU B 1 33 ? 0.625 -38.812 -8.977 1 98.25 33 LEU B CA 1
ATOM 3190 C C . LEU B 1 33 ? 1.145 -40.219 -8.664 1 98.25 33 LEU B C 1
ATOM 3192 O O . LEU B 1 33 ? 0.629 -41.188 -9.188 1 98.25 33 LEU B O 1
ATOM 3196 N N . THR B 1 34 ? 2.123 -40.312 -7.816 1 97.06 34 THR B N 1
ATOM 3197 C CA . THR B 1 34 ? 2.709 -41.594 -7.527 1 97.06 34 THR B CA 1
ATOM 3198 C C . THR B 1 34 ? 1.945 -42.312 -6.41 1 97.06 34 THR B C 1
ATOM 3200 O O . THR B 1 34 ? 2.1 -43.5 -6.203 1 97.06 34 THR B O 1
ATOM 3203 N N . LYS B 1 35 ? 1.126 -41.594 -5.715 1 95.69 35 LYS B N 1
ATOM 3204 C CA . LYS B 1 35 ? 0.421 -42.156 -4.578 1 95.69 35 LYS B CA 1
ATOM 3205 C C . LYS B 1 35 ? -1.058 -42.375 -4.891 1 95.69 35 LYS B C 1
ATOM 3207 O O . LYS B 1 35 ? -1.727 -43.188 -4.254 1 95.69 35 LYS B O 1
ATOM 3212 N N . SER B 1 36 ? -1.53 -41.688 -5.805 1 96.69 36 SER B N 1
ATOM 3213 C CA . SER B 1 36 ? -2.957 -41.719 -6.109 1 96.69 36 SER B CA 1
ATOM 3214 C C . SER B 1 36 ? -3.363 -43.031 -6.793 1 96.69 36 SER B C 1
ATOM 3216 O O . SER B 1 36 ? -2.713 -43.469 -7.746 1 96.69 36 SER B O 1
ATOM 3218 N N . PRO B 1 37 ? -4.457 -43.625 -6.344 1 96.69 37 PRO B N 1
ATOM 3219 C CA . PRO B 1 37 ? -4.988 -44.781 -7.082 1 96.69 37 PRO B CA 1
ATOM 3220 C C . PRO B 1 37 ? -5.773 -44.375 -8.328 1 96.69 37 PRO B C 1
ATOM 3222 O O . PRO B 1 37 ? -6.16 -45.219 -9.125 1 96.69 37 PRO B O 1
ATOM 3225 N N . ASN B 1 38 ? -5.996 -43.062 -8.438 1 98.12 38 ASN B N 1
ATOM 3226 C CA . ASN B 1 38 ? -6.871 -42.594 -9.492 1 98.12 38 ASN B CA 1
ATOM 3227 C C . ASN B 1 38 ? -6.07 -42.094 -10.695 1 98.12 38 ASN B C 1
ATOM 3229 O O . ASN B 1 38 ? -6.641 -41.75 -11.734 1 98.12 38 ASN B O 1
ATOM 3233 N N . TYR B 1 39 ? -4.77 -42.031 -10.562 1 98.44 39 TYR B N 1
ATOM 3234 C CA . TYR B 1 39 ? -3.865 -41.625 -11.617 1 98.44 39 TYR B CA 1
ATOM 3235 C C . TYR B 1 39 ? -2.686 -42.562 -11.75 1 98.44 39 TYR B C 1
ATOM 3237 O O . TYR B 1 39 ? -2.279 -43.188 -10.773 1 98.44 39 TYR B O 1
ATOM 3245 N N . GLU B 1 40 ? -2.176 -42.625 -12.945 1 97.94 40 GLU B N 1
ATOM 3246 C CA . GLU B 1 40 ? -0.998 -43.438 -13.203 1 97.94 40 GLU B CA 1
ATOM 3247 C C . GLU B 1 40 ? -0.109 -42.812 -14.273 1 97.94 40 GLU B C 1
ATOM 3249 O O . GLU B 1 40 ? -0.572 -42.531 -15.375 1 97.94 40 GLU B O 1
ATOM 3254 N N . ILE B 1 41 ? 1.133 -42.625 -13.898 1 98.56 41 ILE B N 1
ATOM 3255 C CA . ILE B 1 41 ? 2.074 -42.156 -14.914 1 98.56 41 ILE B CA 1
ATOM 3256 C C . ILE B 1 41 ? 2.434 -43.281 -15.859 1 98.56 41 ILE B C 1
ATOM 3258 O O . ILE B 1 41 ? 3.01 -44.312 -15.43 1 98.56 41 ILE B O 1
ATOM 3262 N N . VAL B 1 42 ? 2.164 -43.094 -17.125 1 98.69 42 VAL B N 1
ATOM 3263 C CA . VAL B 1 42 ? 2.398 -44.188 -18.062 1 98.69 42 VAL B CA 1
ATOM 3264 C C . VAL B 1 42 ? 3.447 -43.781 -19.094 1 98.69 42 VAL B C 1
ATOM 3266 O O . VAL B 1 42 ? 3.979 -44.625 -19.812 1 98.69 42 VAL B O 1
ATOM 3269 N N . ALA B 1 43 ? 3.729 -42.5 -19.125 1 98.88 43 ALA B N 1
ATOM 3270 C CA . ALA B 1 43 ? 4.715 -42 -20.078 1 98.88 43 ALA B CA 1
ATOM 3271 C C . ALA B 1 43 ? 5.383 -40.75 -19.547 1 98.88 43 ALA B C 1
ATOM 3273 O O . ALA B 1 43 ? 4.781 -39.969 -18.781 1 98.88 43 ALA B O 1
ATOM 3274 N N . LEU B 1 44 ? 6.629 -40.594 -19.938 1 98.69 44 LEU B N 1
ATOM 3275 C CA . LEU B 1 44 ? 7.406 -39.406 -19.625 1 98.69 44 LEU B CA 1
ATOM 3276 C C . LEU B 1 44 ? 8.039 -38.812 -20.875 1 98.69 44 LEU B C 1
ATOM 3278 O O . LEU B 1 44 ? 8.625 -39.531 -21.672 1 98.69 44 LEU B O 1
ATOM 3282 N N . LEU B 1 45 ? 7.836 -37.469 -21.047 1 98.69 45 LEU B N 1
ATOM 3283 C CA . LEU B 1 45 ? 8.508 -36.75 -22.109 1 98.69 45 LEU B CA 1
ATOM 3284 C C . LEU B 1 45 ? 9.523 -35.75 -21.531 1 98.69 45 LEU B C 1
ATOM 3286 O O . LEU B 1 45 ? 9.18 -34.906 -20.703 1 98.69 45 LEU B O 1
ATOM 3290 N N . ASN B 1 46 ? 10.75 -35.906 -21.875 1 97.56 46 ASN B N 1
ATOM 3291 C CA . ASN B 1 46 ? 11.82 -34.938 -21.609 1 97.56 46 ASN B CA 1
ATOM 3292 C C . ASN B 1 46 ? 12.477 -34.469 -22.891 1 97.56 46 ASN B C 1
ATOM 3294 O O . ASN B 1 46 ? 11.898 -34.594 -23.984 1 97.56 46 ASN B O 1
ATOM 3298 N N . SER B 1 47 ? 13.578 -33.719 -22.766 1 95.38 47 SER B N 1
ATOM 3299 C CA . SER B 1 47 ? 14.242 -33.125 -23.922 1 95.38 47 SER B CA 1
ATOM 3300 C C . SER B 1 47 ? 14.828 -34.219 -24.828 1 95.38 47 SER B C 1
ATOM 3302 O O . SER B 1 47 ? 15.109 -33.969 -26 1 95.38 47 SER B O 1
ATOM 3304 N N . SER B 1 48 ? 15.062 -35.438 -24.234 1 97.31 48 SER B N 1
ATOM 3305 C CA . SER B 1 48 ? 15.516 -36.625 -24.969 1 97.31 48 SER B CA 1
ATOM 3306 C C . SER B 1 48 ? 14.992 -37.906 -24.344 1 97.31 48 SER B C 1
ATOM 3308 O O . SER B 1 48 ? 14.57 -37.906 -23.188 1 97.31 48 SER B O 1
ATOM 3310 N N . VAL B 1 49 ? 15.016 -38.938 -25.188 1 98.25 49 VAL B N 1
ATOM 3311 C CA . VAL B 1 49 ? 14.609 -40.25 -24.672 1 98.25 49 VAL B CA 1
ATOM 3312 C C . VAL B 1 49 ? 15.508 -40.656 -23.5 1 98.25 49 VAL B C 1
ATOM 3314 O O . VAL B 1 49 ? 15.031 -41.188 -22.484 1 98.25 49 VAL B O 1
ATOM 3317 N N . GLU B 1 50 ? 16.797 -40.344 -23.641 1 97.88 50 GLU B N 1
ATOM 3318 C CA . GLU B 1 50 ? 17.75 -40.688 -22.609 1 97.88 50 GLU B CA 1
ATOM 3319 C C . GLU B 1 50 ? 17.453 -39.969 -21.312 1 97.88 50 GLU B C 1
ATOM 3321 O O . GLU B 1 50 ? 17.5 -40.531 -20.219 1 97.88 50 GLU B O 1
ATOM 3326 N N . SER B 1 51 ? 17.219 -38.688 -21.422 1 96.75 51 SER B N 1
ATOM 3327 C CA . SER B 1 51 ? 16.875 -37.906 -20.25 1 96.75 51 SER B CA 1
ATOM 3328 C C . SER B 1 51 ? 15.609 -38.406 -19.578 1 96.75 51 SER B C 1
ATOM 3330 O O . SER B 1 51 ? 15.508 -38.438 -18.359 1 96.75 51 SER B O 1
ATOM 3332 N N . ALA B 1 52 ? 14.594 -38.812 -20.391 1 98.25 52 ALA B N 1
ATOM 3333 C CA . ALA B 1 52 ? 13.352 -39.375 -19.844 1 98.25 52 ALA B CA 1
ATOM 3334 C C . ALA B 1 52 ? 13.617 -40.688 -19.109 1 98.25 52 ALA B C 1
ATOM 3336 O O . ALA B 1 52 ? 13.109 -40.875 -18 1 98.25 52 ALA B O 1
ATOM 3337 N N . LYS B 1 53 ? 14.438 -41.5 -19.703 1 98.19 53 LYS B N 1
ATOM 3338 C CA . LYS B 1 53 ? 14.781 -42.781 -19.062 1 98.19 53 LYS B CA 1
ATOM 3339 C C . LYS B 1 53 ? 15.508 -42.562 -17.75 1 98.19 53 LYS B C 1
ATOM 3341 O O . LYS B 1 53 ? 15.219 -43.219 -16.75 1 98.19 53 LYS B O 1
ATOM 3346 N N . THR B 1 54 ? 16.406 -41.625 -17.781 1 97.44 54 THR B N 1
ATOM 3347 C CA . THR B 1 54 ? 17.156 -41.281 -16.562 1 97.44 54 THR B CA 1
ATOM 3348 C C . THR B 1 54 ? 16.219 -40.812 -15.469 1 97.44 54 THR B C 1
ATOM 3350 O O . THR B 1 54 ? 16.359 -41.219 -14.305 1 97.44 54 THR B O 1
ATOM 3353 N N . ALA B 1 55 ? 15.273 -40 -15.805 1 97.56 55 ALA B N 1
ATOM 3354 C CA . ALA B 1 55 ? 14.312 -39.5 -14.828 1 97.56 55 ALA B CA 1
ATOM 3355 C C . ALA B 1 55 ? 13.438 -40.625 -14.297 1 97.56 55 ALA B C 1
ATOM 3357 O O . ALA B 1 55 ? 13.141 -40.656 -13.094 1 97.56 55 ALA B O 1
ATOM 3358 N N . ILE B 1 56 ? 12.977 -41.5 -15.164 1 98.06 56 ILE B N 1
ATOM 3359 C CA . ILE B 1 56 ? 12.156 -42.656 -14.773 1 98.06 56 ILE B CA 1
ATOM 3360 C C . ILE B 1 56 ? 12.875 -43.469 -13.703 1 98.06 56 ILE B C 1
ATOM 3362 O O . ILE B 1 56 ? 12.281 -43.844 -12.68 1 98.06 56 ILE B O 1
ATOM 3366 N N . GLN B 1 57 ? 14.148 -43.656 -13.938 1 97.5 57 GLN B N 1
ATOM 3367 C CA . GLN B 1 57 ? 14.969 -44.375 -12.984 1 97.5 57 GLN B CA 1
ATOM 3368 C C . GLN B 1 57 ? 15.188 -43.594 -11.703 1 97.5 57 GLN B C 1
ATOM 3370 O O . GLN B 1 57 ? 15.008 -44.094 -10.602 1 97.5 57 GLN B O 1
ATOM 3375 N N . LYS B 1 58 ? 15.523 -42.375 -11.883 1 96.38 58 LYS B N 1
ATOM 3376 C CA . LYS B 1 58 ? 15.859 -41.469 -10.773 1 96.38 58 LYS B CA 1
ATOM 3377 C C . LYS B 1 58 ? 14.703 -41.375 -9.781 1 96.38 58 LYS B C 1
ATOM 3379 O O . LYS B 1 58 ? 14.922 -41.375 -8.562 1 96.38 58 LYS B O 1
ATOM 3384 N N . TYR B 1 59 ? 13.5 -41.344 -10.289 1 97.06 59 TYR B N 1
ATOM 3385 C CA . TYR B 1 59 ? 12.359 -41.094 -9.414 1 97.06 59 TYR B CA 1
ATOM 3386 C C . TYR B 1 59 ? 11.57 -42.375 -9.164 1 97.06 59 TYR B C 1
ATOM 3388 O O . TYR B 1 59 ? 10.469 -42.344 -8.609 1 97.06 59 TYR B O 1
ATOM 3396 N N . GLY B 1 60 ? 12.039 -43.469 -9.609 1 96.75 60 GLY B N 1
ATOM 3397 C CA . GLY B 1 60 ? 11.477 -44.781 -9.281 1 96.75 60 GLY B CA 1
ATOM 3398 C C . GLY B 1 60 ? 10.125 -45.031 -9.93 1 96.75 60 GLY B C 1
ATOM 3399 O O . GLY B 1 60 ? 9.242 -45.625 -9.32 1 96.75 60 GLY B O 1
ATOM 3400 N N . LEU B 1 61 ? 9.914 -44.5 -11.109 1 97.31 61 LEU B N 1
ATOM 3401 C CA . LEU B 1 61 ? 8.688 -44.812 -11.844 1 97.31 61 LEU B CA 1
ATOM 3402 C C . LEU B 1 61 ? 8.695 -46.219 -12.367 1 97.31 61 LEU B C 1
ATOM 3404 O O . LEU B 1 61 ? 9.758 -46.844 -12.5 1 97.31 61 LEU B O 1
ATOM 3408 N N . PRO B 1 62 ? 7.547 -46.781 -12.633 1 95.56 62 PRO B N 1
ATOM 3409 C CA . PRO B 1 62 ? 7.488 -48.156 -13.148 1 95.56 62 PRO B CA 1
ATOM 3410 C C . PRO B 1 62 ? 8.305 -48.344 -14.422 1 95.56 62 PRO B C 1
ATOM 3412 O O . PRO B 1 62 ? 8.344 -47.438 -15.273 1 95.56 62 PRO B O 1
ATOM 3415 N N . SER B 1 63 ? 8.844 -49.5 -14.609 1 94.25 63 SER B N 1
ATOM 3416 C CA . SER B 1 63 ? 9.711 -49.781 -15.742 1 94.25 63 SER B CA 1
ATOM 3417 C C . SER B 1 63 ? 8.945 -49.75 -17.062 1 94.25 63 SER B C 1
ATOM 3419 O O . SER B 1 63 ? 9.531 -49.531 -18.125 1 94.25 63 SER B O 1
ATOM 3421 N N . GLU B 1 64 ? 7.668 -49.969 -16.953 1 96.75 64 GLU B N 1
ATOM 3422 C CA . GLU B 1 64 ? 6.824 -49.969 -18.141 1 96.75 64 GLU B CA 1
ATOM 3423 C C . GLU B 1 64 ? 6.508 -48.562 -18.609 1 96.75 64 GLU B C 1
ATOM 3425 O O . GLU B 1 64 ? 5.934 -48.375 -19.688 1 96.75 64 GLU B O 1
ATOM 3430 N N . THR B 1 65 ? 6.902 -47.562 -17.781 1 98.44 65 THR B N 1
ATOM 3431 C CA . THR B 1 65 ? 6.688 -46.188 -18.203 1 98.44 65 THR B CA 1
ATOM 3432 C C . THR B 1 65 ? 7.434 -45.906 -19.5 1 98.44 65 THR B C 1
ATOM 3434 O O . THR B 1 65 ? 8.641 -46.125 -19.594 1 98.44 65 THR B O 1
ATOM 3437 N N . LYS B 1 66 ? 6.719 -45.375 -20.438 1 98.81 66 LYS B N 1
ATOM 3438 C CA . LYS B 1 66 ? 7.324 -45.094 -21.734 1 98.81 66 LYS B CA 1
ATOM 3439 C C . LYS B 1 66 ? 8.125 -43.781 -21.688 1 98.81 66 LYS B C 1
ATOM 3441 O O . LYS B 1 66 ? 7.727 -42.844 -21.016 1 98.81 66 LYS B O 1
ATOM 3446 N N . ALA B 1 67 ? 9.242 -43.812 -22.344 1 98.62 67 ALA B N 1
ATOM 3447 C CA . ALA B 1 67 ? 10.117 -42.656 -22.422 1 98.62 67 ALA B CA 1
ATOM 3448 C C . ALA B 1 67 ? 10.086 -42.031 -23.797 1 98.62 67 ALA B C 1
ATOM 3450 O O . ALA B 1 67 ? 10.344 -42.688 -24.797 1 98.62 67 ALA B O 1
ATOM 3451 N N . TYR B 1 68 ? 9.734 -40.781 -23.859 1 98.69 68 TYR B N 1
ATOM 3452 C CA . TYR B 1 68 ? 9.664 -40.062 -25.125 1 98.69 68 TYR B CA 1
ATOM 3453 C C . TYR B 1 68 ? 10.617 -38.875 -25.141 1 98.69 68 TYR B C 1
ATOM 3455 O O . TYR B 1 68 ? 10.875 -38.281 -24.094 1 98.69 68 TYR B O 1
ATOM 3463 N N . GLY B 1 69 ? 11.094 -38.469 -26.297 1 98.31 69 GLY B N 1
ATOM 3464 C CA . GLY B 1 69 ? 11.867 -37.25 -26.531 1 98.31 69 GLY B CA 1
ATOM 3465 C C . GLY B 1 69 ? 11.219 -36.312 -27.516 1 98.31 69 GLY B C 1
ATOM 3466 O O . GLY B 1 69 ? 11.711 -35.219 -27.75 1 98.31 69 GLY B O 1
ATOM 3467 N N . ASP B 1 70 ? 10.148 -36.781 -28.031 1 98.25 70 ASP B N 1
ATOM 3468 C CA . ASP B 1 70 ? 9.391 -36.031 -29.031 1 98.25 70 ASP B CA 1
ATOM 3469 C C . ASP B 1 70 ? 7.934 -35.875 -28.609 1 98.25 70 ASP B C 1
ATOM 3471 O O . ASP B 1 70 ? 7.227 -36.875 -28.422 1 98.25 70 ASP B O 1
ATOM 3475 N N . PRO B 1 71 ? 7.48 -34.625 -28.578 1 98.69 71 PRO B N 1
ATOM 3476 C CA . PRO B 1 71 ? 6.094 -34.406 -28.172 1 98.69 71 PRO B CA 1
ATOM 3477 C C . PRO B 1 71 ? 5.082 -35.125 -29.047 1 98.69 71 PRO B C 1
ATOM 3479 O O . PRO B 1 71 ? 4.027 -35.531 -28.562 1 98.69 71 PRO B O 1
ATOM 3482 N N . GLN B 1 72 ? 5.375 -35.281 -30.297 1 98.62 72 GLN B N 1
ATOM 3483 C CA . GLN B 1 72 ? 4.465 -35.969 -31.219 1 98.62 72 GLN B CA 1
ATOM 3484 C C . GLN B 1 72 ? 4.285 -37.438 -30.812 1 98.62 72 GLN B C 1
ATOM 3486 O O . GLN B 1 72 ? 3.189 -38 -30.922 1 98.62 72 GLN B O 1
ATOM 3491 N N . ASP B 1 73 ? 5.391 -38.062 -30.375 1 98.75 73 ASP B N 1
ATOM 3492 C CA . ASP B 1 73 ? 5.312 -39.438 -29.953 1 98.75 73 ASP B CA 1
ATOM 3493 C C . ASP B 1 73 ? 4.395 -39.594 -28.75 1 98.75 73 ASP B C 1
ATOM 3495 O O . ASP B 1 73 ? 3.611 -40.562 -28.672 1 98.75 73 ASP B O 1
ATOM 3499 N N . LEU B 1 74 ? 4.535 -38.719 -27.844 1 98.75 74 LEU B N 1
ATOM 3500 C CA . LEU B 1 74 ? 3.656 -38.719 -26.672 1 98.75 74 LEU B CA 1
ATOM 3501 C C . LEU B 1 74 ? 2.199 -38.562 -27.094 1 98.75 74 LEU B C 1
ATOM 3503 O O . LEU B 1 74 ? 1.314 -39.25 -26.594 1 98.75 74 LEU B O 1
ATOM 3507 N N . ALA B 1 75 ? 1.935 -37.594 -28 1 98.75 75 ALA B N 1
ATOM 3508 C CA . ALA B 1 75 ? 0.587 -37.312 -28.484 1 98.75 75 ALA B CA 1
ATOM 3509 C C . ALA B 1 75 ? -0.03 -38.531 -29.156 1 98.75 75 ALA B C 1
ATOM 3511 O O . ALA B 1 75 ? -1.242 -38.75 -29.062 1 98.75 75 ALA B O 1
ATOM 3512 N N . ASN B 1 76 ? 0.784 -39.344 -29.781 1 98.5 76 ASN B N 1
ATOM 3513 C CA . ASN B 1 76 ? 0.323 -40.5 -30.547 1 98.5 76 ASN B CA 1
ATOM 3514 C C . ASN B 1 76 ? 0.048 -41.688 -29.656 1 98.5 76 ASN B C 1
ATOM 3516 O O . ASN B 1 76 ? -0.539 -42.688 -30.094 1 98.5 76 ASN B O 1
ATOM 3520 N N . ASP B 1 77 ? 0.518 -41.656 -28.438 1 98.62 77 ASP B N 1
ATOM 3521 C CA . ASP B 1 77 ? 0.392 -42.812 -27.547 1 98.62 77 ASP B CA 1
ATOM 3522 C C . ASP B 1 77 ? -1.057 -43 -27.109 1 98.62 77 ASP B C 1
ATOM 3524 O O . ASP B 1 77 ? -1.596 -42.188 -26.359 1 98.62 77 ASP B O 1
ATOM 3528 N N . PRO B 1 78 ? -1.672 -44.062 -27.484 1 98.12 78 PRO B N 1
ATOM 3529 C CA . PRO B 1 78 ? -3.078 -44.281 -27.125 1 98.12 78 PRO B CA 1
ATOM 3530 C C . PRO B 1 78 ? -3.279 -44.562 -25.641 1 98.12 78 PRO B C 1
ATOM 3532 O O . PRO B 1 78 ? -4.41 -44.531 -25.156 1 98.12 78 PRO B O 1
ATOM 3535 N N . ASP B 1 79 ? -2.203 -44.812 -24.938 1 97.88 79 ASP B N 1
ATOM 3536 C CA . ASP B 1 79 ? -2.305 -45.188 -23.531 1 97.88 79 ASP B CA 1
ATOM 3537 C C . ASP B 1 79 ? -2.229 -43.938 -22.641 1 97.88 79 ASP B C 1
ATOM 3539 O O . ASP B 1 79 ? -2.205 -44.062 -21.406 1 97.88 79 ASP B O 1
ATOM 3543 N N . VAL B 1 80 ? -2.172 -42.781 -23.219 1 98.75 80 VAL B N 1
ATOM 3544 C CA . VAL B 1 80 ? -2.117 -41.531 -22.453 1 98.75 80 VAL B CA 1
ATOM 3545 C C . VAL B 1 80 ? -3.461 -40.812 -22.547 1 98.75 80 VAL B C 1
ATOM 3547 O O . VAL B 1 80 ? -3.924 -40.5 -23.641 1 98.75 80 VAL B O 1
ATOM 3550 N N . ASP B 1 81 ? -4.047 -40.562 -21.359 1 98.44 81 ASP B N 1
ATOM 3551 C CA . ASP B 1 81 ? -5.332 -39.875 -21.281 1 98.44 81 ASP B CA 1
ATOM 3552 C C . ASP B 1 81 ? -5.133 -38.375 -21.016 1 98.44 81 ASP B C 1
ATOM 3554 O O . ASP B 1 81 ? -5.891 -37.562 -21.531 1 98.44 81 ASP B O 1
ATOM 3558 N N . LEU B 1 82 ? -4.199 -38.031 -20.203 1 98.88 82 LEU B N 1
ATOM 3559 C CA . LEU B 1 82 ? -3.926 -36.688 -19.734 1 98.88 82 LEU B CA 1
ATOM 3560 C C . LEU B 1 82 ? -2.441 -36.344 -19.859 1 98.88 82 LEU B C 1
ATOM 3562 O O . LEU B 1 82 ? -1.594 -37.094 -19.344 1 98.88 82 LEU B O 1
ATOM 3566 N N . VAL B 1 83 ? -2.16 -35.344 -20.578 1 98.94 83 VAL B N 1
ATOM 3567 C CA . VAL B 1 83 ? -0.793 -34.844 -20.672 1 98.94 83 VAL B CA 1
ATOM 3568 C C . VAL B 1 83 ? -0.592 -33.688 -19.672 1 98.94 83 VAL B C 1
ATOM 3570 O O . VAL B 1 83 ? -1.355 -32.719 -19.672 1 98.94 83 VAL B O 1
ATOM 3573 N N . VAL B 1 84 ? 0.382 -33.781 -18.766 1 98.88 84 VAL B N 1
ATOM 3574 C CA . VAL B 1 84 ? 0.704 -32.75 -17.781 1 98.88 84 VAL B CA 1
ATOM 3575 C C . VAL B 1 84 ? 2.043 -32.125 -18.109 1 98.88 84 VAL B C 1
ATOM 3577 O O . VAL B 1 84 ? 3.076 -32.781 -18.156 1 98.88 84 VAL B O 1
ATOM 3580 N N . CYS B 1 85 ? 1.985 -30.828 -18.328 1 98.75 85 CYS B N 1
ATOM 3581 C CA . CYS B 1 85 ? 3.172 -30.109 -18.766 1 98.75 85 CYS B CA 1
ATOM 3582 C C . CYS B 1 85 ? 3.699 -29.203 -17.656 1 98.75 85 CYS B C 1
ATOM 3584 O O . CYS B 1 85 ? 3.016 -28.266 -17.234 1 98.75 85 CYS B O 1
ATOM 3586 N N . SER B 1 86 ? 4.879 -29.438 -17.188 1 96.81 86 SER B N 1
ATOM 3587 C CA . SER B 1 86 ? 5.57 -28.656 -16.172 1 96.81 86 SER B CA 1
ATOM 3588 C C . SER B 1 86 ? 7.012 -28.375 -16.578 1 96.81 86 SER B C 1
ATOM 3590 O O . SER B 1 86 ? 7.953 -28.875 -15.953 1 96.81 86 SER B O 1
ATOM 3592 N N . VAL B 1 87 ? 7.242 -27.656 -17.641 1 96.44 87 VAL B N 1
ATOM 3593 C CA . VAL B 1 87 ? 8.539 -27.203 -18.156 1 96.44 87 VAL B CA 1
ATOM 3594 C C . VAL B 1 87 ? 8.609 -25.688 -18.125 1 96.44 87 VAL B C 1
ATOM 3596 O O . VAL B 1 87 ? 7.734 -25.016 -17.562 1 96.44 87 VAL B O 1
ATOM 3599 N N . ARG B 1 88 ? 9.734 -25.141 -18.547 1 95.62 88 ARG B N 1
ATOM 3600 C CA . ARG B 1 88 ? 9.859 -23.688 -18.562 1 95.62 88 ARG B CA 1
ATOM 3601 C C . ARG B 1 88 ? 8.766 -23.047 -19.422 1 95.62 88 ARG B C 1
ATOM 3603 O O . ARG B 1 88 ? 8.383 -23.594 -20.453 1 95.62 88 ARG B O 1
ATOM 3610 N N . VAL B 1 89 ? 8.352 -21.938 -19.109 1 97.5 89 VAL B N 1
ATOM 3611 C CA . VAL B 1 89 ? 7.117 -21.312 -19.562 1 97.5 89 VAL B CA 1
ATOM 3612 C C . VAL B 1 89 ? 7.133 -21.188 -21.094 1 97.5 89 VAL B C 1
ATOM 3614 O O . VAL B 1 89 ? 6.145 -21.516 -21.75 1 97.5 89 VAL B O 1
ATOM 3617 N N . ASP B 1 90 ? 8.234 -20.766 -21.656 1 96.31 90 ASP B N 1
ATOM 3618 C CA . ASP B 1 90 ? 8.289 -20.484 -23.094 1 96.31 90 ASP B CA 1
ATOM 3619 C C . ASP B 1 90 ? 8.266 -21.781 -23.906 1 96.31 90 ASP B C 1
ATOM 3621 O O . ASP B 1 90 ? 8.227 -21.75 -25.125 1 96.31 90 ASP B O 1
ATOM 3625 N N . ARG B 1 91 ? 8.203 -22.922 -23.203 1 96.88 91 ARG B N 1
ATOM 3626 C CA . ARG B 1 91 ? 8.211 -24.203 -23.875 1 96.88 91 ARG B CA 1
ATOM 3627 C C . ARG B 1 91 ? 6.836 -24.875 -23.797 1 96.88 91 ARG B C 1
ATOM 3629 O O . ARG B 1 91 ? 6.609 -25.922 -24.406 1 96.88 91 ARG B O 1
ATOM 3636 N N . HIS B 1 92 ? 5.934 -24.297 -23.094 1 98.56 92 HIS B N 1
ATOM 3637 C CA . HIS B 1 92 ? 4.645 -24.938 -22.844 1 98.56 92 HIS B CA 1
ATOM 3638 C C . HIS B 1 92 ? 3.934 -25.281 -24.156 1 98.56 92 HIS B C 1
ATOM 3640 O O . HIS B 1 92 ? 3.736 -26.453 -24.469 1 98.56 92 HIS B O 1
ATOM 3646 N N . PHE B 1 93 ? 3.662 -24.266 -24.938 1 98.44 93 PHE B N 1
ATOM 3647 C CA . PHE B 1 93 ? 2.893 -24.484 -26.156 1 98.44 93 PHE B CA 1
ATOM 3648 C C . PHE B 1 93 ? 3.629 -25.438 -27.094 1 98.44 93 PHE B C 1
ATOM 3650 O O . PHE B 1 93 ? 3.018 -26.328 -27.688 1 98.44 93 PHE B O 1
ATOM 3657 N N . LEU B 1 94 ? 4.934 -25.266 -27.172 1 97.12 94 LEU B N 1
ATOM 3658 C CA . LEU B 1 94 ? 5.762 -26.094 -28.031 1 97.12 94 LEU B CA 1
ATOM 3659 C C . LEU B 1 94 ? 5.633 -27.562 -27.656 1 97.12 94 LEU B C 1
ATOM 3661 O O . LEU B 1 94 ? 5.648 -28.438 -28.531 1 97.12 94 LEU B O 1
ATOM 3665 N N . THR B 1 95 ? 5.449 -27.859 -26.438 1 98.31 95 THR B N 1
ATOM 3666 C CA . THR B 1 95 ? 5.484 -29.234 -25.969 1 98.31 95 THR B CA 1
ATOM 3667 C C . THR B 1 95 ? 4.09 -29.844 -26 1 98.31 95 THR B C 1
ATOM 3669 O O . THR B 1 95 ? 3.941 -31.047 -26.234 1 98.31 95 THR B O 1
ATOM 3672 N N . VAL B 1 96 ? 3.027 -29.047 -25.812 1 98.69 96 VAL B N 1
ATOM 3673 C CA . VAL B 1 96 ? 1.713 -29.656 -25.625 1 98.69 96 VAL B CA 1
ATOM 3674 C C . VAL B 1 96 ? 0.906 -29.531 -26.922 1 98.69 96 VAL B C 1
ATOM 3676 O O . VAL B 1 96 ? -0.157 -30.141 -27.062 1 98.69 96 VAL B O 1
ATOM 3679 N N . ARG B 1 97 ? 1.403 -28.781 -27.906 1 98.69 97 ARG B N 1
ATOM 3680 C CA . ARG B 1 97 ? 0.668 -28.516 -29.141 1 98.69 97 ARG B CA 1
ATOM 3681 C C . ARG B 1 97 ? 0.224 -29.812 -29.797 1 98.69 97 ARG B C 1
ATOM 3683 O O . ARG B 1 97 ? -0.956 -29.984 -30.109 1 98.69 97 ARG B O 1
ATOM 3690 N N . PRO B 1 98 ? 1.089 -30.844 -30 1 98.81 98 PRO B N 1
ATOM 3691 C CA . PRO B 1 98 ? 0.645 -32.094 -30.641 1 98.81 98 PRO B CA 1
ATOM 3692 C C . PRO B 1 98 ? -0.459 -32.781 -29.859 1 98.81 98 PRO B C 1
ATOM 3694 O O . PRO B 1 98 ? -1.372 -33.375 -30.453 1 98.81 98 PRO B O 1
ATOM 3697 N N . SER B 1 99 ? -0.378 -32.75 -28.562 1 98.88 99 SER B N 1
ATOM 3698 C CA . SER B 1 99 ? -1.382 -33.406 -27.719 1 98.88 99 SER B CA 1
ATOM 3699 C C . SER B 1 99 ? -2.736 -32.719 -27.844 1 98.88 99 SER B C 1
ATOM 3701 O O . SER B 1 99 ? -3.775 -33.375 -27.875 1 98.88 99 SER B O 1
ATOM 3703 N N . LEU B 1 100 ? -2.713 -31.391 -27.906 1 98.81 100 LEU B N 1
ATOM 3704 C CA . LEU B 1 100 ? -3.947 -30.641 -28.109 1 98.81 100 LEU B CA 1
ATOM 3705 C C . LEU B 1 100 ? -4.59 -31.016 -29.438 1 98.81 100 LEU B C 1
ATOM 3707 O O . LEU B 1 100 ? -5.801 -31.234 -29.516 1 98.81 100 LEU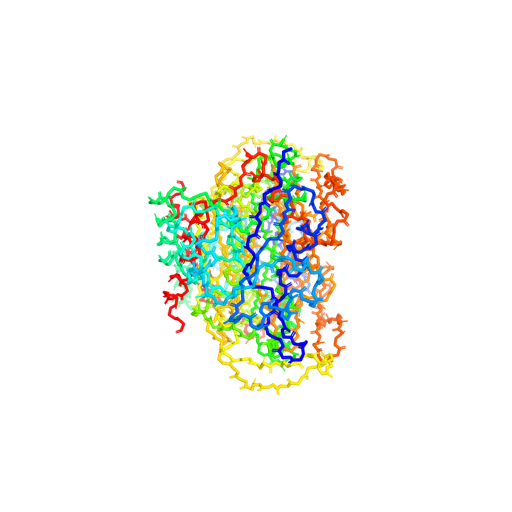 B O 1
ATOM 3711 N N . ILE B 1 101 ? -3.771 -31.094 -30.453 1 98.62 101 ILE B N 1
ATOM 3712 C CA . ILE B 1 101 ? -4.258 -31.422 -31.781 1 98.62 101 ILE B CA 1
ATOM 3713 C C . ILE B 1 101 ? -4.848 -32.844 -31.781 1 98.62 101 ILE B C 1
ATOM 3715 O O . ILE B 1 101 ? -5.848 -33.094 -32.469 1 98.62 101 ILE B O 1
ATOM 3719 N N . ALA B 1 102 ? -4.293 -33.75 -31 1 98.56 102 ALA B N 1
ATOM 3720 C CA . ALA B 1 102 ? -4.758 -35.125 -30.891 1 98.56 102 ALA B CA 1
ATOM 3721 C C . ALA B 1 102 ? -6.031 -35.219 -30.062 1 98.56 102 ALA B C 1
ATOM 3723 O O . ALA B 1 102 ? -6.617 -36.281 -29.938 1 98.56 102 ALA B O 1
ATOM 3724 N N . GLY B 1 103 ? -6.402 -34.125 -29.453 1 98.19 103 GLY B N 1
ATOM 3725 C CA . GLY B 1 103 ? -7.625 -34.062 -28.656 1 98.19 103 GLY B CA 1
ATOM 3726 C C . GLY B 1 103 ? -7.445 -34.625 -27.266 1 98.19 103 GLY B C 1
ATOM 3727 O O . GLY B 1 103 ? -8.422 -35 -26.594 1 98.19 103 GLY B O 1
ATOM 3728 N N . LYS B 1 104 ? -6.254 -34.812 -26.828 1 98.5 104 LYS B N 1
ATOM 3729 C CA . LYS B 1 104 ? -5.992 -35.281 -25.484 1 98.5 104 LYS B CA 1
ATOM 3730 C C . LYS B 1 104 ? -6.273 -34.219 -24.438 1 98.5 104 LYS B C 1
ATOM 3732 O O . LYS B 1 104 ? -6.238 -33 -24.75 1 98.5 104 LYS B O 1
ATOM 3737 N N . ALA B 1 105 ? -6.605 -34.656 -23.203 1 98.75 105 ALA B N 1
ATOM 3738 C CA . ALA B 1 105 ? -6.641 -33.688 -22.094 1 98.75 105 ALA B CA 1
ATOM 3739 C C . ALA B 1 105 ? -5.242 -33.188 -21.781 1 98.75 105 ALA B C 1
ATOM 3741 O O . ALA B 1 105 ? -4.273 -33.938 -21.797 1 98.75 105 ALA B O 1
ATOM 3742 N N . VAL B 1 106 ? -5.18 -31.891 -21.516 1 98.94 106 VAL B N 1
ATOM 3743 C CA . VAL B 1 106 ? -3.873 -31.281 -21.281 1 98.94 106 VAL B CA 1
ATOM 3744 C C . VAL B 1 106 ? -3.92 -30.406 -20.031 1 98.94 106 VAL B C 1
ATOM 3746 O O . VAL B 1 106 ? -4.809 -29.562 -19.891 1 98.94 106 VAL B O 1
ATOM 3749 N N . TYR B 1 107 ? -3.008 -30.625 -19.094 1 98.88 107 TYR B N 1
ATOM 3750 C CA . TYR B 1 107 ? -2.691 -29.797 -17.938 1 98.88 107 TYR B CA 1
ATOM 3751 C C . TYR B 1 107 ? -1.423 -28.984 -18.172 1 98.88 107 TYR B C 1
ATOM 3753 O O . TYR B 1 107 ? -0.356 -29.547 -18.422 1 98.88 107 TYR B O 1
ATOM 3761 N N . VAL B 1 108 ? -1.544 -27.688 -18.125 1 98.88 108 VAL B N 1
ATOM 3762 C CA . VAL B 1 108 ? -0.371 -26.828 -18.25 1 98.88 108 VAL B CA 1
ATOM 3763 C C . VAL B 1 108 ? -0.201 -26 -16.984 1 98.88 108 VAL B C 1
ATOM 3765 O O . VAL B 1 108 ? -1.164 -25.406 -16.484 1 98.88 108 VAL B O 1
ATOM 3768 N N . GLU B 1 109 ? 0.957 -25.953 -16.516 1 98.31 109 GLU B N 1
ATOM 3769 C CA . GLU B 1 109 ? 1.252 -25.094 -15.375 1 98.31 109 GLU B CA 1
ATOM 3770 C C . GLU B 1 109 ? 1.112 -23.625 -15.742 1 98.31 109 GLU B C 1
ATOM 3772 O O . GLU B 1 109 ? 1.376 -23.234 -16.891 1 98.31 109 GLU B O 1
ATOM 3777 N N . TRP B 1 110 ? 0.692 -22.891 -14.773 1 98.31 110 TRP B N 1
ATOM 3778 C CA . TRP B 1 110 ? 0.664 -21.438 -14.93 1 98.31 110 TRP B CA 1
ATOM 3779 C C . TRP B 1 110 ? 2.078 -20.875 -15.008 1 98.31 110 TRP B C 1
ATOM 3781 O O . TRP B 1 110 ? 2.943 -21.234 -14.211 1 98.31 110 TRP B O 1
ATOM 3791 N N . PRO B 1 111 ? 2.277 -19.906 -15.914 1 97.94 111 PRO B N 1
ATOM 3792 C CA . PRO B 1 111 ? 1.386 -19.359 -16.938 1 97.94 111 PRO B CA 1
ATOM 3793 C C . PRO B 1 111 ? 1.234 -20.281 -18.141 1 97.94 111 PRO B C 1
ATOM 3795 O O . PRO B 1 111 ? 2.074 -21.172 -18.359 1 97.94 111 PRO B O 1
ATOM 3798 N N . LEU B 1 112 ? 0.172 -20.062 -18.906 1 98.19 112 LEU B N 1
ATOM 3799 C CA . LEU B 1 112 ? -0.043 -20.922 -20.078 1 98.19 112 LEU B CA 1
ATOM 3800 C C . LEU B 1 112 ? 1.161 -20.875 -21.016 1 98.19 112 LEU B C 1
ATOM 3802 O O . LEU B 1 112 ? 1.65 -21.906 -21.453 1 98.19 112 LEU B O 1
ATOM 3806 N N . ASP B 1 113 ? 1.589 -19.688 -21.25 1 98 113 ASP B N 1
ATOM 3807 C CA . ASP B 1 113 ? 2.801 -19.453 -22.031 1 98 113 ASP B CA 1
ATOM 3808 C C . ASP B 1 113 ? 3.32 -18.031 -21.828 1 98 113 ASP B C 1
ATOM 3810 O O . ASP B 1 113 ? 2.971 -17.375 -20.844 1 98 113 ASP B O 1
ATOM 3814 N N . ARG B 1 114 ? 4.23 -17.531 -22.656 1 97.75 114 ARG B N 1
ATOM 3815 C CA . ARG B 1 114 ? 5.074 -16.375 -22.422 1 97.75 114 ARG B CA 1
ATOM 3816 C C . ARG B 1 114 ? 4.258 -15.086 -22.469 1 97.75 114 ARG B C 1
ATOM 3818 O O . ARG B 1 114 ? 4.645 -14.07 -21.891 1 97.75 114 ARG B O 1
ATOM 3825 N N . ASN B 1 115 ? 3.18 -15.062 -23.25 1 97.69 115 ASN B N 1
ATOM 3826 C CA . ASN B 1 115 ? 2.369 -13.852 -23.359 1 97.69 115 ASN B CA 1
ATOM 3827 C C . ASN B 1 115 ? 0.934 -14.18 -23.766 1 97.69 115 ASN B C 1
ATOM 3829 O O . ASN B 1 115 ? 0.591 -15.344 -23.969 1 97.69 115 ASN B O 1
ATOM 3833 N N . LEU B 1 116 ? 0.101 -13.141 -23.812 1 98.56 116 LEU B N 1
ATOM 3834 C CA . LEU B 1 116 ? -1.326 -13.289 -24.078 1 98.56 116 LEU B CA 1
ATOM 3835 C C . LEU B 1 116 ? -1.563 -13.875 -25.453 1 98.56 116 LEU B C 1
ATOM 3837 O O . LEU B 1 116 ? -2.432 -14.727 -25.641 1 98.56 116 LEU B O 1
ATOM 3841 N N . GLU B 1 117 ? -0.795 -13.445 -26.422 1 98.44 117 GLU B N 1
ATOM 3842 C CA . GLU B 1 117 ? -0.983 -13.891 -27.797 1 98.44 117 GLU B CA 1
ATOM 3843 C C . GLU B 1 117 ? -0.832 -15.406 -27.906 1 98.44 117 GLU B C 1
ATOM 3845 O O . GLU B 1 117 ? -1.683 -16.078 -28.484 1 98.44 117 GLU B O 1
ATOM 3850 N N . VAL B 1 118 ? 0.221 -15.953 -27.328 1 98.62 118 VAL B N 1
ATOM 3851 C CA . VAL B 1 118 ? 0.463 -17.391 -27.406 1 98.62 118 VAL B CA 1
ATOM 3852 C C . VAL B 1 118 ? -0.588 -18.125 -26.578 1 98.62 118 VAL B C 1
ATOM 3854 O O . VAL B 1 118 ? -1.063 -19.203 -26.984 1 98.62 118 VAL B O 1
ATOM 3857 N N . ALA B 1 119 ? -0.946 -17.578 -25.453 1 98.69 119 ALA B N 1
ATOM 3858 C CA . ALA B 1 119 ? -1.977 -18.188 -24.609 1 98.69 119 ALA B CA 1
ATOM 3859 C C . ALA B 1 119 ? -3.299 -18.297 -25.375 1 98.69 119 ALA B C 1
ATOM 3861 O O . ALA B 1 119 ? -3.984 -19.328 -25.281 1 98.69 119 ALA B O 1
ATOM 3862 N N . GLN B 1 120 ? -3.645 -17.25 -26.078 1 98.81 120 GLN B N 1
ATOM 3863 C CA . GLN B 1 120 ? -4.871 -17.25 -26.859 1 98.81 120 GLN B CA 1
ATOM 3864 C C . GLN B 1 120 ? -4.816 -18.312 -27.953 1 98.81 120 GLN B C 1
ATOM 3866 O O . GLN B 1 120 ? -5.809 -19 -28.219 1 98.81 120 GLN B O 1
ATOM 3871 N N . GLU B 1 121 ? -3.686 -18.391 -28.578 1 98.62 121 GLU B N 1
ATOM 3872 C CA . GLU B 1 121 ? -3.504 -19.438 -29.578 1 98.62 121 GLU B CA 1
ATOM 3873 C C . GLU B 1 121 ? -3.705 -20.828 -28.984 1 98.62 121 GLU B C 1
ATOM 3875 O O . GLU B 1 121 ? -4.359 -21.672 -29.578 1 98.62 121 GLU B O 1
ATOM 3880 N N . MET B 1 122 ? -3.152 -21.047 -27.828 1 98.44 122 MET B N 1
ATOM 3881 C CA . MET B 1 122 ? -3.264 -22.328 -27.141 1 98.44 122 MET B CA 1
ATOM 3882 C C . MET B 1 122 ? -4.719 -22.656 -26.828 1 98.44 122 MET B C 1
ATOM 3884 O O . MET B 1 122 ? -5.172 -23.781 -27.078 1 98.44 122 MET B O 1
ATOM 3888 N N . ALA B 1 123 ? -5.441 -21.688 -26.281 1 98.69 123 ALA B N 1
ATOM 3889 C CA . ALA B 1 123 ? -6.844 -21.891 -25.922 1 98.69 123 ALA B CA 1
ATOM 3890 C C . ALA B 1 123 ? -7.688 -22.172 -27.172 1 98.69 123 ALA B C 1
ATOM 3892 O O . ALA B 1 123 ? -8.555 -23.047 -27.156 1 98.69 123 ALA B O 1
ATOM 3893 N N . THR B 1 124 ? -7.43 -21.438 -28.234 1 98.62 124 THR B N 1
ATOM 3894 C CA . THR B 1 124 ? -8.148 -21.625 -29.484 1 98.62 124 THR B CA 1
ATOM 3895 C C . THR B 1 124 ? -7.914 -23.016 -30.047 1 98.62 124 THR B C 1
ATOM 3897 O O . THR B 1 124 ? -8.852 -23.688 -30.484 1 98.62 124 THR B O 1
ATOM 3900 N N . LEU B 1 125 ? -6.656 -23.406 -30.031 1 98.69 125 LEU B N 1
ATOM 3901 C CA . LEU B 1 125 ? -6.305 -24.734 -30.531 1 98.69 125 LEU B CA 1
ATOM 3902 C C . LEU B 1 125 ? -7.004 -25.828 -29.734 1 98.69 125 LEU B C 1
ATOM 3904 O O . LEU B 1 125 ? -7.5 -26.797 -30.297 1 98.69 125 LEU B O 1
ATOM 3908 N N . ALA B 1 126 ? -6.984 -25.703 -28.406 1 98.75 126 ALA B N 1
ATOM 3909 C CA . ALA B 1 126 ? -7.656 -26.672 -27.547 1 98.75 126 ALA B CA 1
ATOM 3910 C C . ALA B 1 126 ? -9.133 -26.781 -27.891 1 98.75 126 ALA B C 1
ATOM 3912 O O . ALA B 1 126 ? -9.672 -27.891 -28 1 98.75 126 ALA B O 1
ATOM 3913 N N . SER B 1 127 ? -9.773 -25.641 -28.047 1 98.38 127 SER B N 1
ATOM 3914 C CA . SER B 1 127 ? -11.188 -25.609 -28.391 1 98.38 127 SER B CA 1
ATOM 3915 C C . SER B 1 127 ? -11.445 -26.25 -29.75 1 98.38 127 SER B C 1
ATOM 3917 O O . SER B 1 127 ? -12.383 -27.031 -29.906 1 98.38 127 SER B O 1
ATOM 3919 N N . LYS B 1 128 ? -10.672 -25.953 -30.703 1 98.44 128 LYS B N 1
ATOM 3920 C CA . LYS B 1 128 ? -10.805 -26.469 -32.062 1 98.44 128 LYS B CA 1
ATOM 3921 C C . LYS B 1 128 ? -10.773 -28 -32.062 1 98.44 128 LYS B C 1
ATOM 3923 O O . LYS B 1 128 ? -11.477 -28.625 -32.844 1 98.44 128 LYS B O 1
ATOM 3928 N N . HIS B 1 129 ? -10.023 -28.625 -31.234 1 98.5 129 HIS B N 1
ATOM 3929 C CA . HIS B 1 129 ? -9.828 -30.078 -31.266 1 98.5 129 HIS B CA 1
ATOM 3930 C C . HIS B 1 129 ? -10.547 -30.75 -30.109 1 98.5 129 HIS B C 1
ATOM 3932 O O . HIS B 1 129 ? -10.312 -31.922 -29.828 1 98.5 129 HIS B O 1
ATOM 3938 N N . ASN B 1 130 ? -11.367 -29.938 -29.359 1 98.19 130 ASN B N 1
ATOM 3939 C CA . ASN B 1 130 ? -12.195 -30.406 -28.25 1 98.19 130 ASN B CA 1
ATOM 3940 C C . ASN B 1 130 ? -11.359 -31.078 -27.172 1 98.19 130 ASN B C 1
ATOM 3942 O O . ASN B 1 130 ? -11.742 -32.094 -26.625 1 98.19 130 ASN B O 1
ATOM 3946 N N . ALA B 1 131 ? -10.172 -30.609 -26.953 1 98.62 131 ALA B N 1
ATOM 3947 C CA . ALA B 1 131 ? -9.32 -31.078 -25.875 1 98.62 131 ALA B CA 1
ATOM 3948 C C . ALA B 1 131 ? -9.766 -30.5 -24.531 1 98.62 131 ALA B C 1
ATOM 3950 O O . ALA B 1 131 ? -9.984 -29.297 -24.406 1 98.62 131 ALA B O 1
ATOM 3951 N N . ARG B 1 132 ? -9.922 -31.359 -23.531 1 98.56 132 ARG B N 1
ATOM 3952 C CA . ARG B 1 132 ? -10.125 -30.859 -22.188 1 98.56 132 ARG B CA 1
ATOM 3953 C C . ARG B 1 132 ? -8.844 -30.234 -21.625 1 98.56 132 ARG B C 1
ATOM 3955 O O . ARG B 1 132 ? -7.746 -30.734 -21.891 1 98.56 132 ARG B O 1
ATOM 3962 N N . THR B 1 133 ? -8.984 -29.156 -20.875 1 98.75 133 THR B N 1
ATOM 3963 C CA . THR B 1 133 ? -7.793 -28.422 -20.453 1 98.75 133 THR B CA 1
ATOM 3964 C C . THR B 1 133 ? -7.832 -28.141 -18.969 1 98.75 133 THR B C 1
ATOM 3966 O O . THR B 1 133 ? -8.906 -27.984 -18.375 1 98.75 133 THR B O 1
ATOM 3969 N N . ILE B 1 134 ? -6.703 -28.078 -18.328 1 98.75 134 ILE B N 1
ATOM 3970 C CA . ILE B 1 134 ? -6.465 -27.719 -16.922 1 98.75 134 ILE B CA 1
ATOM 3971 C C . ILE B 1 134 ? -5.281 -26.766 -16.828 1 98.75 134 ILE B C 1
ATOM 3973 O O . ILE B 1 134 ? -4.281 -26.938 -17.531 1 98.75 134 ILE B O 1
ATOM 3977 N N . VAL B 1 135 ? -5.367 -25.781 -16.062 1 98.81 135 VAL B N 1
ATOM 3978 C CA . VAL B 1 135 ? -4.238 -24.891 -15.805 1 98.81 135 VAL B CA 1
ATOM 3979 C C . VAL B 1 135 ? -3.871 -24.922 -14.32 1 98.81 135 VAL B C 1
ATOM 3981 O O . VAL B 1 135 ? -4.75 -24.875 -13.453 1 98.81 135 VAL B O 1
ATOM 3984 N N . GLY B 1 136 ? -2.553 -24.969 -14.07 1 98.5 136 GLY B N 1
ATOM 3985 C CA . GLY B 1 136 ? -2.057 -25.031 -12.703 1 98.5 136 GLY B CA 1
ATOM 3986 C C . GLY B 1 136 ? -2.049 -23.688 -12.008 1 98.5 136 GLY B C 1
ATOM 3987 O O . GLY B 1 136 ? -1.015 -23.25 -11.5 1 98.5 136 GLY B O 1
ATOM 3988 N N . ILE B 1 137 ? -3.07 -22.953 -11.969 1 98.19 137 ILE B N 1
ATOM 3989 C CA . ILE B 1 137 ? -3.25 -21.719 -11.211 1 98.19 137 ILE B CA 1
ATOM 3990 C C . ILE B 1 137 ? -4.148 -21.969 -10 1 98.19 137 ILE B C 1
ATOM 3992 O O . ILE B 1 137 ? -5.215 -21.375 -9.875 1 98.19 137 ILE B O 1
ATOM 3996 N N . GLN B 1 138 ? -3.668 -22.781 -9.062 1 97.5 138 GLN B N 1
ATOM 3997 C CA . GLN B 1 138 ? -4.418 -23.562 -8.094 1 97.5 138 GLN B CA 1
ATOM 3998 C C . GLN B 1 138 ? -4.746 -22.75 -6.844 1 97.5 138 GLN B C 1
ATOM 4000 O O . GLN B 1 138 ? -5.176 -23.297 -5.828 1 97.5 138 GLN B O 1
ATOM 4005 N N . GLY B 1 139 ? -4.605 -21.469 -6.871 1 97.19 139 GLY B N 1
ATOM 4006 C CA . GLY B 1 139 ? -4.797 -20.641 -5.695 1 97.19 139 GLY B CA 1
ATOM 4007 C C . GLY B 1 139 ? -6.176 -20.766 -5.082 1 97.19 139 GLY B C 1
ATOM 4008 O O . GLY B 1 139 ? -6.324 -20.766 -3.859 1 97.19 139 GLY B O 1
ATOM 4009 N N . ALA B 1 140 ? -7.176 -20.906 -5.902 1 97.12 140 ALA B N 1
ATOM 4010 C CA . ALA B 1 140 ? -8.562 -20.953 -5.441 1 97.12 140 ALA B CA 1
ATOM 4011 C C . ALA B 1 140 ? -8.836 -22.234 -4.664 1 97.12 140 ALA B C 1
ATOM 4013 O O . ALA B 1 140 ? -9.852 -22.344 -3.975 1 97.12 140 ALA B O 1
ATOM 4014 N N . PHE B 1 141 ? -7.969 -23.203 -4.762 1 97.81 141 PHE B N 1
ATOM 4015 C CA . PHE B 1 141 ? -8.172 -24.484 -4.094 1 97.81 141 PHE B CA 1
ATOM 4016 C C . PHE B 1 141 ? -7.543 -24.484 -2.705 1 97.81 141 PHE B C 1
ATOM 4018 O O . PHE B 1 141 ? -7.75 -25.406 -1.917 1 97.81 141 PHE B O 1
ATOM 4025 N N . SER B 1 142 ? -6.738 -23.469 -2.402 1 97.88 142 SER B N 1
ATOM 4026 C CA . SER B 1 142 ? -6.098 -23.359 -1.097 1 97.88 142 SER B CA 1
ATOM 4027 C C . SER B 1 142 ? -7.133 -23.281 0.022 1 97.88 142 SER B C 1
ATOM 4029 O O . SER B 1 142 ? -8.055 -22.469 -0.03 1 97.88 142 SER B O 1
ATOM 4031 N N . PRO B 1 143 ? -6.992 -24.109 1.053 1 97.81 143 PRO B N 1
ATOM 4032 C CA . PRO B 1 143 ? -7.938 -24.062 2.168 1 97.81 143 PRO B CA 1
ATOM 4033 C C . PRO B 1 143 ? -8.023 -22.672 2.811 1 97.81 143 PRO B C 1
ATOM 4035 O O . PRO B 1 143 ? -9.102 -22.25 3.219 1 97.81 143 PRO B O 1
ATOM 4038 N N . ILE B 1 144 ? -6.91 -21.984 2.912 1 98 144 ILE B N 1
ATOM 4039 C CA . ILE B 1 144 ? -6.906 -20.656 3.537 1 98 144 ILE B CA 1
ATOM 4040 C C . ILE B 1 144 ? -7.684 -19.672 2.668 1 98 144 ILE B C 1
ATOM 4042 O O . ILE B 1 144 ? -8.406 -18.828 3.184 1 98 144 ILE B O 1
ATOM 4046 N N . ILE B 1 145 ? -7.562 -19.734 1.349 1 98.44 145 ILE B N 1
ATOM 4047 C CA . ILE B 1 145 ? -8.289 -18.875 0.424 1 98.44 145 ILE B CA 1
ATOM 4048 C C . ILE B 1 145 ? -9.781 -19.188 0.49 1 98.44 145 ILE B C 1
ATOM 4050 O O . ILE B 1 145 ? -10.617 -18.281 0.516 1 98.44 145 ILE B O 1
ATOM 4054 N N . ARG B 1 146 ? -10.094 -20.469 0.508 1 98.19 146 ARG B N 1
ATOM 4055 C CA . ARG B 1 146 ? -11.484 -20.875 0.634 1 98.19 146 ARG B CA 1
ATOM 4056 C C . ARG B 1 146 ? -12.094 -20.359 1.933 1 98.19 146 ARG B C 1
ATOM 4058 O O . ARG B 1 146 ? -13.258 -19.953 1.958 1 98.19 146 ARG B O 1
ATOM 4065 N N . LYS B 1 147 ? -11.336 -20.453 2.994 1 98.44 147 LYS B N 1
ATOM 4066 C CA . LYS B 1 147 ? -11.812 -19.938 4.273 1 98.44 147 LYS B CA 1
ATOM 4067 C C . LYS B 1 147 ? -12.07 -18.438 4.207 1 98.44 147 LYS B C 1
ATOM 4069 O O . LYS B 1 147 ? -13.102 -17.953 4.68 1 98.44 147 LYS B O 1
ATOM 4074 N N . MET B 1 148 ? -11.164 -17.688 3.656 1 98.69 148 MET B N 1
ATOM 4075 C CA . MET B 1 148 ? -11.352 -16.25 3.48 1 98.69 148 MET B CA 1
ATOM 4076 C C . MET B 1 148 ? -12.609 -15.961 2.67 1 98.69 148 MET B C 1
ATOM 4078 O O . MET B 1 148 ? -13.406 -15.094 3.043 1 98.69 148 MET B O 1
ATOM 4082 N N . ARG B 1 149 ? -12.734 -16.641 1.572 1 98.31 149 ARG B N 1
ATOM 4083 C CA . ARG B 1 149 ? -13.906 -16.469 0.721 1 98.31 149 ARG B CA 1
ATOM 4084 C C . ARG B 1 149 ? -15.188 -16.719 1.504 1 98.31 149 ARG B C 1
ATOM 4086 O O . ARG B 1 149 ? -16.156 -15.961 1.384 1 98.31 149 ARG B O 1
ATOM 4093 N N . SER B 1 150 ? -15.195 -17.781 2.266 1 98.19 150 SER B N 1
ATOM 4094 C CA . SER B 1 150 ? -16.375 -18.125 3.066 1 98.19 150 SER B CA 1
ATOM 4095 C C . SER B 1 150 ? -16.719 -17 4.039 1 98.19 150 SER B C 1
ATOM 4097 O O . SER B 1 150 ? -17.891 -16.656 4.211 1 98.19 150 SER B O 1
ATOM 4099 N N . VAL B 1 151 ? -15.711 -16.406 4.691 1 98.06 151 VAL B N 1
ATOM 4100 C CA . VAL B 1 151 ? -15.898 -15.312 5.641 1 98.06 151 VAL B CA 1
ATOM 4101 C C . VAL B 1 151 ? -16.578 -14.133 4.941 1 98.06 151 VAL B C 1
ATOM 4103 O O . VAL B 1 151 ? -17.516 -13.547 5.473 1 98.06 151 VAL B O 1
ATOM 4106 N N . ILE B 1 152 ? -16.109 -13.812 3.766 1 98.19 152 ILE B N 1
ATOM 4107 C CA . ILE B 1 152 ? -16.641 -12.688 2.994 1 98.19 152 ILE B CA 1
ATOM 4108 C C . ILE B 1 152 ? -18.062 -12.992 2.539 1 98.19 152 ILE B C 1
ATOM 4110 O O . ILE B 1 152 ? -18.953 -12.164 2.691 1 98.19 152 ILE B O 1
ATOM 4114 N N . GLU B 1 153 ? -18.297 -14.188 2.014 1 97.5 153 GLU B N 1
ATOM 4115 C CA . GLU B 1 153 ? -19.594 -14.586 1.485 1 97.5 153 GLU B CA 1
ATOM 4116 C C . GLU B 1 153 ? -20.641 -14.617 2.586 1 97.5 153 GLU B C 1
ATOM 4118 O O . GLU B 1 153 ? -21.812 -14.305 2.344 1 97.5 153 GLU B O 1
ATOM 4123 N N . ARG B 1 154 ? -20.25 -15.008 3.746 1 97.56 154 ARG B N 1
ATOM 4124 C CA . ARG B 1 154 ? -21.172 -15.102 4.867 1 97.56 154 ARG B CA 1
ATOM 4125 C C . ARG B 1 154 ? -21.422 -13.734 5.496 1 97.56 154 ARG B C 1
ATOM 4127 O O . ARG B 1 154 ? -22.219 -13.609 6.43 1 97.56 154 ARG B O 1
ATOM 4134 N N . GLY B 1 155 ? -20.703 -12.742 5.098 1 97.19 155 GLY B N 1
ATOM 4135 C CA . GLY B 1 155 ? -20.906 -11.383 5.566 1 97.19 155 GLY B CA 1
ATOM 4136 C C . GLY B 1 155 ? -20.391 -11.148 6.973 1 97.19 155 GLY B C 1
ATOM 4137 O O . GLY B 1 155 ? -20.891 -10.297 7.699 1 97.19 155 GLY B O 1
ATOM 4138 N N . GLU B 1 156 ? -19.391 -11.922 7.371 1 97.31 156 GLU B N 1
ATOM 4139 C CA . GLU B 1 156 ? -18.938 -11.875 8.75 1 97.31 156 GLU B CA 1
ATOM 4140 C C . GLU B 1 156 ? -18.266 -10.547 9.07 1 97.31 156 GLU B C 1
ATOM 4142 O O . GLU B 1 156 ? -18.203 -10.133 10.227 1 97.31 156 GLU B O 1
ATOM 4147 N N . ILE B 1 157 ? -17.781 -9.836 8.055 1 97.44 157 ILE B N 1
ATOM 4148 C CA . ILE B 1 157 ? -17.203 -8.523 8.305 1 97.44 157 ILE B CA 1
ATOM 4149 C C . ILE B 1 157 ? -18.016 -7.449 7.598 1 97.44 157 ILE B C 1
ATOM 4151 O O . ILE B 1 157 ? -17.531 -6.34 7.367 1 97.44 157 ILE B O 1
ATOM 4155 N N . GLY B 1 158 ? -19.203 -7.73 7.191 1 96.69 158 GLY B N 1
ATOM 4156 C CA . GLY B 1 158 ? -20.047 -6.801 6.453 1 96.69 158 GLY B CA 1
ATOM 4157 C C . GLY B 1 158 ? -19.578 -6.582 5.023 1 96.69 158 GLY B C 1
ATOM 4158 O O . GLY B 1 158 ? -18.844 -7.398 4.473 1 96.69 158 GLY B O 1
ATOM 4159 N N . ARG B 1 159 ? -20.125 -5.523 4.406 1 96.25 159 ARG B N 1
ATOM 4160 C CA . ARG B 1 159 ? -19.703 -5.168 3.061 1 96.25 159 ARG B CA 1
ATOM 4161 C C . ARG B 1 159 ? -18.219 -4.832 3.029 1 96.25 159 ARG B C 1
ATOM 4163 O O . ARG B 1 159 ? -17.719 -4.098 3.889 1 96.25 159 ARG B O 1
ATOM 4170 N N . VAL B 1 160 ? -17.516 -5.426 2.07 1 98.12 160 VAL B N 1
ATOM 4171 C CA . VAL B 1 160 ? -16.094 -5.129 1.922 1 98.12 160 VAL B CA 1
ATOM 4172 C C . VAL B 1 160 ? -15.914 -3.682 1.462 1 98.12 160 VAL B C 1
ATOM 4174 O O . VAL B 1 160 ? -16.516 -3.258 0.476 1 98.12 160 VAL B O 1
ATOM 4177 N N . LEU B 1 161 ? -15.086 -2.936 2.174 1 96.94 161 LEU B N 1
ATOM 4178 C CA . LEU B 1 161 ? -14.852 -1.527 1.873 1 96.94 161 LEU B CA 1
ATOM 4179 C C . LEU B 1 161 ? -13.594 -1.355 1.033 1 96.94 161 LEU B C 1
ATOM 4181 O O . LEU B 1 161 ? -13.562 -0.546 0.103 1 96.94 161 LEU B O 1
ATOM 4185 N N . ALA B 1 162 ? -12.57 -2.102 1.353 1 98.19 162 ALA B N 1
ATOM 4186 C CA . ALA B 1 162 ? -11.289 -2.031 0.653 1 98.19 162 ALA B CA 1
ATOM 4187 C C . ALA B 1 162 ? -10.391 -3.213 1.021 1 98.19 162 ALA B C 1
ATOM 4189 O O . ALA B 1 162 ? -10.633 -3.893 2.021 1 98.19 162 ALA B O 1
ATOM 4190 N N . SER B 1 163 ? -9.453 -3.477 0.229 1 98.81 163 SER B N 1
ATOM 4191 C CA . SER B 1 163 ? -8.461 -4.52 0.461 1 98.81 163 SER B CA 1
ATOM 4192 C C . SER B 1 163 ? -7.066 -4.059 0.057 1 98.81 163 SER B C 1
ATOM 4194 O O . SER B 1 163 ? -6.895 -3.418 -0.982 1 98.81 163 SER B O 1
ATOM 4196 N N . THR B 1 164 ? -6.062 -4.305 0.904 1 98.81 164 THR B N 1
ATOM 4197 C CA . THR B 1 164 ? -4.664 -3.975 0.643 1 98.81 164 THR B CA 1
ATOM 4198 C C . THR B 1 164 ? -3.771 -5.191 0.858 1 98.81 164 THR B C 1
ATOM 4200 O O . THR B 1 164 ? -3.812 -5.82 1.92 1 98.81 164 THR B O 1
ATOM 4203 N N . ILE B 1 165 ? -3.01 -5.508 -0.129 1 98.69 165 ILE B N 1
ATOM 4204 C CA . ILE B 1 165 ? -2.045 -6.602 -0.062 1 98.69 165 ILE B CA 1
ATOM 4205 C C . ILE B 1 165 ? -0.634 -6.059 -0.28 1 98.69 165 ILE B C 1
ATOM 4207 O O . ILE B 1 165 ? -0.374 -5.367 -1.268 1 98.69 165 ILE B O 1
ATOM 4211 N N . THR B 1 166 ? 0.259 -6.293 0.613 1 98.5 166 THR B N 1
ATOM 4212 C CA . THR B 1 166 ? 1.671 -5.949 0.492 1 98.5 166 THR B CA 1
ATOM 4213 C C . THR B 1 166 ? 2.545 -7.188 0.656 1 98.5 166 THR B C 1
ATOM 4215 O O . THR B 1 166 ? 2.275 -8.039 1.512 1 98.5 166 THR B O 1
ATOM 4218 N N . GLY B 1 167 ? 3.496 -7.324 -0.201 1 98.06 167 GLY B N 1
ATOM 4219 C CA . GLY B 1 167 ? 4.316 -8.523 -0.094 1 98.06 167 GLY B CA 1
ATOM 4220 C C . GLY B 1 167 ? 5.703 -8.352 -0.69 1 98.06 167 GLY B C 1
ATOM 4221 O O . GLY B 1 167 ? 5.918 -7.469 -1.527 1 98.06 167 GLY B O 1
ATOM 4222 N N . SER B 1 168 ? 6.637 -9.211 -0.226 1 97.5 168 SER B N 1
ATOM 4223 C CA . SER B 1 168 ? 8.008 -9.328 -0.726 1 97.5 168 SER B CA 1
ATOM 4224 C C . SER B 1 168 ? 8.219 -10.656 -1.45 1 97.5 168 SER B C 1
ATOM 4226 O O . SER B 1 168 ? 7.73 -11.695 -1.005 1 97.5 168 SER B O 1
ATOM 4228 N N . PHE B 1 169 ? 8.945 -10.57 -2.494 1 95.12 169 PHE B N 1
ATOM 4229 C CA . PHE B 1 169 ? 9.242 -11.805 -3.211 1 95.12 169 PHE B CA 1
ATOM 4230 C C . PHE B 1 169 ? 10.242 -12.648 -2.43 1 95.12 169 PHE B C 1
ATOM 4232 O O . PHE B 1 169 ? 10.391 -13.844 -2.701 1 95.12 169 PHE B O 1
ATOM 4239 N N . GLY B 1 170 ? 10.961 -12.047 -1.487 1 91 170 GLY B N 1
ATOM 4240 C CA . GLY B 1 170 ? 11.789 -12.789 -0.546 1 91 170 GLY B CA 1
ATOM 4241 C C . GLY B 1 170 ? 13.156 -13.141 -1.103 1 91 170 GLY B C 1
ATOM 4242 O O . GLY B 1 170 ? 13.938 -13.836 -0.451 1 91 170 GLY B O 1
ATOM 4243 N N . ASN B 1 171 ? 13.453 -12.758 -2.299 1 87.12 171 ASN B N 1
ATOM 4244 C CA . ASN B 1 171 ? 14.766 -13.039 -2.881 1 87.12 171 ASN B CA 1
ATOM 4245 C C . ASN B 1 171 ? 15.82 -12.055 -2.383 1 87.12 171 ASN B C 1
ATOM 4247 O O . ASN B 1 171 ? 15.5 -11.094 -1.685 1 87.12 171 ASN B O 1
ATOM 4251 N N . ASN B 1 172 ? 17.031 -12.414 -2.736 1 85.62 172 ASN B N 1
ATOM 4252 C CA . ASN B 1 172 ? 18.109 -11.492 -2.396 1 85.62 172 ASN B CA 1
ATOM 4253 C C . ASN B 1 172 ? 18.047 -10.219 -3.24 1 85.62 172 ASN B C 1
ATOM 4255 O O . ASN B 1 172 ? 17.734 -10.273 -4.43 1 85.62 172 ASN B O 1
ATOM 4259 N N . ILE B 1 173 ? 18.375 -9.133 -2.641 1 82.5 173 ILE B N 1
ATOM 4260 C CA . ILE B 1 173 ? 18.219 -7.84 -3.297 1 82.5 173 ILE B CA 1
ATOM 4261 C C . ILE B 1 173 ? 19.297 -7.66 -4.359 1 82.5 173 ILE B C 1
ATOM 4263 O O . ILE B 1 173 ? 19.062 -7.027 -5.391 1 82.5 173 ILE B O 1
ATOM 4267 N N . ASP B 1 174 ? 20.422 -8.258 -4.156 1 86.81 174 ASP B N 1
ATOM 4268 C CA . ASP B 1 174 ? 21.562 -7.953 -5.023 1 86.81 174 ASP B CA 1
ATOM 4269 C C . ASP B 1 174 ? 21.875 -9.125 -5.949 1 86.81 174 ASP B C 1
ATOM 4271 O O . ASP B 1 174 ? 22.844 -9.086 -6.703 1 86.81 174 ASP B O 1
ATOM 4275 N N . ALA B 1 175 ? 21.031 -10.172 -5.84 1 93.19 175 ALA B N 1
ATOM 4276 C CA . ALA B 1 175 ? 21.344 -11.328 -6.676 1 93.19 175 ALA B CA 1
ATOM 4277 C C . ALA B 1 175 ? 20.109 -12.18 -6.926 1 93.19 175 ALA B C 1
ATOM 4279 O O . ALA B 1 175 ? 19.156 -12.156 -6.133 1 93.19 175 ALA B O 1
ATOM 4280 N N . GLU B 1 176 ? 20.156 -12.891 -8 1 94.31 176 GLU B N 1
ATOM 4281 C CA . GLU B 1 176 ? 19.188 -13.93 -8.328 1 94.31 176 GLU B CA 1
ATOM 4282 C C . GLU B 1 176 ? 19.875 -15.297 -8.453 1 94.31 176 GLU B C 1
ATOM 4284 O O . GLU B 1 176 ? 21.047 -15.383 -8.82 1 94.31 176 GLU B O 1
ATOM 4289 N N . SER B 1 177 ? 19.188 -16.344 -8.141 1 94.19 177 SER B N 1
ATOM 4290 C CA . SER B 1 177 ? 19.719 -17.688 -8.258 1 94.19 177 SER B CA 1
ATOM 4291 C C . SER B 1 177 ? 19.906 -18.078 -9.719 1 94.19 177 SER B C 1
ATOM 4293 O O . SER B 1 177 ? 19.062 -17.797 -10.562 1 94.19 177 SER B O 1
ATOM 4295 N N . LYS B 1 178 ? 20.953 -18.812 -9.961 1 94.38 178 LYS B N 1
ATOM 4296 C CA . LYS B 1 178 ? 21.172 -19.344 -11.297 1 94.38 178 LYS B CA 1
ATOM 4297 C C . LYS B 1 178 ? 20.016 -20.234 -11.742 1 94.38 178 LYS B C 1
ATOM 4299 O O . LYS B 1 178 ? 19.672 -20.281 -12.93 1 94.38 178 LYS B O 1
ATOM 4304 N N . ASN B 1 179 ? 19.312 -20.828 -10.828 1 93 179 ASN B N 1
ATOM 4305 C CA . ASN B 1 179 ? 18.219 -21.766 -11.102 1 93 179 ASN B CA 1
ATOM 4306 C C . ASN B 1 179 ? 17.031 -21.062 -11.75 1 93 179 ASN B C 1
ATOM 4308 O O . ASN B 1 179 ? 16.266 -21.672 -12.484 1 93 179 ASN B O 1
ATOM 4312 N N . VAL B 1 180 ? 16.891 -19.781 -11.461 1 94.25 180 VAL B N 1
ATOM 4313 C CA . VAL B 1 180 ? 15.758 -19.047 -12 1 94.25 180 VAL B CA 1
ATOM 4314 C C . VAL B 1 180 ? 16.25 -17.781 -12.695 1 94.25 180 VAL B C 1
ATOM 4316 O O . VAL B 1 180 ? 15.555 -16.766 -12.703 1 94.25 180 VAL B O 1
ATOM 4319 N N . ARG B 1 181 ? 17.422 -17.812 -13.227 1 94.81 181 ARG B N 1
ATOM 4320 C CA . ARG B 1 181 ? 17.984 -16.656 -13.906 1 94.81 181 ARG B CA 1
ATOM 4321 C C . ARG B 1 181 ? 17.047 -16.125 -14.984 1 94.81 181 ARG B C 1
ATOM 4323 O O . ARG B 1 181 ? 17.047 -14.938 -15.289 1 94.81 181 ARG B O 1
ATOM 4330 N N . TYR B 1 182 ? 16.25 -17.016 -15.547 1 94.62 182 TYR B N 1
ATOM 4331 C CA . TYR B 1 182 ? 15.32 -16.656 -16.609 1 94.62 182 TYR B CA 1
ATOM 4332 C C . TYR B 1 182 ? 14.234 -15.719 -16.078 1 94.62 182 TYR B C 1
ATOM 4334 O O . TYR B 1 182 ? 13.508 -15.094 -16.859 1 94.62 182 TYR B O 1
ATOM 4342 N N . PHE B 1 183 ? 14.07 -15.539 -14.789 1 96.25 183 PHE B N 1
ATOM 4343 C CA . PHE B 1 183 ? 13.109 -14.625 -14.188 1 96.25 183 PHE B CA 1
ATOM 4344 C C . PHE B 1 183 ? 13.43 -13.188 -14.555 1 96.25 183 PHE B C 1
ATOM 4346 O O . PHE B 1 183 ? 12.578 -12.305 -14.438 1 96.25 183 PHE B O 1
ATOM 4353 N N . LEU B 1 184 ? 14.664 -12.938 -15 1 96.81 184 LEU B N 1
ATOM 4354 C CA . LEU B 1 184 ? 15.094 -11.586 -15.344 1 96.81 184 LEU B CA 1
ATOM 4355 C C . LEU B 1 184 ? 14.75 -11.258 -16.797 1 96.81 184 LEU B C 1
ATOM 4357 O O . LEU B 1 184 ? 14.875 -10.109 -17.219 1 96.81 184 LEU B O 1
ATOM 4361 N N . ASP B 1 185 ? 14.289 -12.258 -17.516 1 97.56 185 ASP B N 1
ATOM 4362 C CA . ASP B 1 185 ? 14.078 -12.109 -18.953 1 97.56 185 ASP B CA 1
ATOM 4363 C C . ASP B 1 185 ? 12.586 -12.133 -19.297 1 97.56 185 ASP B C 1
ATOM 4365 O O . ASP B 1 185 ? 11.977 -13.203 -19.359 1 97.56 185 ASP B O 1
ATOM 4369 N N . ARG B 1 186 ? 12.039 -11 -19.625 1 97.38 186 ARG B N 1
ATOM 4370 C CA . ARG B 1 186 ? 10.625 -10.844 -19.938 1 97.38 186 ARG B CA 1
ATOM 4371 C C . ARG B 1 186 ? 10.195 -11.797 -21.047 1 97.38 186 ARG B C 1
ATOM 4373 O O . ARG B 1 186 ? 9.078 -12.32 -21.031 1 97.38 186 ARG B O 1
ATOM 4380 N N . GLU B 1 187 ? 11.039 -12.109 -21.953 1 97.25 187 GLU B N 1
ATOM 4381 C CA . GLU B 1 187 ? 10.68 -12.867 -23.156 1 97.25 187 GLU B CA 1
ATOM 4382 C C . GLU B 1 187 ? 10.43 -14.336 -22.812 1 97.25 187 GLU B C 1
ATOM 4384 O O . GLU B 1 187 ? 9.727 -15.031 -23.547 1 97.25 187 GLU B O 1
ATOM 4389 N N . VAL B 1 188 ? 10.953 -14.812 -21.703 1 97 188 VAL B N 1
ATOM 4390 C CA . VAL B 1 188 ? 10.789 -16.203 -21.297 1 97 188 VAL B CA 1
ATOM 4391 C C . VAL B 1 188 ? 9.367 -16.422 -20.766 1 97 188 VAL B C 1
ATOM 4393 O O . VAL B 1 188 ? 8.828 -17.516 -20.859 1 97 188 VAL B O 1
ATOM 4396 N N . GLY B 1 189 ? 8.789 -15.383 -20.172 1 96.94 189 GLY B N 1
ATOM 4397 C CA . GLY B 1 189 ? 7.402 -15.445 -19.75 1 96.94 189 GLY B CA 1
ATOM 4398 C C . GLY B 1 189 ? 7.246 -15.805 -18.281 1 96.94 189 GLY B C 1
ATOM 4399 O O . GLY B 1 189 ? 6.273 -15.406 -17.641 1 96.94 189 GLY B O 1
ATOM 4400 N N . GLY B 1 190 ? 8.148 -16.656 -17.781 1 96.69 190 GLY B N 1
ATOM 4401 C CA . GLY B 1 190 ? 8.148 -16.953 -16.359 1 96.69 190 GLY B CA 1
ATOM 4402 C C . GLY B 1 190 ? 8.945 -15.953 -15.539 1 96.69 190 GLY B C 1
ATOM 4403 O O . GLY B 1 190 ? 10.18 -15.953 -15.578 1 96.69 190 GLY B O 1
ATOM 4404 N N . ASN B 1 191 ? 8.336 -15.117 -14.875 1 96.75 191 ASN B N 1
ATOM 4405 C CA . ASN B 1 191 ? 8.945 -14.047 -14.094 1 96.75 191 ASN B CA 1
ATOM 4406 C C . ASN B 1 191 ? 8.047 -13.602 -12.953 1 96.75 191 ASN B C 1
ATOM 4408 O O . ASN B 1 191 ? 6.914 -14.07 -12.82 1 96.75 191 ASN B O 1
ATOM 4412 N N . PRO B 1 192 ? 8.484 -12.68 -12.086 1 95.44 192 PRO B N 1
ATOM 4413 C CA . PRO B 1 192 ? 7.699 -12.281 -10.914 1 95.44 192 PRO B CA 1
ATOM 4414 C C . PRO B 1 192 ? 6.348 -11.68 -11.289 1 95.44 192 PRO B C 1
ATOM 4416 O O . PRO B 1 192 ? 5.367 -11.836 -10.555 1 95.44 192 PRO B O 1
ATOM 4419 N N . ILE B 1 193 ? 6.211 -11.023 -12.383 1 96.75 193 ILE B N 1
ATOM 4420 C CA . ILE B 1 193 ? 4.953 -10.414 -12.812 1 96.75 193 ILE B CA 1
ATOM 4421 C C . ILE B 1 193 ? 3.949 -11.508 -13.164 1 96.75 193 ILE B C 1
ATOM 4423 O O . ILE B 1 193 ? 2.83 -11.523 -12.648 1 96.75 193 ILE B O 1
ATOM 4427 N N . THR B 1 194 ? 4.398 -12.43 -13.961 1 97.56 194 THR B N 1
ATOM 4428 C CA . THR B 1 194 ? 3.461 -13.445 -14.445 1 97.56 194 THR B CA 1
ATOM 4429 C C . THR B 1 194 ? 3.193 -14.484 -13.367 1 97.56 194 THR B C 1
ATOM 4431 O O . THR B 1 194 ? 2.076 -15 -13.25 1 97.56 194 THR B O 1
ATOM 4434 N N . ILE B 1 195 ? 4.188 -14.781 -12.586 1 96.56 195 ILE B N 1
ATOM 4435 C CA . ILE B 1 195 ? 4.031 -15.867 -11.625 1 96.56 195 ILE B CA 1
ATOM 4436 C C . ILE B 1 195 ? 3.432 -15.328 -10.328 1 96.56 195 ILE B C 1
ATOM 4438 O O . ILE B 1 195 ? 2.287 -15.641 -9.992 1 96.56 195 ILE B O 1
ATOM 4442 N N . HIS B 1 196 ? 4.172 -14.438 -9.648 1 95.88 196 HIS B N 1
ATOM 4443 C CA . HIS B 1 196 ? 3.725 -13.984 -8.336 1 95.88 196 HIS B CA 1
ATOM 4444 C C . HIS B 1 196 ? 2.482 -13.109 -8.453 1 95.88 196 HIS B C 1
ATOM 4446 O O . HIS B 1 196 ? 1.504 -13.32 -7.73 1 95.88 196 HIS B O 1
ATOM 4452 N N . VAL B 1 197 ? 2.504 -12.133 -9.32 1 97.69 197 VAL B N 1
ATOM 4453 C CA . VAL B 1 197 ? 1.349 -11.258 -9.484 1 97.69 197 VAL B CA 1
ATOM 4454 C C . VAL B 1 197 ? 0.187 -12.039 -10.094 1 97.69 197 VAL B C 1
ATOM 4456 O O . VAL B 1 197 ? -0.955 -11.922 -9.641 1 97.69 197 VAL B O 1
ATOM 4459 N N . GLY B 1 198 ? 0.479 -12.836 -11.102 1 98.25 198 GLY B N 1
ATOM 4460 C CA . GLY B 1 198 ? -0.561 -13.625 -11.734 1 98.25 198 GLY B CA 1
ATOM 4461 C C . GLY B 1 198 ? -1.301 -14.523 -10.766 1 98.25 198 GLY B C 1
ATOM 4462 O O . GLY B 1 198 ? -2.531 -14.523 -10.719 1 98.25 198 GLY B O 1
ATOM 4463 N N . HIS B 1 199 ? -0.557 -15.336 -9.984 1 98.5 199 HIS B N 1
ATOM 4464 C CA . HIS B 1 199 ? -1.187 -16.172 -8.977 1 98.5 199 HIS B CA 1
ATOM 4465 C C . HIS B 1 199 ? -1.975 -15.344 -7.977 1 98.5 199 HIS B C 1
ATOM 4467 O O . HIS B 1 199 ? -3.043 -15.75 -7.52 1 98.5 199 HIS B O 1
ATOM 4473 N N . SER B 1 200 ? -1.48 -14.203 -7.633 1 98.31 200 SER B N 1
ATOM 4474 C CA . SER B 1 200 ? -2.148 -13.352 -6.656 1 98.31 200 SER B CA 1
ATOM 4475 C C . SER B 1 200 ? -3.48 -12.836 -7.188 1 98.31 200 SER B C 1
ATOM 4477 O O . SER B 1 200 ? -4.48 -12.82 -6.465 1 98.31 200 SER B O 1
ATOM 4479 N N . LEU B 1 201 ? -3.443 -12.398 -8.445 1 98.5 201 LEU B N 1
ATOM 4480 C CA . LEU B 1 201 ? -4.691 -11.93 -9.039 1 98.5 201 LEU B CA 1
ATOM 4481 C C . LEU B 1 201 ? -5.762 -13.008 -8.977 1 98.5 201 LEU B C 1
ATOM 4483 O O . LEU B 1 201 ? -6.938 -12.719 -8.742 1 98.5 201 LEU B O 1
ATOM 4487 N N . GLU B 1 202 ? -5.363 -14.266 -9.148 1 98.25 202 GLU B N 1
ATOM 4488 C CA . GLU B 1 202 ? -6.293 -15.391 -9.117 1 98.25 202 GLU B CA 1
ATOM 4489 C C . GLU B 1 202 ? -6.906 -15.562 -7.73 1 98.25 202 GLU B C 1
ATOM 4491 O O . GLU B 1 202 ? -8.133 -15.609 -7.59 1 98.25 202 GLU B O 1
ATOM 4496 N N . TYR B 1 203 ? -6.039 -15.68 -6.668 1 98.38 203 TYR B N 1
ATOM 4497 C CA . TYR B 1 203 ? -6.617 -15.977 -5.359 1 98.38 203 TYR B CA 1
ATOM 4498 C C . TYR B 1 203 ? -7.285 -14.742 -4.766 1 98.38 203 TYR B C 1
ATOM 4500 O O . TYR B 1 203 ? -8.203 -14.859 -3.955 1 98.38 203 TYR B O 1
ATOM 4508 N N . ILE B 1 204 ? -6.91 -13.516 -5.137 1 98.62 204 ILE B N 1
ATOM 4509 C CA . ILE B 1 204 ? -7.602 -12.312 -4.695 1 98.62 204 ILE B CA 1
ATOM 4510 C C . ILE B 1 204 ? -9 -12.266 -5.309 1 98.62 204 ILE B C 1
ATOM 4512 O O . ILE B 1 204 ? -9.977 -11.984 -4.613 1 98.62 204 ILE B O 1
ATOM 4516 N N . ALA B 1 205 ? -9.086 -12.547 -6.609 1 98.38 205 ALA B N 1
ATOM 4517 C CA . ALA B 1 205 ? -10.383 -12.586 -7.27 1 98.38 205 ALA B CA 1
ATOM 4518 C C . ALA B 1 205 ? -11.273 -13.664 -6.668 1 98.38 205 ALA B C 1
ATOM 4520 O O . ALA B 1 205 ? -12.492 -13.492 -6.559 1 98.38 205 ALA B O 1
ATOM 4521 N N . ALA B 1 206 ? -10.664 -14.773 -6.324 1 98.25 206 ALA B N 1
ATOM 4522 C CA . ALA B 1 206 ? -11.414 -15.859 -5.707 1 98.25 206 ALA B CA 1
ATOM 4523 C C . ALA B 1 206 ? -12.055 -15.406 -4.398 1 98.25 206 ALA B C 1
ATOM 4525 O O . ALA B 1 206 ? -13.156 -15.844 -4.059 1 98.25 206 ALA B O 1
ATOM 4526 N N . VAL B 1 207 ? -11.406 -14.555 -3.676 1 98.69 207 VAL B N 1
ATOM 4527 C CA . VAL B 1 207 ? -11.867 -14.133 -2.357 1 98.69 207 VAL B CA 1
ATOM 4528 C C . VAL B 1 207 ? -12.805 -12.938 -2.496 1 98.69 207 VAL B C 1
ATOM 4530 O O . VAL B 1 207 ? -13.875 -12.898 -1.874 1 98.69 207 VAL B O 1
ATOM 4533 N N . LEU B 1 208 ? -12.461 -11.969 -3.346 1 98.62 208 LEU B N 1
ATOM 4534 C CA . LEU B 1 208 ? -13.117 -10.672 -3.33 1 98.62 208 LEU B CA 1
ATOM 4535 C C . LEU B 1 208 ? -14.039 -10.516 -4.531 1 98.62 208 LEU B C 1
ATOM 4537 O O . LEU B 1 208 ? -14.883 -9.609 -4.559 1 98.62 208 LEU B O 1
ATOM 4541 N N . GLY B 1 209 ? -13.914 -11.352 -5.504 1 97.81 209 GLY B N 1
ATOM 4542 C CA . GLY B 1 209 ? -14.586 -11.203 -6.785 1 97.81 209 GLY B CA 1
ATOM 4543 C C . GLY B 1 209 ? -13.664 -10.711 -7.891 1 97.81 209 GLY B C 1
ATOM 4544 O O . GLY B 1 209 ? -12.539 -10.297 -7.625 1 97.81 209 GLY B O 1
ATOM 4545 N N . GLU B 1 210 ? -14.172 -10.766 -9.117 1 97.94 210 GLU B N 1
ATOM 4546 C CA . GLU B 1 210 ? -13.367 -10.398 -10.281 1 97.94 210 GLU B CA 1
ATOM 4547 C C . GLU B 1 210 ? -13.117 -8.891 -10.32 1 97.94 210 GLU B C 1
ATOM 4549 O O . GLU B 1 210 ? -13.969 -8.102 -9.898 1 97.94 210 GLU B O 1
ATOM 4554 N N . PHE B 1 211 ? -11.977 -8.492 -10.828 1 97.56 211 PHE B N 1
ATOM 4555 C CA . PHE B 1 211 ? -11.641 -7.078 -10.992 1 97.56 211 PHE B CA 1
ATOM 4556 C C . PHE B 1 211 ? -12.516 -6.438 -12.062 1 97.56 211 PHE B C 1
ATOM 4558 O O . PHE B 1 211 ? -12.578 -6.926 -13.195 1 97.56 211 PHE B O 1
ATOM 4565 N N . LYS B 1 212 ? -13.203 -5.414 -11.68 1 96.44 212 LYS B N 1
ATOM 4566 C CA . LYS B 1 212 ? -13.922 -4.57 -12.633 1 96.44 212 LYS B CA 1
ATOM 4567 C C . LYS B 1 212 ? -12.969 -3.615 -13.344 1 96.44 212 LYS B C 1
ATOM 4569 O O . LYS B 1 212 ? -13.086 -3.391 -14.547 1 96.44 212 LYS B O 1
ATOM 4574 N N . THR B 1 213 ? -12.164 -3.021 -12.617 1 96.5 213 THR B N 1
ATOM 4575 C CA . THR B 1 213 ? -11.07 -2.195 -13.125 1 96.5 213 THR B CA 1
ATOM 4576 C C . THR B 1 213 ? -9.727 -2.688 -12.594 1 96.5 213 THR B C 1
ATOM 4578 O O . THR B 1 213 ? -9.641 -3.188 -11.469 1 96.5 213 THR B O 1
ATOM 4581 N N . LEU B 1 214 ? -8.68 -2.588 -13.391 1 97.69 214 LEU B N 1
ATOM 4582 C CA . LEU B 1 214 ? -7.32 -2.938 -13 1 97.69 214 LEU B CA 1
ATOM 4583 C C . LEU B 1 214 ? -6.309 -2.039 -13.695 1 97.69 214 LEU B C 1
ATOM 4585 O O . LEU B 1 214 ? -6.301 -1.941 -14.93 1 97.69 214 LEU B O 1
ATOM 4589 N N . ARG B 1 215 ? -5.547 -1.34 -12.938 1 97.44 215 ARG B N 1
ATOM 4590 C CA . ARG B 1 215 ? -4.43 -0.523 -13.391 1 97.44 215 ARG B CA 1
ATOM 4591 C C . ARG B 1 215 ? -3.15 -0.876 -12.633 1 97.44 215 ARG B C 1
ATOM 4593 O O . ARG B 1 215 ? -3.195 -1.588 -11.633 1 97.44 215 ARG B O 1
ATOM 4600 N N . SER B 1 216 ? -2.053 -0.387 -13.195 1 98 216 SER B N 1
ATOM 4601 C CA . SER B 1 216 ? -0.798 -0.747 -12.547 1 98 216 SER B CA 1
ATOM 4602 C C . SER B 1 216 ? 0.264 0.326 -12.758 1 98 216 SER B C 1
ATOM 4604 O O . SER B 1 216 ? 0.109 1.198 -13.617 1 98 216 SER B O 1
ATOM 4606 N N . PHE B 1 217 ? 1.188 0.333 -11.891 1 97.81 217 PHE B N 1
ATOM 4607 C CA . PHE B 1 217 ? 2.432 1.093 -11.938 1 97.81 217 PHE B CA 1
ATOM 4608 C C . PHE B 1 217 ? 3.607 0.235 -11.484 1 97.81 217 PHE B C 1
ATOM 4610 O O . PHE B 1 217 ? 3.615 -0.274 -10.359 1 97.81 217 PHE B O 1
ATOM 4617 N N . SER B 1 218 ? 4.539 0.017 -12.383 1 97.06 218 SER B N 1
ATOM 4618 C CA . SER B 1 218 ? 5.676 -0.83 -12.039 1 97.06 218 SER B CA 1
ATOM 4619 C C . SER B 1 218 ? 6.984 -0.235 -12.555 1 97.06 218 SER B C 1
ATOM 4621 O O . SER B 1 218 ? 6.98 0.589 -13.469 1 97.06 218 SER B O 1
ATOM 4623 N N . SER B 1 219 ? 8.094 -0.587 -11.906 1 96.5 219 SER B N 1
ATOM 4624 C CA . SER B 1 219 ? 9.406 -0.069 -12.273 1 96.5 219 SER B CA 1
ATOM 4625 C C . SER B 1 219 ? 10.5 -1.103 -12.023 1 96.5 219 SER B C 1
ATOM 4627 O O . SER B 1 219 ? 10.289 -2.068 -11.289 1 96.5 219 SER B O 1
ATOM 4629 N N . ILE B 1 220 ? 11.555 -0.958 -12.758 1 96.69 220 ILE B N 1
ATOM 4630 C CA . ILE B 1 220 ? 12.773 -1.724 -12.516 1 96.69 220 ILE B CA 1
ATOM 4631 C C . ILE B 1 220 ? 13.719 -0.922 -11.625 1 96.69 220 ILE B C 1
ATOM 4633 O O . ILE B 1 220 ? 14.328 0.051 -12.07 1 96.69 220 ILE B O 1
ATOM 4637 N N . SER B 1 221 ? 13.836 -1.299 -10.391 1 95.62 221 SER B N 1
ATOM 4638 C CA . SER B 1 221 ? 14.711 -0.597 -9.461 1 95.62 221 SER B CA 1
ATOM 4639 C C . SER B 1 221 ? 16.156 -1.101 -9.57 1 95.62 221 SER B C 1
ATOM 4641 O O . SER B 1 221 ? 17.094 -0.399 -9.188 1 95.62 221 SER B O 1
ATOM 4643 N N . ARG B 1 222 ? 16.25 -2.311 -10.078 1 95.31 222 ARG B N 1
ATOM 4644 C CA . ARG B 1 222 ? 17.562 -2.91 -10.305 1 95.31 222 ARG B CA 1
ATOM 4645 C C . ARG B 1 222 ? 17.719 -3.367 -11.75 1 95.31 222 ARG B C 1
ATOM 4647 O O . ARG B 1 222 ? 17.469 -4.535 -12.07 1 95.31 222 ARG B O 1
ATOM 4654 N N . PRO B 1 223 ? 18.25 -2.496 -12.57 1 96.06 223 PRO B N 1
ATOM 4655 C CA . PRO B 1 223 ? 18.359 -2.842 -13.992 1 96.06 223 PRO B CA 1
ATOM 4656 C C . PRO B 1 223 ? 19.375 -3.939 -14.258 1 96.06 223 PRO B C 1
ATOM 4658 O O . PRO B 1 223 ? 19.344 -4.582 -15.305 1 96.06 223 PRO B O 1
ATOM 4661 N N . THR B 1 224 ? 20.328 -4.105 -13.266 1 96.81 224 THR B N 1
ATOM 4662 C CA . THR B 1 224 ? 21.297 -5.195 -13.312 1 96.81 224 THR B CA 1
ATOM 4663 C C . THR B 1 224 ? 21.391 -5.887 -11.953 1 96.81 224 THR B C 1
ATOM 4665 O O . THR B 1 224 ? 21.25 -5.246 -10.914 1 96.81 224 THR B O 1
ATOM 4668 N N . ILE B 1 225 ? 21.562 -7.176 -12.023 1 95.62 225 ILE B N 1
ATOM 4669 C CA . ILE B 1 225 ? 21.656 -7.961 -10.797 1 95.62 225 ILE B CA 1
ATOM 4670 C C . ILE B 1 225 ? 22.594 -9.141 -11.016 1 95.62 225 ILE B C 1
ATOM 4672 O O . ILE B 1 225 ? 22.672 -9.688 -12.117 1 95.62 225 ILE B O 1
ATOM 4676 N N . ASP B 1 226 ? 23.312 -9.531 -10.039 1 96.69 226 ASP B N 1
ATOM 4677 C CA . ASP B 1 226 ? 24.203 -10.68 -10.156 1 96.69 226 ASP B CA 1
ATOM 4678 C C . ASP B 1 226 ? 23.422 -11.992 -10.141 1 96.69 226 ASP B C 1
ATOM 4680 O O . ASP B 1 226 ? 22.406 -12.109 -9.453 1 96.69 226 ASP B O 1
ATOM 4684 N N . ILE B 1 227 ? 23.891 -12.961 -10.922 1 97 227 ILE B N 1
ATOM 4685 C CA . ILE B 1 227 ? 23.406 -14.336 -10.844 1 97 227 ILE B CA 1
ATOM 4686 C C . ILE B 1 227 ? 24.359 -15.172 -10 1 97 227 ILE B C 1
ATOM 4688 O O . ILE B 1 227 ? 25.562 -15.188 -10.242 1 97 227 ILE B O 1
ATOM 4692 N N . LYS B 1 228 ? 23.75 -15.859 -9.07 1 95.94 228 LYS B N 1
ATOM 4693 C CA . LYS B 1 228 ? 24.594 -16.641 -8.172 1 95.94 228 LYS B CA 1
ATOM 4694 C C . LYS B 1 228 ? 24.203 -18.109 -8.188 1 95.94 228 LYS B C 1
ATOM 4696 O O . LYS B 1 228 ? 23.031 -18.453 -8.367 1 95.94 228 LYS B O 1
ATOM 4701 N N . ASP B 1 229 ? 25.172 -18.953 -8.047 1 94.75 229 ASP B N 1
ATOM 4702 C CA . ASP B 1 229 ? 25 -20.391 -7.82 1 94.75 229 ASP B CA 1
ATOM 4703 C C . ASP B 1 229 ? 25.016 -20.719 -6.328 1 94.75 229 ASP B C 1
ATOM 4705 O O . ASP B 1 229 ? 26.062 -20.656 -5.688 1 94.75 229 ASP B O 1
ATOM 4709 N N . TYR B 1 230 ? 23.938 -21.109 -5.84 1 89.12 230 TYR B N 1
ATOM 4710 C CA . TYR B 1 230 ? 23.812 -21.328 -4.406 1 89.12 230 TYR B CA 1
ATOM 4711 C C . TYR B 1 230 ? 24.031 -22.797 -4.062 1 89.12 230 TYR B C 1
ATOM 4713 O O . TYR B 1 230 ? 23.891 -23.203 -2.904 1 89.12 230 TYR B O 1
ATOM 4721 N N . SER B 1 231 ? 24.266 -23.641 -5.051 1 86 231 SER B N 1
ATOM 4722 C CA . SER B 1 231 ? 24.562 -25.047 -4.781 1 86 231 SER B CA 1
ATOM 4723 C C . SER B 1 231 ? 25.891 -25.219 -4.074 1 86 231 SER B C 1
ATOM 4725 O O . SER B 1 231 ? 26.172 -26.266 -3.502 1 86 231 SER B O 1
ATO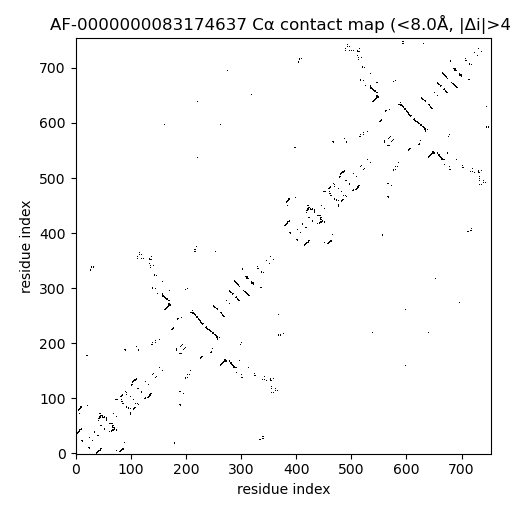M 4727 N N . VAL B 1 232 ? 26.766 -24.203 -4.094 1 83.62 232 VAL B N 1
ATOM 4728 C CA . VAL B 1 232 ? 28.125 -24.297 -3.543 1 83.62 232 VAL B CA 1
ATOM 4729 C C . VAL B 1 232 ? 28.141 -23.75 -2.123 1 83.62 232 VAL B C 1
ATOM 4731 O O . VAL B 1 232 ? 29.141 -23.875 -1.412 1 83.62 232 VAL B O 1
ATOM 4734 N N . GLY B 1 233 ? 27.094 -23.141 -1.61 1 81.94 233 GLY B N 1
ATOM 4735 C CA . GLY B 1 233 ? 26.984 -22.594 -0.266 1 81.94 233 GLY B CA 1
ATOM 4736 C C . GLY B 1 233 ? 25.938 -21.516 -0.139 1 81.94 233 GLY B C 1
ATOM 4737 O O . GLY B 1 233 ? 25.422 -21.016 -1.146 1 81.94 233 GLY B O 1
ATOM 4738 N N . ASP B 1 234 ? 25.688 -21.062 1.043 1 78.69 234 ASP B N 1
ATOM 4739 C CA . ASP B 1 234 ? 24.609 -20.125 1.353 1 78.69 234 ASP B CA 1
ATOM 4740 C C . ASP B 1 234 ? 24.875 -18.75 0.753 1 78.69 234 ASP B C 1
ATOM 4742 O O . ASP B 1 234 ? 23.953 -18.031 0.383 1 78.69 234 ASP B O 1
ATOM 4746 N N . THR B 1 235 ? 26.109 -18.438 0.672 1 84.62 235 THR B N 1
ATOM 4747 C CA . THR B 1 235 ? 26.453 -17.125 0.146 1 84.62 235 THR B CA 1
ATOM 4748 C C . THR B 1 235 ? 26.422 -17.125 -1.38 1 84.62 235 THR B C 1
ATOM 4750 O O . THR B 1 235 ? 26.312 -16.062 -2.004 1 84.62 235 THR B O 1
ATOM 4753 N N . GLY B 1 236 ? 26.391 -18.281 -1.927 1 89.19 236 GLY B N 1
ATOM 4754 C CA . GLY B 1 236 ? 26.359 -18.438 -3.373 1 89.19 236 GLY B CA 1
ATOM 4755 C C . GLY B 1 236 ? 27.625 -17.922 -4.043 1 89.19 236 GLY B C 1
ATOM 4756 O O . GLY B 1 236 ? 28.422 -17.203 -3.426 1 89.19 236 GLY B O 1
ATOM 4757 N N . LYS B 1 237 ? 27.938 -18.344 -5.227 1 94.12 237 LYS B N 1
ATOM 4758 C CA . LYS B 1 237 ? 29.016 -17.859 -6.078 1 94.12 237 LYS B CA 1
ATOM 4759 C C . LYS B 1 237 ? 28.484 -17.156 -7.316 1 94.12 237 LYS B C 1
ATOM 4761 O O . LYS B 1 237 ? 27.609 -17.688 -8.016 1 94.12 237 LYS B O 1
ATOM 4766 N N . VAL B 1 238 ? 29.031 -15.93 -7.535 1 96.06 238 VAL B N 1
ATOM 4767 C CA . VAL B 1 238 ? 28.594 -15.18 -8.711 1 96.06 238 VAL B CA 1
ATOM 4768 C C . VAL B 1 238 ? 29 -15.93 -9.977 1 96.06 238 VAL B C 1
ATOM 4770 O O . VAL B 1 238 ? 30.172 -16.234 -10.18 1 96.06 238 VAL B O 1
ATOM 4773 N N . VAL B 1 239 ? 28.047 -16.203 -10.758 1 95.75 239 VAL B N 1
ATOM 4774 C CA . VAL B 1 239 ? 28.344 -16.906 -12.008 1 95.75 239 VAL B CA 1
ATOM 4775 C C . VAL B 1 239 ? 28.125 -15.969 -13.188 1 95.75 239 VAL B C 1
ATOM 4777 O O . VAL B 1 239 ? 28.578 -16.234 -14.297 1 95.75 239 VAL B O 1
ATOM 4780 N N . GLU B 1 240 ? 27.422 -14.906 -13.047 1 96.88 240 GLU B N 1
ATOM 4781 C CA . GLU B 1 240 ? 27.219 -13.828 -14.008 1 96.88 240 GLU B CA 1
ATOM 4782 C C . GLU B 1 240 ? 27.031 -12.492 -13.305 1 96.88 240 GLU B C 1
ATOM 4784 O O . GLU B 1 240 ? 26.031 -12.289 -12.602 1 96.88 240 GLU B O 1
ATOM 4789 N N . ALA B 1 241 ? 27.984 -11.641 -13.5 1 96.62 241 ALA B N 1
ATOM 4790 C CA . ALA B 1 241 ? 27.906 -10.328 -12.844 1 96.62 241 ALA B CA 1
ATOM 4791 C C . ALA B 1 241 ? 27.109 -9.344 -13.688 1 96.62 241 ALA B C 1
ATOM 4793 O O . ALA B 1 241 ? 27.312 -9.258 -14.906 1 96.62 241 ALA B O 1
ATOM 4794 N N . GLY B 1 242 ? 26.172 -8.648 -13.023 1 96.81 242 GLY B N 1
ATOM 4795 C CA . GLY B 1 242 ? 25.484 -7.547 -13.664 1 96.81 242 GLY B CA 1
ATOM 4796 C C . GLY B 1 242 ? 24.562 -7.988 -14.789 1 96.81 242 GLY B C 1
ATOM 4797 O O . GLY B 1 242 ? 24.547 -7.371 -15.859 1 96.81 242 GLY B O 1
ATOM 4798 N N . ALA B 1 243 ? 23.938 -9.156 -14.57 1 97.62 243 ALA B N 1
ATOM 4799 C CA . ALA B 1 243 ? 22.984 -9.602 -15.57 1 97.62 243 ALA B CA 1
ATOM 4800 C C . ALA B 1 243 ? 21.859 -8.578 -15.742 1 97.62 243 ALA B C 1
ATOM 4802 O O . ALA B 1 243 ? 21.391 -7.98 -14.773 1 97.62 243 ALA B O 1
ATOM 4803 N N . ARG B 1 244 ? 21.469 -8.383 -17.047 1 97.56 244 ARG B N 1
ATOM 4804 C CA . ARG B 1 244 ? 20.438 -7.398 -17.344 1 97.56 244 ARG B CA 1
ATOM 4805 C C . ARG B 1 244 ? 19.078 -7.875 -16.859 1 97.56 244 ARG B C 1
ATOM 4807 O O . ARG B 1 244 ? 18.688 -9.023 -17.094 1 97.56 244 ARG B O 1
ATOM 4814 N N . ASN B 1 245 ? 18.359 -7.008 -16.203 1 97.56 245 ASN B N 1
ATOM 4815 C CA . ASN B 1 245 ? 16.984 -7.254 -15.742 1 97.56 245 ASN B CA 1
ATOM 4816 C C . ASN B 1 245 ? 15.969 -6.504 -16.594 1 97.56 245 ASN B C 1
ATOM 4818 O O . ASN B 1 245 ? 16 -5.273 -16.656 1 97.56 245 ASN B O 1
ATOM 4822 N N . THR B 1 246 ? 15.078 -7.207 -17.234 1 97.75 246 THR B N 1
ATOM 4823 C CA . THR B 1 246 ? 14.078 -6.57 -18.094 1 97.75 246 THR B CA 1
ATOM 4824 C C . THR B 1 246 ? 12.688 -6.699 -17.484 1 97.75 246 THR B C 1
ATOM 4826 O O . THR B 1 246 ? 11.688 -6.43 -18.156 1 97.75 246 THR B O 1
ATOM 4829 N N . VAL B 1 247 ? 12.602 -7.148 -16.219 1 97.62 247 VAL B N 1
ATOM 4830 C CA . VAL B 1 247 ? 11.336 -7.402 -15.555 1 97.62 247 VAL B CA 1
ATOM 4831 C C . VAL B 1 247 ? 11.188 -6.473 -14.352 1 97.62 247 VAL B C 1
ATOM 4833 O O . VAL B 1 247 ? 12.086 -6.391 -13.508 1 97.62 247 VAL B O 1
ATOM 4836 N N . PRO B 1 248 ? 10.078 -5.77 -14.258 1 97.12 248 PRO B N 1
ATOM 4837 C CA . PRO B 1 248 ? 9.859 -4.914 -13.094 1 97.12 248 PRO B CA 1
ATOM 4838 C C . PRO B 1 248 ? 9.984 -5.676 -11.773 1 97.12 248 PRO B C 1
ATOM 4840 O O . PRO B 1 248 ? 9.531 -6.824 -11.68 1 97.12 248 PRO B O 1
ATOM 4843 N N . ASP B 1 249 ? 10.656 -4.992 -10.82 1 96.94 249 ASP B N 1
ATOM 4844 C CA . ASP B 1 249 ? 10.836 -5.621 -9.516 1 96.94 249 ASP B CA 1
ATOM 4845 C C . ASP B 1 249 ? 10.133 -4.828 -8.414 1 96.94 249 ASP B C 1
ATOM 4847 O O . ASP B 1 249 ? 10.25 -5.156 -7.234 1 96.94 249 ASP B O 1
ATOM 4851 N N . GLN B 1 250 ? 9.5 -3.715 -8.719 1 97.44 250 GLN B N 1
ATOM 4852 C CA . GLN B 1 250 ? 8.547 -2.955 -7.91 1 97.44 250 GLN B CA 1
ATOM 4853 C C . GLN B 1 250 ? 7.184 -2.881 -8.594 1 97.44 250 GLN B C 1
ATOM 4855 O O . GLN B 1 250 ? 7.062 -2.324 -9.688 1 97.44 250 GLN B O 1
ATOM 4860 N N . ILE B 1 251 ? 6.184 -3.416 -7.926 1 98.06 251 ILE B N 1
ATOM 4861 C CA . ILE B 1 251 ? 4.91 -3.57 -8.625 1 98.06 251 ILE B CA 1
ATOM 4862 C C . ILE B 1 251 ? 3.781 -3.01 -7.766 1 98.06 251 ILE B C 1
ATOM 4864 O O . ILE B 1 251 ? 3.67 -3.338 -6.582 1 98.06 251 ILE B O 1
ATOM 4868 N N . LEU B 1 252 ? 2.996 -2.168 -8.344 1 98.69 252 LEU B N 1
ATOM 4869 C CA . LEU B 1 252 ? 1.721 -1.706 -7.809 1 98.69 252 LEU B CA 1
ATOM 4870 C C . LEU B 1 252 ? 0.582 -2.014 -8.773 1 98.69 252 LEU B C 1
ATOM 4872 O O . LEU B 1 252 ? 0.646 -1.65 -9.953 1 98.69 252 LEU B O 1
ATOM 4876 N N . ALA B 1 253 ? -0.358 -2.744 -8.367 1 98.62 253 ALA B N 1
ATOM 4877 C CA . ALA B 1 253 ? -1.615 -2.947 -9.086 1 98.62 253 ALA B CA 1
ATOM 4878 C C . ALA B 1 253 ? -2.809 -2.543 -8.227 1 98.62 253 ALA B C 1
ATOM 4880 O O . ALA B 1 253 ? -2.787 -2.711 -7.004 1 98.62 253 ALA B O 1
ATOM 4881 N N . TYR B 1 254 ? -3.832 -2.006 -8.859 1 98.56 254 TYR B N 1
ATOM 4882 C CA . TYR B 1 254 ? -4.969 -1.51 -8.094 1 98.56 254 TYR B CA 1
ATOM 4883 C C . TYR B 1 254 ? -6.215 -1.413 -8.961 1 98.56 254 TYR B C 1
ATOM 4885 O O . TYR B 1 254 ? -6.121 -1.378 -10.195 1 98.56 254 TYR B O 1
ATOM 4893 N N . GLY B 1 255 ? -7.312 -1.372 -8.352 1 97.56 255 GLY B N 1
ATOM 4894 C CA . GLY B 1 255 ? -8.594 -1.237 -9.031 1 97.56 255 GLY B CA 1
ATOM 4895 C C . GLY B 1 255 ? -9.781 -1.542 -8.133 1 97.56 255 GLY B C 1
ATOM 4896 O O . GLY B 1 255 ? -9.703 -1.375 -6.914 1 97.56 255 GLY B O 1
ATOM 4897 N N . THR B 1 256 ? -10.906 -1.853 -8.766 1 97.69 256 THR B N 1
ATOM 4898 C CA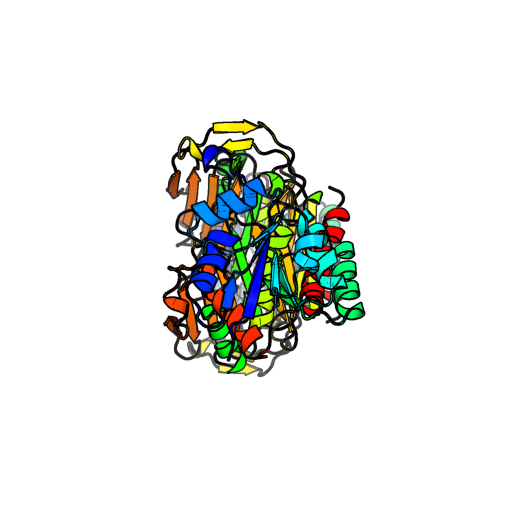 . THR B 1 256 ? -12.125 -2.189 -8.047 1 97.69 256 THR B CA 1
ATOM 4899 C C . THR B 1 256 ? -12.602 -3.592 -8.414 1 97.69 256 THR B C 1
ATOM 4901 O O . THR B 1 256 ? -12.312 -4.086 -9.508 1 97.69 256 THR B O 1
ATOM 4904 N N . VAL B 1 257 ? -13.234 -4.215 -7.473 1 97.69 257 VAL B N 1
ATOM 4905 C CA . VAL B 1 257 ? -13.758 -5.559 -7.715 1 97.69 257 VAL B CA 1
ATOM 4906 C C . VAL B 1 257 ? -15.281 -5.523 -7.719 1 97.69 257 VAL B C 1
ATOM 4908 O O . VAL B 1 257 ? -15.891 -4.582 -7.211 1 97.69 257 VAL B O 1
ATOM 4911 N N . GLU B 1 258 ? -15.867 -6.477 -8.32 1 95.75 258 GLU B N 1
ATOM 4912 C CA . GLU B 1 258 ? -17.328 -6.625 -8.344 1 95.75 258 GLU B CA 1
ATOM 4913 C C . GLU B 1 258 ? -17.766 -7.855 -7.555 1 95.75 258 GLU B C 1
ATOM 4915 O O . GLU B 1 258 ? -17.078 -8.875 -7.551 1 95.75 258 GLU B O 1
ATOM 4920 N N . PRO B 1 259 ? -18.859 -7.84 -6.852 1 92.12 259 PRO B N 1
ATOM 4921 C CA . PRO B 1 259 ? -19.875 -6.793 -6.945 1 92.12 259 PRO B CA 1
ATOM 4922 C C . PRO B 1 259 ? -19.703 -5.707 -5.883 1 92.12 259 PRO B C 1
ATOM 4924 O O . PRO B 1 259 ? -20.453 -4.723 -5.879 1 92.12 259 PRO B O 1
ATOM 4927 N N . SER B 1 260 ? -18.75 -5.801 -4.996 1 93.19 260 SER B N 1
ATOM 4928 C CA . SER B 1 260 ? -18.672 -4.93 -3.83 1 93.19 260 SER B CA 1
ATOM 4929 C C . SER B 1 260 ? -18.219 -3.527 -4.223 1 93.19 260 SER B C 1
ATOM 4931 O O . SER B 1 260 ? -18.375 -2.576 -3.453 1 93.19 260 SER B O 1
ATOM 4933 N N . ASN B 1 261 ? -17.547 -3.418 -5.379 1 94.62 261 ASN B N 1
ATOM 4934 C CA . ASN B 1 261 ? -16.922 -2.188 -5.84 1 94.62 261 ASN B CA 1
ATOM 4935 C C . ASN B 1 261 ? -15.812 -1.741 -4.895 1 94.62 261 ASN B C 1
ATOM 4937 O O . ASN B 1 261 ? -15.445 -0.564 -4.871 1 94.62 261 ASN B O 1
ATOM 4941 N N . ALA B 1 262 ? -15.352 -2.65 -4.07 1 97.56 262 ALA B N 1
ATOM 4942 C CA . ALA B 1 262 ? -14.289 -2.336 -3.119 1 97.56 262 ALA B CA 1
ATOM 4943 C C . ALA B 1 262 ? -12.984 -2.014 -3.842 1 97.56 262 ALA B C 1
ATOM 4945 O O . ALA B 1 262 ? -12.656 -2.641 -4.852 1 97.56 262 ALA B O 1
ATOM 4946 N N . ALA B 1 263 ? -12.273 -1.005 -3.334 1 97.94 263 ALA B N 1
ATOM 4947 C CA . ALA B 1 263 ? -10.938 -0.694 -3.838 1 97.94 263 ALA B CA 1
ATOM 4948 C C . ALA B 1 263 ? -9.93 -1.748 -3.395 1 97.94 263 ALA B C 1
ATOM 4950 O O . ALA B 1 263 ? -9.875 -2.107 -2.217 1 97.94 263 ALA B O 1
ATOM 4951 N N . VAL B 1 264 ? -9.133 -2.229 -4.32 1 98.75 264 VAL B N 1
ATOM 4952 C CA . VAL B 1 264 ? -8.094 -3.217 -4.031 1 98.75 264 VAL B CA 1
ATOM 4953 C C . VAL B 1 264 ? -6.727 -2.666 -4.434 1 98.75 264 VAL B C 1
ATOM 4955 O O . VAL B 1 264 ? -6.574 -2.107 -5.523 1 98.75 264 VAL B O 1
ATOM 4958 N N . THR B 1 265 ? -5.777 -2.738 -3.545 1 98.88 265 THR B N 1
ATOM 4959 C CA . THR B 1 265 ? -4.395 -2.342 -3.797 1 98.88 265 THR B CA 1
ATOM 4960 C C . THR B 1 265 ? -3.445 -3.512 -3.568 1 98.88 265 THR B C 1
ATOM 4962 O O . THR B 1 265 ? -3.5 -4.168 -2.525 1 98.88 265 THR B O 1
ATOM 4965 N N . ILE B 1 266 ? -2.629 -3.787 -4.547 1 98.81 266 ILE B N 1
ATOM 4966 C CA . ILE B 1 266 ? -1.618 -4.836 -4.488 1 98.81 266 ILE B CA 1
ATOM 4967 C C . ILE B 1 266 ? -0.23 -4.227 -4.66 1 98.81 266 ILE B C 1
ATOM 4969 O O . ILE B 1 266 ? 0.071 -3.643 -5.707 1 98.81 266 ILE B O 1
ATOM 4973 N N . LYS B 1 267 ? 0.604 -4.324 -3.664 1 98.88 267 LYS B N 1
ATOM 4974 C CA . LYS B 1 267 ? 1.97 -3.809 -3.717 1 98.88 267 LYS B CA 1
ATOM 4975 C C . LYS B 1 267 ? 2.984 -4.914 -3.441 1 98.88 267 LYS B C 1
ATOM 4977 O O . LYS B 1 267 ? 3.041 -5.453 -2.332 1 98.88 267 LYS B O 1
ATOM 4982 N N . TYR B 1 268 ? 3.803 -5.23 -4.418 1 98.5 268 TYR B N 1
ATOM 4983 C CA . TYR B 1 268 ? 4.859 -6.227 -4.293 1 98.5 268 TYR B CA 1
ATOM 4984 C C . TYR B 1 268 ? 6.223 -5.617 -4.605 1 98.5 268 TYR B C 1
ATOM 4986 O O . TYR B 1 268 ? 6.324 -4.688 -5.406 1 98.5 268 TYR B O 1
ATOM 4994 N N . HIS B 1 269 ? 7.234 -6.168 -4.004 1 97.56 269 HIS B N 1
ATOM 4995 C CA . HIS B 1 269 ? 8.594 -5.715 -4.289 1 97.56 269 HIS B CA 1
ATOM 4996 C C . HIS B 1 269 ? 9.586 -6.867 -4.215 1 97.56 269 HIS B C 1
ATOM 4998 O O . HIS B 1 269 ? 9.367 -7.836 -3.486 1 97.56 269 HIS B O 1
ATOM 5004 N N . ALA B 1 270 ? 10.617 -6.762 -4.969 1 96.31 270 ALA B N 1
ATOM 5005 C CA . ALA B 1 270 ? 11.734 -7.703 -4.879 1 96.31 270 ALA B CA 1
ATOM 5006 C C . ALA B 1 270 ? 12.539 -7.48 -3.602 1 96.31 270 ALA B C 1
ATOM 5008 O O . ALA B 1 270 ? 12.516 -6.391 -3.027 1 96.31 270 ALA B O 1
ATOM 5009 N N . GLY B 1 271 ? 13.172 -8.562 -3.184 1 94.56 271 GLY B N 1
ATOM 5010 C CA . GLY B 1 271 ? 14.016 -8.508 -1.999 1 94.56 271 GLY B CA 1
ATOM 5011 C C . GLY B 1 271 ? 13.328 -9.047 -0.756 1 94.56 271 GLY B C 1
ATOM 5012 O O . GLY B 1 271 ? 12.156 -9.422 -0.8 1 94.56 271 GLY B O 1
ATOM 5013 N N . LYS B 1 272 ? 14.062 -9.039 0.324 1 94.06 272 LYS B N 1
ATOM 5014 C CA . LYS B 1 272 ? 13.555 -9.516 1.609 1 94.06 272 LYS B CA 1
ATOM 5015 C C . LYS B 1 272 ? 12.656 -8.477 2.266 1 94.06 272 LYS B C 1
ATOM 5017 O O . LYS B 1 272 ? 12.844 -7.27 2.076 1 94.06 272 LYS B O 1
ATOM 5022 N N . GLU B 1 273 ? 11.672 -8.961 2.969 1 95.25 273 GLU B N 1
ATOM 5023 C CA . GLU B 1 273 ? 10.859 -8.078 3.795 1 95.25 273 GLU B CA 1
ATOM 5024 C C . GLU B 1 273 ? 11.672 -7.477 4.934 1 95.25 273 GLU B C 1
ATOM 5026 O O . GLU B 1 273 ? 12.789 -7.918 5.207 1 95.25 273 GLU B O 1
ATOM 5031 N N . PHE B 1 274 ? 11.156 -6.398 5.496 1 96.56 274 PHE B N 1
ATOM 5032 C CA . PHE B 1 274 ? 11.758 -5.898 6.727 1 96.56 274 PHE B CA 1
ATOM 5033 C C . PHE B 1 274 ? 11.789 -6.988 7.793 1 96.56 274 PHE B C 1
ATOM 5035 O O . PHE B 1 274 ? 10.773 -7.648 8.047 1 96.56 274 PHE B O 1
ATOM 5042 N N . PRO B 1 275 ? 12.984 -7.137 8.469 1 95.38 275 PRO B N 1
ATOM 5043 C CA . PRO B 1 275 ? 13.078 -8.211 9.461 1 95.38 275 PRO B CA 1
ATOM 5044 C C . PRO B 1 275 ? 11.992 -8.125 10.531 1 95.38 275 PRO B C 1
ATOM 5046 O O . PRO B 1 275 ? 11.727 -7.047 11.062 1 95.38 275 PRO B O 1
ATOM 5049 N N . GLY B 1 276 ? 11.352 -9.25 10.75 1 93.25 276 GLY B N 1
ATOM 5050 C CA . GLY B 1 276 ? 10.305 -9.32 11.766 1 93.25 276 GLY B CA 1
ATOM 5051 C C . GLY B 1 276 ? 8.922 -9.062 11.211 1 93.25 276 GLY B C 1
ATOM 5052 O O . GLY B 1 276 ? 7.918 -9.32 11.883 1 93.25 276 GLY B O 1
ATOM 5053 N N . GLN B 1 277 ? 8.789 -8.477 10.07 1 94.94 277 GLN B N 1
ATOM 5054 C CA . GLN B 1 277 ? 7.504 -8.297 9.406 1 94.94 277 GLN B CA 1
ATOM 5055 C C . GLN B 1 277 ? 7.168 -9.484 8.516 1 94.94 277 GLN B C 1
ATOM 5057 O O . GLN B 1 277 ? 8.062 -10.18 8.031 1 94.94 277 GLN B O 1
ATOM 5062 N N . PRO B 1 278 ? 5.883 -9.742 8.359 1 96.19 278 PRO B N 1
ATOM 5063 C CA . PRO B 1 278 ? 5.551 -10.836 7.449 1 96.19 278 PRO B CA 1
ATOM 5064 C C . PRO B 1 278 ? 5.922 -10.539 6 1 96.19 278 PRO B C 1
ATOM 5066 O O . PRO B 1 278 ? 5.918 -9.375 5.586 1 96.19 278 PRO B O 1
ATOM 5069 N N . ARG B 1 279 ? 6.168 -11.555 5.27 1 97.12 279 ARG B N 1
ATOM 5070 C CA . ARG B 1 279 ? 6.473 -11.422 3.848 1 97.12 279 ARG B CA 1
ATOM 5071 C C . ARG B 1 279 ? 5.238 -11.008 3.059 1 97.12 279 ARG B C 1
ATOM 5073 O O . ARG B 1 279 ? 5.344 -10.297 2.055 1 97.12 279 ARG B O 1
ATOM 5080 N N . LEU B 1 280 ? 4.148 -11.508 3.457 1 98.38 280 LEU B N 1
ATOM 5081 C CA . LEU B 1 280 ? 2.869 -11.117 2.873 1 98.38 280 LEU B CA 1
ATOM 5082 C C . LEU B 1 280 ? 1.885 -10.688 3.953 1 98.38 280 LEU B C 1
ATOM 5084 O O . LEU B 1 280 ? 1.72 -11.383 4.961 1 98.38 280 LEU B O 1
ATOM 5088 N N . ASP B 1 281 ? 1.314 -9.562 3.834 1 98.56 281 ASP B N 1
ATOM 5089 C CA . ASP B 1 281 ? 0.275 -9 4.688 1 98.56 281 ASP B CA 1
ATOM 5090 C C . ASP B 1 281 ? -0.937 -8.57 3.867 1 98.56 281 ASP B C 1
ATOM 5092 O O . ASP B 1 281 ? -0.856 -7.617 3.084 1 98.56 281 ASP B O 1
ATOM 5096 N N . TRP B 1 282 ? -2.02 -9.32 3.928 1 98.81 282 TRP B N 1
ATOM 5097 C CA . TRP B 1 282 ? -3.262 -9.047 3.213 1 98.81 282 TRP B CA 1
ATOM 5098 C C . TRP B 1 282 ? -4.367 -8.641 4.18 1 98.81 282 TRP B C 1
ATOM 5100 O O . TRP B 1 282 ? -4.781 -9.43 5.031 1 98.81 282 TRP B O 1
ATOM 5110 N N . ARG B 1 283 ? -4.867 -7.43 4.02 1 98.81 283 ARG B N 1
ATOM 5111 C CA . ARG B 1 283 ? -5.887 -6.883 4.91 1 98.81 283 ARG B CA 1
ATOM 5112 C C . ARG B 1 283 ? -7.148 -6.516 4.133 1 98.81 283 ARG B C 1
ATOM 5114 O O . ARG B 1 283 ? -7.082 -5.805 3.127 1 98.81 283 ARG B O 1
ATOM 5121 N N . ILE B 1 284 ? -8.234 -6.965 4.617 1 98.81 284 ILE B N 1
ATOM 5122 C CA . ILE B 1 284 ? -9.539 -6.652 4.051 1 98.81 284 ILE B CA 1
ATOM 5123 C C . ILE B 1 284 ? -10.383 -5.91 5.082 1 98.81 284 ILE B C 1
ATOM 5125 O O . ILE B 1 284 ? -10.688 -6.449 6.148 1 98.81 284 ILE B O 1
ATOM 5129 N N . GLN B 1 285 ? -10.75 -4.688 4.758 1 98.12 285 GLN B N 1
ATOM 5130 C CA . GLN B 1 285 ? -11.594 -3.867 5.625 1 98.12 285 GLN B CA 1
ATOM 5131 C C . GLN B 1 285 ? -13.07 -4.043 5.277 1 98.12 285 GLN B C 1
ATOM 5133 O O . GLN B 1 285 ? -13.461 -3.875 4.121 1 98.12 285 GLN B O 1
ATOM 5138 N N . GLY B 1 286 ? -13.828 -4.352 6.234 1 97.38 286 GLY B N 1
ATOM 5139 C CA . GLY B 1 286 ? -15.273 -4.391 6.094 1 97.38 286 GLY B CA 1
ATOM 5140 C C . GLY B 1 286 ? -15.992 -3.41 7 1 97.38 286 GLY B C 1
ATOM 5141 O O . GLY B 1 286 ? -15.367 -2.77 7.848 1 97.38 286 GLY B O 1
ATOM 5142 N N . GLU B 1 287 ? -17.266 -3.316 6.84 1 95.44 287 GLU B N 1
ATOM 5143 C CA . GLU B 1 287 ? -18.109 -2.418 7.633 1 95.44 287 GLU B CA 1
ATOM 5144 C C . GLU B 1 287 ? -18.125 -2.838 9.102 1 95.44 287 GLU B C 1
ATOM 5146 O O . GLU B 1 287 ? -18.25 -1.995 9.992 1 95.44 287 GLU B O 1
ATOM 5151 N N . LYS B 1 288 ? -17.922 -4.129 9.32 1 96 288 LYS B N 1
ATOM 5152 C CA . LYS B 1 288 ? -18.141 -4.652 10.664 1 96 288 LYS B CA 1
ATOM 5153 C C . LYS B 1 288 ? -16.828 -5.168 11.273 1 96 288 LYS B C 1
ATOM 5155 O O . LYS B 1 288 ? -16.828 -5.66 12.398 1 96 288 LYS B O 1
ATOM 5160 N N . GLY B 1 289 ? -15.797 -5.051 10.562 1 96.81 289 GLY B N 1
ATOM 5161 C CA . GLY B 1 289 ? -14.539 -5.547 11.094 1 96.81 289 GLY B CA 1
ATOM 5162 C C . GLY B 1 289 ? -13.469 -5.711 10.031 1 96.81 289 GLY B C 1
ATOM 5163 O O . GLY B 1 289 ? -13.516 -5.055 8.992 1 96.81 289 GLY B O 1
ATOM 5164 N N . TRP B 1 290 ? -12.43 -6.496 10.406 1 98.31 290 TRP B N 1
ATOM 5165 C CA . TRP B 1 290 ? -11.273 -6.727 9.539 1 98.31 290 TRP B CA 1
ATOM 5166 C C . TRP B 1 290 ? -11.016 -8.219 9.367 1 98.31 290 TRP B C 1
ATOM 5168 O O . TRP B 1 290 ? -11.289 -9.016 10.266 1 98.31 290 TRP B O 1
ATOM 5178 N N . LEU B 1 291 ? -10.602 -8.578 8.203 1 98.81 291 LEU B N 1
ATOM 5179 C CA . LEU B 1 291 ? -9.945 -9.852 7.941 1 98.81 291 LEU B CA 1
ATOM 5180 C C . LEU B 1 291 ? -8.484 -9.633 7.551 1 98.81 291 LEU B C 1
ATOM 5182 O O . LEU B 1 291 ? -8.188 -8.805 6.684 1 98.81 291 LEU B O 1
ATOM 5186 N N . ARG B 1 292 ? -7.527 -10.312 8.203 1 98.88 292 ARG B N 1
ATOM 5187 C CA . ARG B 1 292 ? -6.105 -10.133 7.926 1 98.88 292 ARG B CA 1
ATOM 5188 C C . ARG B 1 292 ? -5.402 -11.477 7.773 1 98.88 292 ARG B C 1
ATOM 5190 O O . ARG B 1 292 ? -5.57 -12.367 8.609 1 98.88 292 ARG B O 1
ATOM 5197 N N . LEU B 1 293 ? -4.711 -11.625 6.699 1 98.81 293 LEU B N 1
ATOM 5198 C CA . LEU B 1 293 ? -3.844 -12.781 6.488 1 98.81 293 LEU B CA 1
ATOM 5199 C C . LEU B 1 293 ? -2.377 -12.367 6.477 1 98.81 293 LEU B C 1
ATOM 5201 O O . LEU B 1 293 ? -1.991 -11.453 5.746 1 98.81 293 LEU B O 1
ATOM 5205 N N . SER B 1 294 ? -1.55 -12.922 7.289 1 98.5 294 SER B N 1
ATOM 5206 C CA . SER B 1 294 ? -0.1 -12.75 7.277 1 98.5 294 SER B CA 1
ATOM 5207 C C . SER B 1 294 ? 0.606 -14.062 6.945 1 98.5 294 SER B C 1
ATOM 5209 O O . SER B 1 294 ? 0.196 -15.125 7.406 1 98.5 294 SER B O 1
ATOM 5211 N N . SER B 1 295 ? 1.631 -13.984 6.148 1 98.19 295 SER B N 1
ATOM 5212 C CA . SER B 1 295 ? 2.266 -15.195 5.648 1 98.19 295 SER B CA 1
ATOM 5213 C C . SER B 1 295 ? 3.773 -15.016 5.504 1 98.19 295 SER B C 1
ATOM 5215 O O . SER B 1 295 ? 4.242 -13.945 5.121 1 98.19 295 SER B O 1
ATOM 5217 N N . PRO B 1 296 ? 4.566 -16.078 5.789 1 96 296 PRO B N 1
ATOM 5218 C CA . PRO B 1 296 ? 6.008 -16.047 5.539 1 96 296 PRO B CA 1
ATOM 5219 C C . PRO B 1 296 ? 6.355 -16.172 4.055 1 96 296 PRO B C 1
ATOM 5221 O O . PRO B 1 296 ? 7.527 -16.078 3.682 1 96 296 PRO B O 1
ATOM 5224 N N . LEU B 1 297 ? 5.355 -16.422 3.203 1 93.94 297 LEU B N 1
ATOM 5225 C CA . LEU B 1 297 ? 5.543 -16.5 1.759 1 93.94 297 LEU B CA 1
ATOM 5226 C C . LEU B 1 297 ? 4.488 -15.68 1.026 1 93.94 297 LEU B C 1
ATOM 5228 O O . LEU B 1 297 ? 3.359 -15.539 1.507 1 93.94 297 LEU B O 1
ATOM 5232 N N . VAL B 1 298 ? 4.855 -15.219 -0.123 1 94.44 298 VAL B N 1
ATOM 5233 C CA . VAL B 1 298 ? 3.914 -14.438 -0.925 1 94.44 298 VAL B CA 1
ATOM 5234 C C . VAL B 1 298 ? 3.006 -15.383 -1.712 1 94.44 298 VAL B C 1
ATOM 5236 O O . VAL B 1 298 ? 1.873 -15.023 -2.047 1 94.44 298 VAL B O 1
ATOM 5239 N N . SER B 1 299 ? 3.381 -16.609 -1.995 1 95.56 299 SER B N 1
ATOM 5240 C CA . SER B 1 299 ? 2.707 -17.562 -2.869 1 95.56 299 SER B CA 1
ATOM 5241 C C . SER B 1 299 ? 1.649 -18.359 -2.109 1 95.56 299 SER B C 1
ATOM 5243 O O . SER B 1 299 ? 1.819 -19.547 -1.863 1 95.56 299 SER B O 1
ATOM 5245 N N . LEU B 1 300 ? 0.508 -17.75 -1.94 1 97.12 300 LEU B N 1
ATOM 5246 C CA . LEU B 1 300 ? -0.57 -18.406 -1.208 1 97.12 300 LEU B CA 1
ATOM 5247 C C . LEU B 1 300 ? -1.142 -19.562 -2.01 1 97.12 300 LEU B C 1
ATOM 5249 O O . LEU B 1 300 ? -1.828 -20.422 -1.455 1 97.12 300 LEU B O 1
ATOM 5253 N N . ASN B 1 301 ? -0.866 -19.562 -3.316 1 97.06 301 ASN B N 1
ATOM 5254 C CA . ASN B 1 301 ? -1.275 -20.688 -4.156 1 97.06 301 ASN B CA 1
ATOM 5255 C C . ASN B 1 301 ? -0.528 -21.969 -3.787 1 97.06 301 ASN B C 1
ATOM 5257 O O . ASN B 1 301 ? -0.988 -23.078 -4.09 1 97.06 301 ASN B O 1
ATOM 5261 N N . VAL B 1 302 ? 0.691 -21.797 -3.248 1 96.5 302 VAL B N 1
ATOM 5262 C CA . VAL B 1 302 ? 1.466 -22.938 -2.758 1 96.5 302 VAL B CA 1
ATOM 5263 C C . VAL B 1 302 ? 1.107 -23.219 -1.301 1 96.5 302 VAL B C 1
ATOM 5265 O O . VAL B 1 302 ? 0.779 -24.344 -0.942 1 96.5 302 VAL B O 1
ATOM 5268 N N . GLY B 1 303 ? 1.062 -22.203 -0.514 1 93 303 GLY B N 1
ATOM 5269 C CA . GLY B 1 303 ? 0.768 -22.297 0.907 1 93 303 GLY B CA 1
ATOM 5270 C C . GLY B 1 303 ? 1.949 -22.781 1.727 1 93 303 GLY B C 1
ATOM 5271 O O . GLY B 1 303 ? 3.09 -22.766 1.258 1 93 303 GLY B O 1
ATOM 5272 N N . GLY B 1 304 ? 1.665 -23.078 2.965 1 90.94 304 GLY B N 1
ATOM 5273 C CA . GLY B 1 304 ? 2.697 -23.562 3.871 1 90.94 304 GLY B CA 1
ATOM 5274 C C . GLY B 1 304 ? 2.438 -23.188 5.32 1 90.94 304 GLY B C 1
ATOM 5275 O O . GLY B 1 304 ? 1.443 -22.531 5.629 1 90.94 304 GLY B O 1
ATOM 5276 N N . PRO B 1 305 ? 3.26 -23.719 6.129 1 92.62 305 PRO B N 1
ATOM 5277 C CA . PRO B 1 305 ? 3.105 -23.422 7.555 1 92.62 305 PRO B CA 1
ATOM 5278 C C . PRO B 1 305 ? 3.354 -21.938 7.879 1 92.62 305 PRO B C 1
ATOM 5280 O O . PRO B 1 305 ? 4.039 -21.25 7.125 1 92.62 305 PRO B O 1
ATOM 5283 N N . GLY B 1 306 ? 2.785 -21.453 8.922 1 96 306 GLY B N 1
ATOM 5284 C CA . GLY B 1 306 ? 3.068 -20.125 9.422 1 96 306 GLY B CA 1
ATOM 5285 C C . GLY B 1 306 ? 2.088 -19.078 8.93 1 96 306 GLY B C 1
ATOM 5286 O O . GLY B 1 306 ? 2.166 -17.906 9.312 1 96 306 GLY B O 1
ATOM 5287 N N . ILE B 1 307 ? 1.182 -19.453 8.023 1 97.69 307 ILE B N 1
ATOM 5288 C CA . ILE B 1 307 ? 0.136 -18.531 7.578 1 97.69 307 ILE B CA 1
ATOM 5289 C C . ILE B 1 307 ? -0.886 -18.328 8.695 1 97.69 307 ILE B C 1
ATOM 5291 O O . ILE B 1 307 ? -1.344 -19.297 9.305 1 97.69 307 ILE B O 1
ATOM 5295 N N . LYS B 1 308 ? -1.187 -17.125 8.977 1 98.12 308 LYS B N 1
ATOM 5296 C CA . LYS B 1 308 ? -2.156 -16.797 10.016 1 98.12 308 LYS B CA 1
ATOM 5297 C C . LYS B 1 308 ? -3.32 -15.992 9.438 1 98.12 308 LYS B C 1
ATOM 5299 O O . LYS B 1 308 ? -3.109 -15.008 8.719 1 98.12 308 LYS B O 1
ATOM 5304 N N . LEU B 1 309 ? -4.504 -16.422 9.672 1 98.62 309 LEU B N 1
ATOM 5305 C CA . LEU B 1 309 ? -5.727 -15.711 9.312 1 98.62 309 LEU B CA 1
ATOM 5306 C C . LEU B 1 309 ? -6.473 -15.242 10.555 1 98.62 309 LEU B C 1
ATOM 5308 O O . LEU B 1 309 ? -6.797 -16.047 11.43 1 98.62 309 LEU B O 1
ATOM 5312 N N . GLU B 1 310 ? -6.711 -13.953 10.617 1 98.81 310 GLU B N 1
ATOM 5313 C CA . GLU B 1 310 ? -7.344 -13.367 11.789 1 98.81 310 GLU B CA 1
ATOM 5314 C C . GLU B 1 310 ? -8.539 -12.508 11.406 1 98.81 310 GLU B C 1
ATOM 5316 O O . GLU B 1 310 ? -8.523 -11.844 10.367 1 98.81 310 GLU B O 1
ATOM 5321 N N . ILE B 1 311 ? -9.555 -12.594 12.18 1 98.69 311 ILE B N 1
ATOM 5322 C CA . ILE B 1 311 ? -10.734 -11.75 12.008 1 98.69 311 ILE B CA 1
ATOM 5323 C C . ILE B 1 311 ? -10.906 -10.836 13.219 1 98.69 311 ILE B C 1
ATOM 5325 O O . ILE B 1 311 ? -10.805 -11.289 14.359 1 98.69 311 ILE B O 1
ATOM 5329 N N . ALA B 1 312 ? -10.969 -9.555 13.031 1 98.31 312 ALA B N 1
ATOM 5330 C CA . ALA B 1 312 ? -11.289 -8.578 14.062 1 98.31 312 ALA B CA 1
ATOM 5331 C C . ALA B 1 312 ? -12.734 -8.102 13.938 1 98.31 312 ALA B C 1
ATOM 5333 O O . ALA B 1 312 ? -13.156 -7.664 12.867 1 98.31 312 ALA B O 1
ATOM 5334 N N . ARG B 1 313 ? -13.461 -8.148 14.984 1 96.19 313 ARG B N 1
ATOM 5335 C CA . ARG B 1 313 ? -14.867 -7.746 14.992 1 96.19 313 ARG B CA 1
ATOM 5336 C C . ARG B 1 313 ? -15.055 -6.434 15.742 1 96.19 313 ARG B C 1
ATOM 5338 O O . ARG B 1 313 ? -14.695 -6.328 16.922 1 96.19 313 ARG B O 1
ATOM 5345 N N . ASN B 1 314 ? -15.641 -5.488 15.086 1 91.94 314 ASN B N 1
ATOM 5346 C CA . ASN B 1 314 ? -15.828 -4.164 15.68 1 91.94 314 ASN B CA 1
ATOM 5347 C C . ASN B 1 314 ? -16.719 -4.223 16.906 1 91.94 314 ASN B C 1
ATOM 5349 O O . ASN B 1 314 ? -16.469 -3.525 17.891 1 91.94 314 ASN B O 1
ATOM 5353 N N . GLU B 1 315 ? -17.734 -5.008 16.812 1 89.56 315 GLU B N 1
ATOM 5354 C CA . GLU B 1 315 ? -18.734 -5.074 17.875 1 89.56 315 GLU B CA 1
ATOM 5355 C C . GLU B 1 315 ? -18.125 -5.539 19.188 1 89.56 315 GLU B C 1
ATOM 5357 O O . GLU B 1 315 ? -18.438 -5 20.25 1 89.56 315 GLU B O 1
ATOM 5362 N N . THR B 1 316 ? -17.234 -6.484 19.125 1 91.12 316 THR B N 1
ATOM 5363 C CA . THR B 1 316 ? -16.703 -7.082 20.344 1 91.12 316 THR B CA 1
ATOM 5364 C C . THR B 1 316 ? -15.281 -6.57 20.609 1 91.12 316 THR B C 1
ATOM 5366 O O . THR B 1 316 ? -14.719 -6.828 21.672 1 91.12 316 THR B O 1
ATOM 5369 N N . ASN B 1 317 ? -14.742 -5.867 19.656 1 89.25 317 ASN B N 1
ATOM 5370 C CA . ASN B 1 317 ? -13.359 -5.406 19.75 1 89.25 317 ASN B CA 1
ATOM 5371 C C . ASN B 1 317 ? -12.406 -6.555 20.062 1 89.25 317 ASN B C 1
ATOM 5373 O O . ASN B 1 317 ? -11.531 -6.43 20.922 1 89.25 317 ASN B O 1
ATOM 5377 N N . THR B 1 318 ? -12.602 -7.656 19.406 1 94.81 318 THR B N 1
ATOM 5378 C CA . THR B 1 318 ? -11.758 -8.836 19.594 1 94.81 318 THR B CA 1
ATOM 5379 C C . THR B 1 318 ? -11.102 -9.242 18.281 1 94.81 318 THR B C 1
ATOM 5381 O O . THR B 1 318 ? -11.617 -8.945 17.203 1 94.81 318 THR B O 1
ATOM 5384 N N . VAL B 1 319 ? -9.992 -9.82 18.422 1 97.75 319 VAL B N 1
ATOM 5385 C CA . VAL B 1 319 ? -9.289 -10.461 17.312 1 97.75 319 VAL B CA 1
ATOM 5386 C C . VAL B 1 319 ? -9.203 -11.961 17.547 1 97.75 319 VAL B C 1
ATOM 5388 O O . VAL B 1 319 ? -8.797 -12.414 18.625 1 97.75 319 VAL B O 1
ATOM 5391 N N . GLU B 1 320 ? -9.641 -12.711 16.578 1 97.88 320 GLU B N 1
ATOM 5392 C CA . GLU B 1 320 ? -9.625 -14.172 16.672 1 97.88 320 GLU B CA 1
ATOM 5393 C C . GLU B 1 320 ? -8.898 -14.789 15.477 1 97.88 320 GLU B C 1
ATOM 5395 O O . GLU B 1 320 ? -9.055 -14.32 14.344 1 97.88 320 GLU B O 1
ATOM 5400 N N . GLU B 1 321 ? -8.102 -15.727 15.781 1 98.12 321 GLU B N 1
ATOM 5401 C CA . GLU B 1 321 ? -7.527 -16.516 14.688 1 98.12 321 GLU B CA 1
ATOM 5402 C C . GLU B 1 321 ? -8.531 -17.531 14.148 1 98.12 321 GLU B C 1
ATOM 5404 O O . GLU B 1 321 ? -9.219 -18.203 14.922 1 98.12 321 GLU B O 1
ATOM 5409 N N . ILE B 1 322 ? -8.609 -17.578 12.859 1 97.5 322 ILE B N 1
ATOM 5410 C CA . ILE B 1 322 ? -9.508 -18.531 12.203 1 97.5 322 ILE B CA 1
ATOM 5411 C C . ILE B 1 322 ? -8.688 -19.562 11.438 1 97.5 322 ILE B C 1
ATOM 5413 O O . ILE B 1 322 ? -7.723 -19.219 10.75 1 97.5 322 ILE B O 1
ATOM 5417 N N . LEU B 1 323 ? -9.125 -20.797 11.516 1 97.06 323 LEU B N 1
ATOM 5418 C CA . LEU B 1 323 ? -8.406 -21.891 10.883 1 97.06 323 LEU B CA 1
ATOM 5419 C C . LEU B 1 323 ? -9.164 -22.406 9.664 1 97.06 323 LEU B C 1
ATOM 5421 O O . LEU B 1 323 ? -10.398 -22.5 9.695 1 97.06 323 LEU B O 1
ATOM 5425 N N . PRO B 1 324 ? -8.453 -22.688 8.609 1 96.38 324 PRO B N 1
ATOM 5426 C CA . PRO B 1 324 ? -9.125 -23.312 7.465 1 96.38 324 PRO B CA 1
ATOM 5427 C C . PRO B 1 324 ? -9.516 -24.766 7.73 1 96.38 324 PRO B C 1
ATOM 5429 O O . PRO B 1 324 ? -9.016 -25.375 8.68 1 96.38 324 PRO B O 1
ATOM 5432 N N . GLU B 1 325 ? -10.406 -25.234 6.883 1 94.69 325 GLU B N 1
ATOM 5433 C CA . GLU B 1 325 ? -10.758 -26.641 6.945 1 94.69 325 GLU B CA 1
ATOM 5434 C C . GLU B 1 325 ? -9.625 -27.531 6.438 1 94.69 325 GLU B C 1
ATOM 5436 O O . GLU B 1 325 ? -8.891 -27.141 5.527 1 94.69 325 GLU B O 1
ATOM 5441 N N . THR B 1 326 ? -9.547 -28.641 7.035 1 94.69 326 THR B N 1
ATOM 5442 C CA . THR B 1 326 ? -8.523 -29.594 6.621 1 94.69 326 THR B CA 1
ATOM 5443 C C . THR B 1 326 ? -9.133 -30.703 5.758 1 94.69 326 THR B C 1
ATOM 5445 O O . THR B 1 326 ? -10.352 -30.906 5.777 1 94.69 326 THR B O 1
ATOM 5448 N N . ASP B 1 327 ? -8.312 -31.281 4.926 1 96 327 ASP B N 1
ATOM 5449 C CA . ASP B 1 327 ? -8.711 -32.438 4.156 1 96 327 ASP B CA 1
ATOM 5450 C C . ASP B 1 327 ? -7.547 -33.438 3.996 1 96 327 ASP B C 1
ATOM 5452 O O . ASP B 1 327 ? -6.492 -33.25 4.609 1 96 327 ASP B O 1
ATOM 5456 N N . GLU B 1 328 ? -7.746 -34.531 3.27 1 96.31 328 GLU B N 1
ATOM 5457 C CA . GLU B 1 328 ? -6.781 -35.625 3.176 1 96.31 328 GLU B CA 1
ATOM 5458 C C . GLU B 1 328 ? -5.508 -35.156 2.465 1 96.31 328 GLU B C 1
ATOM 5460 O O . GLU B 1 328 ? -4.445 -35.781 2.641 1 96.31 328 GLU B O 1
ATOM 5465 N N . TRP B 1 329 ? -5.562 -34.125 1.705 1 97.31 329 TRP B N 1
ATOM 5466 C CA . TRP B 1 329 ? -4.426 -33.719 0.895 1 97.31 329 TRP B CA 1
ATOM 5467 C C . TRP B 1 329 ? -3.398 -32.969 1.744 1 97.31 329 TRP B C 1
ATOM 5469 O O . TRP B 1 329 ? -2.258 -32.781 1.32 1 97.31 329 TRP B O 1
ATOM 5479 N N . ASP B 1 330 ? -3.797 -32.562 2.936 1 96.31 330 ASP B N 1
ATOM 5480 C CA . ASP B 1 330 ? -2.898 -31.875 3.854 1 96.31 330 ASP B CA 1
ATOM 5481 C C . ASP B 1 330 ? -1.735 -32.781 4.27 1 96.31 330 ASP B C 1
ATOM 5483 O O . ASP B 1 330 ? -0.74 -32.312 4.816 1 96.31 330 ASP B O 1
ATOM 5487 N N . GLU B 1 331 ? -1.838 -34.062 4.035 1 96.56 331 GLU B N 1
ATOM 5488 C CA . GLU B 1 331 ? -0.787 -35 4.41 1 96.56 331 GLU B CA 1
ATOM 5489 C C . GLU B 1 331 ? 0.362 -34.969 3.404 1 96.56 331 GLU B C 1
ATOM 5491 O O . GLU B 1 331 ? 1.455 -35.469 3.691 1 96.56 331 GLU B O 1
ATOM 5496 N N . LEU B 1 332 ? 0.089 -34.438 2.227 1 98.06 332 LEU B N 1
ATOM 5497 C CA . LEU B 1 332 ? 1.118 -34.344 1.196 1 98.06 332 LEU B CA 1
ATOM 5498 C C . LEU B 1 332 ? 2.098 -33.219 1.502 1 98.06 332 LEU B C 1
ATOM 5500 O O . LEU B 1 332 ? 1.788 -32.312 2.285 1 98.06 332 LEU B O 1
ATOM 5504 N N . PRO B 1 333 ? 3.309 -33.344 0.87 1 97.75 333 PRO B N 1
ATOM 5505 C CA . PRO B 1 333 ? 4.16 -32.156 0.958 1 97.75 333 PRO B CA 1
ATOM 5506 C C . PRO B 1 333 ? 3.457 -30.891 0.477 1 97.75 333 PRO B C 1
ATOM 5508 O O . PRO B 1 333 ? 2.621 -30.953 -0.428 1 97.75 333 PRO B O 1
ATOM 5511 N N . VAL B 1 334 ? 3.801 -29.75 0.949 1 97.12 334 VAL B N 1
ATOM 5512 C CA . VAL B 1 334 ? 3.092 -28.484 0.81 1 97.12 334 VAL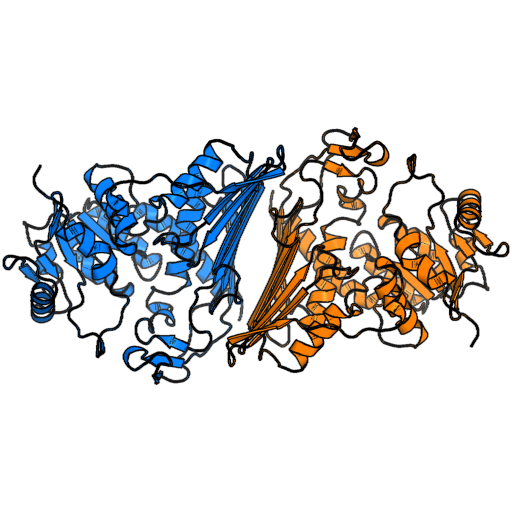 B CA 1
ATOM 5513 C C . VAL B 1 334 ? 2.881 -28.172 -0.669 1 97.12 334 VAL B C 1
ATOM 5515 O O . VAL B 1 334 ? 1.76 -27.891 -1.099 1 97.12 334 VAL B O 1
ATOM 5518 N N . PRO B 1 335 ? 3.891 -28.281 -1.511 1 97.62 335 PRO B N 1
ATOM 5519 C CA . PRO B 1 335 ? 3.676 -27.906 -2.908 1 97.62 335 PRO B CA 1
ATOM 5520 C C . PRO B 1 335 ? 2.646 -28.781 -3.611 1 97.62 335 PRO B C 1
ATOM 5522 O O . PRO B 1 335 ? 2.053 -28.375 -4.609 1 97.62 335 PRO B O 1
ATOM 5525 N N . ALA B 1 336 ? 2.389 -29.938 -3.096 1 98.5 336 ALA B N 1
ATOM 5526 C CA . ALA B 1 336 ? 1.536 -30.922 -3.77 1 98.5 336 ALA B CA 1
ATOM 5527 C C . ALA B 1 336 ? 0.084 -30.781 -3.32 1 98.5 336 ALA B C 1
ATOM 5529 O O . ALA B 1 336 ? -0.821 -31.344 -3.947 1 98.5 336 ALA B O 1
ATOM 5530 N N . GLN B 1 337 ? -0.129 -30.094 -2.254 1 98.44 337 GLN B N 1
ATOM 5531 C CA . GLN B 1 337 ? -1.437 -30.109 -1.605 1 98.44 337 GLN B CA 1
ATOM 5532 C C . GLN B 1 337 ? -2.508 -29.5 -2.504 1 98.44 337 GLN B C 1
ATOM 5534 O O . GLN B 1 337 ? -3.486 -30.156 -2.854 1 98.44 337 GLN B O 1
ATOM 5539 N N . ASN B 1 338 ? -2.299 -28.266 -2.914 1 98.5 338 ASN B N 1
ATOM 5540 C CA . ASN B 1 338 ? -3.299 -27.609 -3.748 1 98.5 338 ASN B CA 1
ATOM 5541 C C . ASN B 1 338 ? -3.324 -28.203 -5.16 1 98.5 338 ASN B C 1
ATOM 5543 O O . ASN B 1 338 ? -4.367 -28.188 -5.816 1 98.5 338 ASN B O 1
ATOM 5547 N N . ILE B 1 339 ? -2.219 -28.734 -5.621 1 98.56 339 ILE B N 1
ATOM 5548 C CA . ILE B 1 339 ? -2.139 -29.406 -6.906 1 98.56 339 ILE B CA 1
ATOM 5549 C C . ILE B 1 339 ? -2.99 -30.688 -6.867 1 98.56 339 ILE B C 1
ATOM 5551 O O . ILE B 1 339 ? -3.723 -30.969 -7.816 1 98.56 339 ILE B O 1
ATOM 5555 N N . ALA B 1 340 ? -2.918 -31.391 -5.77 1 98.69 340 ALA B N 1
ATOM 5556 C CA . ALA B 1 340 ? -3.738 -32.594 -5.586 1 98.69 340 ALA B CA 1
ATOM 5557 C C . ALA B 1 340 ? -5.223 -32.25 -5.629 1 98.69 340 ALA B C 1
ATOM 5559 O O . ALA B 1 340 ? -6.008 -32.938 -6.281 1 98.69 340 ALA B O 1
ATOM 5560 N N . ARG B 1 341 ? -5.551 -31.188 -4.957 1 98.69 341 ARG B N 1
ATOM 5561 C CA . ARG B 1 341 ? -6.941 -30.75 -4.949 1 98.69 341 ARG B CA 1
ATOM 5562 C C . ARG B 1 341 ? -7.414 -30.422 -6.355 1 98.69 341 ARG B C 1
ATOM 5564 O O . ARG B 1 341 ? -8.555 -30.719 -6.727 1 98.69 341 ARG B O 1
ATOM 5571 N N . LEU B 1 342 ? -6.578 -29.812 -7.141 1 98.75 342 LEU B N 1
ATOM 5572 C CA . LEU B 1 342 ? -6.895 -29.469 -8.523 1 98.75 342 LEU B CA 1
ATOM 5573 C C . LEU B 1 342 ? -7.094 -30.734 -9.359 1 98.75 342 LEU B C 1
ATOM 5575 O O . LEU B 1 342 ? -8.078 -30.844 -10.102 1 98.75 342 LEU B O 1
ATOM 5579 N N . TYR B 1 343 ? -6.18 -31.719 -9.25 1 98.69 343 TYR B N 1
ATOM 5580 C CA . TYR B 1 343 ? -6.316 -33 -9.961 1 98.69 343 TYR B CA 1
ATOM 5581 C C . TYR B 1 343 ? -7.648 -33.656 -9.633 1 98.69 343 TYR B C 1
ATOM 5583 O O . TYR B 1 343 ? -8.328 -34.156 -10.523 1 98.69 343 TYR B O 1
ATOM 5591 N N . GLU B 1 344 ? -7.98 -33.656 -8.375 1 98.5 344 GLU B N 1
ATOM 5592 C CA . GLU B 1 344 ? -9.195 -34.344 -7.938 1 98.5 344 GLU B CA 1
ATOM 5593 C C . GLU B 1 344 ? -10.445 -33.594 -8.43 1 98.5 344 GLU B C 1
ATOM 5595 O O . GLU B 1 344 ? -11.445 -34.25 -8.773 1 98.5 344 GLU B O 1
ATOM 5600 N N . ALA B 1 345 ? -10.383 -32.312 -8.414 1 98.56 345 ALA B N 1
ATOM 5601 C CA . ALA B 1 345 ? -11.5 -31.562 -9 1 98.56 345 ALA B CA 1
ATOM 5602 C C . ALA B 1 345 ? -11.727 -31.953 -10.453 1 98.56 345 ALA B C 1
ATOM 5604 O O . ALA B 1 345 ? -12.867 -32.156 -10.867 1 98.56 345 ALA B O 1
ATOM 5605 N N . TYR B 1 346 ? -10.641 -32.031 -11.203 1 98.44 346 TYR B N 1
ATOM 5606 C CA . TYR B 1 346 ? -10.75 -32.469 -12.594 1 98.44 346 TYR B CA 1
ATOM 5607 C C . TYR B 1 346 ? -11.344 -33.875 -12.688 1 98.44 346 TYR B C 1
ATOM 5609 O O . TYR B 1 346 ? -12.273 -34.094 -13.453 1 98.44 346 TYR B O 1
ATOM 5617 N N . ARG B 1 347 ? -10.844 -34.812 -11.898 1 98.31 347 ARG B N 1
ATOM 5618 C CA . ARG B 1 347 ? -11.281 -36.188 -11.938 1 98.31 347 ARG B CA 1
ATOM 5619 C C . ARG B 1 347 ? -12.773 -36.312 -11.641 1 98.31 347 ARG B C 1
ATOM 5621 O O . ARG B 1 347 ? -13.477 -37.125 -12.234 1 98.31 347 ARG B O 1
ATOM 5628 N N . LYS B 1 348 ? -13.234 -35.469 -10.734 1 97.69 348 LYS B N 1
ATOM 5629 C CA . LYS B 1 348 ? -14.617 -35.531 -10.266 1 97.69 348 LYS B CA 1
ATOM 5630 C C . LYS B 1 348 ? -15.523 -34.656 -11.117 1 97.69 348 LYS B C 1
ATOM 5632 O O . LYS B 1 348 ? -16.703 -34.438 -10.781 1 97.69 348 LYS B O 1
ATOM 5637 N N . ASN B 1 349 ? -14.977 -34.062 -12.148 1 97.88 349 ASN B N 1
ATOM 5638 C CA . ASN B 1 349 ? -15.703 -33.188 -13.047 1 97.88 349 ASN B CA 1
ATOM 5639 C C . ASN B 1 349 ? -16.266 -31.984 -12.297 1 97.88 349 ASN B C 1
ATOM 5641 O O . ASN B 1 349 ? -17.391 -31.547 -12.57 1 97.88 349 ASN B O 1
ATOM 5645 N N . GLU B 1 350 ? -15.523 -31.531 -11.281 1 98.06 350 GLU B N 1
ATOM 5646 C CA . GLU B 1 350 ? -15.828 -30.281 -10.586 1 98.06 350 GLU B CA 1
ATOM 5647 C C . GLU B 1 350 ? -15.148 -29.094 -11.266 1 98.06 350 GLU B C 1
ATOM 5649 O O . GLU B 1 350 ? -14.383 -29.266 -12.219 1 98.06 350 GLU B O 1
ATOM 5654 N N . TRP B 1 351 ? -15.523 -27.938 -10.805 1 97.81 351 TRP B N 1
ATOM 5655 C CA . TRP B 1 351 ? -14.922 -26.75 -11.398 1 97.81 351 TRP B CA 1
ATOM 5656 C C . TRP B 1 351 ? -13.406 -26.781 -11.266 1 97.81 351 TRP B C 1
ATOM 5658 O O . TRP B 1 351 ? -12.875 -27.109 -10.203 1 97.81 351 TRP B O 1
ATOM 5668 N N . HIS B 1 352 ? -12.727 -26.453 -12.297 1 98.44 352 HIS B N 1
ATOM 5669 C CA . HIS B 1 352 ? -11.281 -26.25 -12.344 1 98.44 352 HIS B CA 1
ATOM 5670 C C . HIS B 1 352 ? -10.898 -25.234 -13.43 1 98.44 352 HIS B C 1
ATOM 5672 O O . HIS B 1 352 ? -11.648 -25.047 -14.391 1 98.44 352 HIS B O 1
ATOM 5678 N N . PRO B 1 353 ? -9.766 -24.578 -13.25 1 98.56 353 PRO B N 1
ATOM 5679 C CA . PRO B 1 353 ? -9.359 -23.578 -14.258 1 98.56 353 PRO B CA 1
ATOM 5680 C C . PRO B 1 353 ? -8.969 -24.219 -15.586 1 98.56 353 PRO B C 1
ATOM 5682 O O . PRO B 1 353 ? -8.086 -25.078 -15.625 1 98.56 353 PRO B O 1
ATOM 5685 N N . THR B 1 354 ? -9.617 -23.75 -16.625 1 98.69 354 THR B N 1
ATOM 5686 C CA . THR B 1 354 ? -9.32 -24.172 -18 1 98.69 354 THR B CA 1
ATOM 5687 C C . THR B 1 354 ? -8.43 -23.141 -18.688 1 98.69 354 THR B C 1
ATOM 5689 O O . THR B 1 354 ? -8.086 -22.109 -18.109 1 98.69 354 THR B O 1
ATOM 5692 N N . PHE B 1 355 ? -8.016 -23.469 -19.953 1 98.81 355 PHE B N 1
ATOM 5693 C CA . PHE B 1 355 ? -7.25 -22.516 -20.734 1 98.81 355 PHE B CA 1
ATOM 5694 C C . PHE B 1 355 ? -8.031 -21.219 -20.922 1 98.81 355 PHE B C 1
ATOM 5696 O O . PHE B 1 355 ? -7.469 -20.125 -20.781 1 98.81 355 PHE B O 1
ATOM 5703 N N . ASP B 1 356 ? -9.359 -21.328 -21.094 1 98.19 356 ASP B N 1
ATOM 5704 C CA . ASP B 1 356 ? -10.211 -20.156 -21.25 1 98.19 356 ASP B CA 1
ATOM 5705 C C . ASP B 1 356 ? -10.234 -19.328 -19.969 1 98.19 356 ASP B C 1
ATOM 5707 O O . ASP B 1 356 ? -10.188 -18.094 -20.031 1 98.19 356 ASP B O 1
ATOM 5711 N N . TRP B 1 357 ? -10.352 -19.969 -18.875 1 98.06 357 TRP B N 1
ATOM 5712 C CA . TRP B 1 357 ? -10.32 -19.266 -17.594 1 98.06 357 TRP B CA 1
ATOM 5713 C C . TRP B 1 357 ? -9.008 -18.516 -17.406 1 98.06 357 TRP B C 1
ATOM 5715 O O . TRP B 1 357 ? -9.008 -17.344 -17 1 98.06 357 TRP B O 1
ATOM 5725 N N . ALA B 1 358 ? -7.938 -19.172 -17.75 1 98.12 358 ALA B N 1
ATOM 5726 C CA . ALA B 1 358 ? -6.598 -18.609 -17.562 1 98.12 358 ALA B CA 1
ATOM 5727 C C . ALA B 1 358 ? -6.398 -17.359 -18.422 1 98.12 358 ALA B C 1
ATOM 5729 O O . ALA B 1 358 ? -5.547 -16.531 -18.109 1 98.12 358 ALA B O 1
ATOM 5730 N N . LEU B 1 359 ? -7.125 -17.234 -19.547 1 98.5 359 LEU B N 1
ATOM 5731 C CA . LEU B 1 359 ? -6.996 -16.078 -20.422 1 98.5 359 LEU B CA 1
ATOM 5732 C C . LEU B 1 359 ? -7.363 -14.797 -19.688 1 98.5 359 LEU B C 1
ATOM 5734 O O . LEU B 1 359 ? -6.789 -13.734 -19.953 1 98.5 359 LEU B O 1
ATOM 5738 N N . LYS B 1 360 ? -8.281 -14.906 -18.703 1 97.5 360 LYS B N 1
ATOM 5739 C CA . LYS B 1 360 ? -8.648 -13.742 -17.906 1 97.5 360 LYS B CA 1
ATOM 5740 C C . LYS B 1 360 ? -7.438 -13.164 -17.188 1 97.5 360 LYS B C 1
ATOM 5742 O O . LYS B 1 360 ? -7.234 -11.945 -17.172 1 97.5 360 LYS B O 1
ATOM 5747 N N . ARG B 1 361 ? -6.676 -14.039 -16.641 1 98.25 361 ARG B N 1
ATOM 5748 C CA . ARG B 1 361 ? -5.484 -13.602 -15.914 1 98.25 361 ARG B CA 1
ATOM 5749 C C . ARG B 1 361 ? -4.402 -13.133 -16.875 1 98.25 361 ARG B C 1
ATOM 5751 O O . ARG B 1 361 ? -3.691 -12.164 -16.594 1 98.25 361 ARG B O 1
ATOM 5758 N N . HIS B 1 362 ? -4.258 -13.828 -18.016 1 98.69 362 HIS B N 1
ATOM 5759 C CA . HIS B 1 362 ? -3.297 -13.391 -19.016 1 98.69 362 HIS B CA 1
ATOM 5760 C C . HIS B 1 362 ? -3.645 -12 -19.547 1 98.69 362 HIS B C 1
ATOM 5762 O O . HIS B 1 362 ? -2.752 -11.188 -19.812 1 98.69 362 HIS B O 1
ATOM 5768 N N . GLU B 1 363 ? -4.902 -11.75 -19.75 1 98.56 363 GLU B N 1
ATOM 5769 C CA . GLU B 1 363 ? -5.344 -10.43 -20.188 1 98.56 363 GLU B CA 1
ATOM 5770 C C . GLU B 1 363 ? -4.988 -9.352 -19.172 1 98.56 363 GLU B C 1
ATOM 5772 O O . GLU B 1 363 ? -4.531 -8.273 -19.531 1 98.56 363 GLU B O 1
ATOM 5777 N N . ALA B 1 364 ? -5.242 -9.617 -17.938 1 98.31 364 ALA B N 1
ATOM 5778 C CA . ALA B 1 364 ? -4.879 -8.695 -16.859 1 98.31 364 ALA B CA 1
ATOM 5779 C C . ALA B 1 364 ? -3.379 -8.406 -16.875 1 98.31 364 ALA B C 1
ATOM 5781 O O . ALA B 1 364 ? -2.961 -7.25 -16.766 1 98.31 364 ALA B O 1
ATOM 5782 N N . LEU B 1 365 ? -2.576 -9.406 -17 1 98.38 365 LEU B N 1
ATOM 5783 C CA . LEU B 1 365 ? -1.125 -9.258 -17 1 98.38 365 LEU B CA 1
ATOM 5784 C C . LEU B 1 365 ? -0.65 -8.484 -18.219 1 98.38 365 LEU B C 1
ATOM 5786 O O . LEU B 1 365 ? 0.317 -7.727 -18.156 1 98.38 365 LEU B O 1
ATOM 5790 N N . ASP B 1 366 ? -1.291 -8.781 -19.344 1 98.31 366 ASP B N 1
ATOM 5791 C CA . ASP B 1 366 ? -0.967 -8.031 -20.547 1 98.31 366 ASP B CA 1
ATOM 5792 C C . ASP B 1 366 ? -1.17 -6.535 -20.344 1 98.31 366 ASP B C 1
ATOM 5794 O O . ASP B 1 366 ? -0.368 -5.723 -20.812 1 98.31 366 ASP B O 1
ATOM 5798 N N . LYS B 1 367 ? -2.227 -6.223 -19.688 1 97.62 367 LYS B N 1
ATOM 5799 C CA . LYS B 1 367 ? -2.471 -4.82 -19.359 1 97.62 367 LYS B CA 1
ATOM 5800 C C . LYS B 1 367 ? -1.354 -4.254 -18.484 1 97.62 367 LYS B C 1
ATOM 5802 O O . LYS B 1 367 ? -0.903 -3.127 -18.703 1 97.62 367 LYS B O 1
ATOM 5807 N N . VAL B 1 368 ? -0.898 -4.953 -17.531 1 97.44 368 VAL B N 1
ATOM 5808 C CA . VAL B 1 368 ? 0.197 -4.543 -16.656 1 97.44 368 VAL B CA 1
ATOM 5809 C C . VAL B 1 368 ? 1.441 -4.254 -17.484 1 97.44 368 VAL B C 1
ATOM 5811 O O . VAL B 1 368 ? 2.092 -3.219 -17.312 1 97.44 368 VAL B O 1
ATOM 5814 N N . TRP B 1 369 ? 1.757 -5.164 -18.438 1 97.62 369 TRP B N 1
ATOM 5815 C CA . TRP B 1 369 ? 2.926 -4.992 -19.281 1 97.62 369 TRP B CA 1
ATOM 5816 C C . TRP B 1 369 ? 2.777 -3.76 -20.172 1 97.62 369 TRP B C 1
ATOM 5818 O O . TRP B 1 369 ? 3.732 -3 -20.359 1 97.62 369 TRP B O 1
ATOM 5828 N N . LYS B 1 370 ? 1.603 -3.582 -20.75 1 97.62 370 LYS B N 1
ATOM 5829 C CA . LYS B 1 370 ? 1.359 -2.436 -21.625 1 97.62 370 LYS B CA 1
ATOM 5830 C C . LYS B 1 370 ? 1.519 -1.122 -20.859 1 97.62 370 LYS B C 1
ATOM 5832 O O . LYS B 1 370 ? 2.08 -0.159 -21.391 1 97.62 370 LYS B O 1
ATOM 5837 N N . GLU B 1 371 ? 1.016 -1.077 -19.656 1 97.5 371 GLU B N 1
ATOM 5838 C CA . GLU B 1 371 ? 1.156 0.119 -18.844 1 97.5 371 GLU B CA 1
ATOM 5839 C C . GLU B 1 371 ? 2.615 0.363 -18.469 1 97.5 371 GLU B C 1
ATOM 5841 O O . GLU B 1 371 ? 3.076 1.506 -18.453 1 97.5 371 GLU B O 1
ATOM 5846 N N . PHE B 1 372 ? 3.344 -0.652 -18.172 1 97.38 372 PHE B N 1
ATOM 5847 C CA . PHE B 1 372 ? 4.777 -0.534 -17.922 1 97.38 372 PHE B CA 1
ATOM 5848 C C . PHE B 1 372 ? 5.488 0.062 -19.125 1 97.38 372 PHE B C 1
ATOM 5850 O O . PHE B 1 372 ? 6.309 0.973 -18.984 1 97.38 372 PHE B O 1
ATOM 5857 N N . ASP B 1 373 ? 5.145 -0.462 -20.25 1 96.81 373 ASP B N 1
ATOM 5858 C CA . ASP B 1 373 ? 5.789 -0.017 -21.484 1 96.81 373 ASP B CA 1
ATOM 5859 C C . ASP B 1 373 ? 5.445 1.439 -21.781 1 96.81 373 ASP B C 1
ATOM 5861 O O . ASP B 1 373 ? 6.238 2.156 -22.391 1 96.81 373 ASP B O 1
ATOM 5865 N N . ALA B 1 374 ? 4.246 1.785 -21.422 1 94.25 374 ALA B N 1
ATOM 5866 C CA . ALA B 1 374 ? 3.787 3.145 -21.688 1 94.25 374 ALA B CA 1
ATOM 5867 C C . ALA B 1 374 ? 4.473 4.148 -20.766 1 94.25 374 ALA B C 1
ATOM 5869 O O . ALA B 1 374 ? 4.555 5.336 -21.078 1 94.25 374 ALA B O 1
ATOM 5870 N N . GLU B 1 375 ? 4.719 3.742 -19.5 1 82.06 375 GLU B N 1
ATOM 5871 C CA . GLU B 1 375 ? 5.348 4.648 -18.547 1 82.06 375 GLU B CA 1
ATOM 5872 C C . GLU B 1 375 ? 6.773 4.988 -18.969 1 82.06 375 GLU B C 1
ATOM 5874 O O . GLU B 1 375 ? 7.523 4.117 -19.406 1 82.06 375 GLU B O 1
ATOM 5879 N N . ASN B 1 376 ? 7.137 5.824 -20.047 1 59.78 376 ASN B N 1
ATOM 5880 C CA . ASN B 1 376 ? 8.422 6.262 -20.594 1 59.78 376 ASN B CA 1
ATOM 5881 C C . ASN B 1 376 ? 9.516 6.219 -19.531 1 59.78 376 ASN B C 1
ATOM 5883 O O . ASN B 1 376 ? 9.422 6.898 -18.5 1 59.78 376 ASN B O 1
ATOM 5887 N N . HIS B 1 377 ? 9.977 5.051 -19.172 1 44.06 377 HIS B N 1
ATOM 5888 C CA . HIS B 1 377 ? 11.195 5.082 -18.391 1 44.06 377 HIS B CA 1
ATOM 5889 C C . HIS B 1 377 ? 12.375 5.586 -19.203 1 44.06 377 HIS B C 1
ATOM 5891 O O . HIS B 1 377 ? 12.398 5.426 -20.438 1 44.06 377 HIS B O 1
#

Sequence (754 aa):
MSPIRVGLIGLPSASAENYEGTSWSVNAHLPFLTKSPNYEIVALLNSSVESAKTAIQKYGLPSETKAYGDPQDLANDPDVDLVVCSVRVDRHFLTVRPSLIAGKAVYVEWPLDRNLEVAQEMATLASKHNARTIVGIQGAFSPIIRKMRSVIERGEIGRVLASTITGSFGNNIDAESKNVRYFLDREVGGNPITIHVGHSLEYIAAVLGEFKTLRSFSSISRPTIDIKDYSVGDTGKVVEAGARNTVPDQILAYGTVEPSNAAVTIKYHAGKEFPGQPRLDWRIQGEKGWLRLSSPLVSLNVGGPGIKLEIARNETNTVEEILPETDEWDELPVPAQNIARLYEAYRKNEWHPTFDWALKRHEALDKVWKEFDAENHMSPIRVGLIGLPSASAENYEGTSWSVNAHLPFLTKSPNYEIVALLNSSVESAKTAIQKYGLPSETKAYGDPQDLANDPDVDLVVCSVRVDRHFLTVRPSLIAGKAVYVEWPLDRNLEVAQEMATLASKHNARTIVGIQGAFSPIIRKMRSVIERGEIGRVLASTITGSFGNNIDAESKNVRYFLDREVGGNPITIHVGHSLEYIAAVLGEFKTLRSFSSISRPTIDIKDYSVGDTGKVVEAGARNTVPDQILAYGTVEPSNAAVTIKYHAGKEFPGQPRLDWRIQGEKGWLRLSSPLVSLNVGGPGIKLEIARNETNTVEEILPETDEWDELPVPAQNIARLYEAYRKNEWHPTFDWALKRHEALDKVWKEFDAENH

Secondary structure (DSSP, 8-state):
-PPEEEEEE----S-TTT--S--HIIIIIHHHHTT-TTEEEEEEE-SSHHHHHHHHHHTT--TT-EEESSHHHHHH-TT-SEEEE-S-GGGHHHHHHHHHHTT-EEEEESSSSSSHHHHHHHHHHHHHTT--EEEE-GGGG-HHHHHHHHHHHTTTT-SEEEEEEEEE----SSEEEGGGGGGG-GGGS-STIIIIIHHHHHHHHHHH--EEEEEEEEE-S-SEEEEEEGGG-TT-EEEEEEEE--S-SEEEEEEEETTT--EEEEEEESSPPPTTS-SEEEEEEESSEEEEEEES-S-TTT--TT-EEEEEETTTTEEEE--PPP-GGGGS-HHHHHHHHHHHHHHTT-----HHHHHHHHHHHHHHHHHHHHS--/-PPEEEEEE----S-GGG--S--HIIIIIHHHHTT-TTEEEEEEE-SSHHHHHHHHHHTT--TT-EEESSHHHHHH-TT-SEEEE-S-GGGHHHHHHHHHHTT-EEEEESSSSSSHHHHHHHHHHHHHTT--EEEE-GGGG-HHHHHHHHHHHTTTT-SEEEEEEEEE----SSEEEGGGGGGG-GGGS-STIIIIIHHHHHHHHHHH--EEEEEEEEE-S-SEEEEEEGGG-TT-EEEEEEEE--S-SEEEEEEEETTT--EEEEEEESSPPPTTS-SEEEEEEESSEEEEEEES-S-TTT--TT-EEEEEETTTTEEEE--PPP-GGGGS-HHHHHHHHHHHHHHTT-----HHHHHHHHHHHHHHHHHHHHS--

Radius of gyration: 30.62 Å; Cα contacts (8 Å, |Δi|>4): 1716; chains: 2; bounding box: 57×99×62 Å

InterPro domains:
  IPR000683 Gfo/Idh/MocA-like oxidoreductase, N-terminal [PF01408] (21-136)
  IPR036291 NAD(P)-binding domain superfamily [SSF51735] (2-185)
  IPR051317 Gfo/Idh/MocA family oxidoreductases [PTHR43708] (1-297)
  IPR055080 Gal80p-like, C-terminal domain [PF22685] (143-294)

Solvent-accessible surface area (backbone atoms only — not comparable to full-atom values): 37819 Å² total; per-residue (Å²): 128,82,46,48,22,25,27,39,30,34,59,80,52,63,52,79,89,70,47,66,55,82,57,53,37,60,50,22,45,41,65,41,43,74,65,38,81,59,34,36,70,43,28,31,35,28,90,28,40,65,44,18,47,49,21,37,60,74,69,64,49,65,86,81,38,40,55,26,42,42,47,57,60,55,38,66,37,86,73,46,51,33,37,37,41,42,61,63,30,66,45,37,56,76,51,43,45,47,26,23,66,64,32,32,28,38,35,35,37,63,51,65,28,43,44,48,69,58,34,51,50,51,34,50,47,21,59,75,38,65,21,51,52,36,40,55,66,36,17,62,59,19,42,62,46,44,42,51,20,49,43,52,75,70,41,71,26,39,62,52,42,32,34,43,35,41,32,21,71,57,41,58,77,66,38,42,48,52,37,52,52,54,37,30,38,56,83,40,24,47,26,61,61,49,45,57,47,39,47,44,54,51,33,48,25,62,42,60,28,53,69,73,41,79,47,58,54,55,41,61,70,56,54,49,33,26,27,20,38,54,89,84,36,94,83,38,43,78,74,37,79,60,38,70,37,68,41,59,41,35,40,37,37,36,35,27,21,39,89,65,59,21,42,37,38,40,39,40,31,63,13,60,47,61,90,92,52,62,19,14,42,37,39,35,38,27,77,37,21,36,41,36,37,36,18,76,52,59,55,59,45,46,55,60,85,76,58,44,37,34,40,32,36,60,90,74,70,43,75,42,79,56,78,51,73,83,60,83,46,71,77,44,59,50,55,13,24,23,48,40,53,48,53,49,24,52,76,67,71,44,86,65,49,24,50,70,57,48,45,58,54,37,51,54,51,46,50,44,53,52,45,41,67,62,50,80,121,128,82,47,48,23,24,29,40,30,35,59,80,52,62,53,81,89,71,48,68,55,82,57,54,37,60,52,22,44,41,66,39,43,76,66,37,80,61,34,36,72,42,29,33,35,28,90,29,41,66,44,17,46,47,22,36,60,74,70,67,50,65,87,79,40,39,54,24,41,43,48,57,59,55,38,66,36,85,72,45,50,33,37,37,41,42,60,61,30,65,44,37,56,78,50,45,46,47,25,23,66,64,32,32,30,38,35,35,37,63,50,66,27,43,44,49,71,58,32,51,51,51,34,51,46,20,58,74,38,65,21,51,55,35,39,54,67,36,17,62,60,20,43,61,44,45,41,51,20,50,42,50,75,69,41,72,26,40,63,53,43,33,33,42,34,41,31,20,71,57,41,58,79,68,37,42,47,52,38,54,51,54,38,29,36,56,81,40,25,47,26,59,60,50,46,58,47,40,48,46,54,49,33,48,25,62,43,60,28,53,70,73,41,79,48,55,54,55,40,62,70,55,55,48,34,26,27,20,39,54,89,83,37,93,83,37,44,79,75,37,80,59,36,71,36,68,43,59,40,34,40,36,38,35,36,27,21,38,88,66,59,20,44,37,40,39,38,39,32,63,12,62,48,62,88,92,52,59,19,14,42,37,40,35,40,26,77,38,20,36,41,38,37,36,18,76,53,58,55,58,42,46,55,59,83,75,58,43,39,34,42,33,37,59,90,74,70,44,78,42,79,56,81,51,72,83,62,85,47,69,77,44,59,49,55,14,24,22,47,42,51,48,54,48,23,51,75,69,71,43,87,66,49,24,51,70,57,48,44,58,53,36,50,53,50,48,50,44,52,52,45,41,66,63,51,78,121

Foldseek 3Di:
DQAQEEEEEDQFLDDPQPAAADRLCVAAPCLQQVPDRRHAHQEYEYCAQVRQQSSCVVSVHDPNRHGHNALLVVLPDPRHQEYEYDDQQQCQCVNCVNNLQSQHAYEYEPPNHLALVVLVVSQVSNVVSVHHYFYNLLLLLQLVLVVLQVCVVVCVQHQWAAKEKEAEQADAPAEDESNVLCLQPSRSRDHCLRPLVLSVQVSVCSRNNHFPDKDKDFDAPQQFHFYFHPVVHNVGHGPGGGHGGPDTFWMWMWGAHPDSRHIYIYTYGYHRDDPPAARMWMWIHGPFWIWIWGH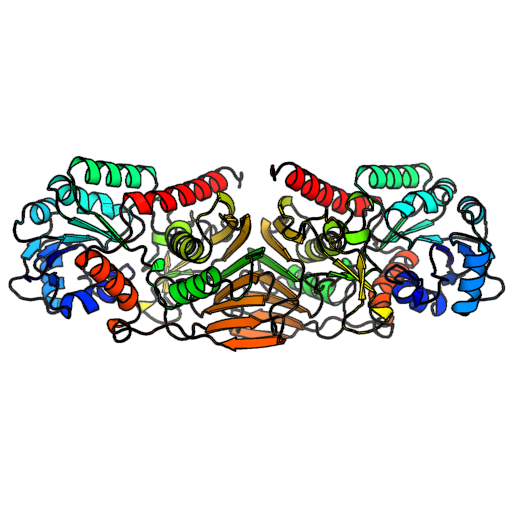NHSNSSLPDPPIWIWIAGNVVRDIDTDDGDDDPLVPGRSSHSSVSVQVVCVVVVHDGDGSVNSSSSSVSSNNHVVNHVVPPD/DQAQEEEEEDQFLDDPQPAAADRLCVAAPCLQQVPDRRHAHQEYEYCAQVRQQSSCVVSVHDPNRYGHNALLVVLPDPRHQEYEYDDQQQCQCVNCVNNLQSQHAYEYEPPNHLALVVLVVSQVSNVVSVHHYFYNLLLLLQLVLVVLQVCVVVCVQHQWAAKEKEAEQADAPAEDESNVPCLQPSRSRDHCLRPLVLSVQVSVCSRNNHFPDKDKDFDAPQQFHFYFHPVVHNVGHGPGGGHGGPDTFWMWMWGAHPDSRHIYIYTYGYHRDDPPAARMWMWIHGPFWIWIWGHNHSNSSQPDPPIWIWIAGNVVRDIDTDDGDDDPLVVGRRSHSSVSSQVVCVVVVHDGDGSVNSSSSSVSSNNNVVNHVVPPD